Protein AF-A0A4V1IFI2-F1 (afdb_monomer)

Nearest PDB structures (foldseek):
  4tn9-assembly1_A  TM=9.537E-01  e=2.140E-06  Hathewaya histolytica
  4aqo-assembly1_A  TM=9.403E-01  e=2.787E-06  Hathewaya histolytica
  2y72-assembly2_B  TM=9.412E-01  e=6.496E-06  Hathewaya histolytica
  6aem-assembly2_B  TM=8.960E-01  e=2.367E-04  Vibrio anguillarum
  4l9d-assembly2_B  TM=8.982E-01  e=3.809E-04  Vibrio cholerae M66-2

pLDDT: mean 73.17, std 22.5, range [21.67, 98.31]

Secondary structure (DSSP, 8-state):
------SHHHHHHHHHHHHTTT----S-----------SSEEE-SSSEEEETTHHHHEEE-TT-TT-EEEE--EEEEEETTEEEE---SEEEEEETTS-EEEEE-TT---TTSPTT-EEEEEEEEE-S---TTS-TTS--SHHHHHHHTSTTTHHHHHHHEEEEEEEEE--TTS--EEEE---SSEEEEEEEEEES-EEEETTEEEE-S-EEEEEEEEEEEESSPPEEE--SEE-TT-EEEEEEE-SS--SEEEEEEEEEEHHHHHT-EEEEEE-S-SSTT--GGGEEEEEEEEEEESEEEEES-EEETTEEE--EEEESPEEHHHHHHHHHHHTTSPPPEEEEEEEEEEEEEEEEEEEEESEEEEEEE--TT--SSEEEEEEEEE-SSTT-EEEEEEEEEE-----------------------------PPPEEEEEEEPPEEETTTTEEEEE-SSSSEEEEEES-S---S-EEEEEESS--GGG-PPSSEEEEEEEEE--GGGTT--EEEEEEEEHHHHHHTT--GGGEEEEEEETTTTEEEEP-EEEEEE-SSEEEEEEEESS-SEEEEEE----B---EEESSEEETT-EEEEE-TT-B-SSS-EEEEEEEETTEEEESSEEEEE--SSEEEEEEEEEEETTS-EEEEEEEEEEEPP----S--------------TT--HHHHHHHHHHHHHH------

Mean predicted aligned error: 19.16 Å

InterPro domains:
  IPR000601 PKD domain [PF18911] (578-659)
  IPR000601 PKD domain [PS50093] (579-664)
  IPR013783 Immunoglobulin-like fold [G3DSA:2.60.40.10] (572-660)
  IPR022409 PKD/Chitinase domain [SM00089] (580-662)
  IPR026453 PGF-pre-PGF domain [TIGR04213] (435-574)
  IPR035986 PKD domain superfamily [SSF49299] (578-660)

Sequence (705 aa):
MLKDRRLIAALLLCGMLVLTPFAGVVGGTSGTVSTASNGEYIDATENISVWDRTSVSFRADTGATGAVTVDNLWLDAETERGDSNLHRDTLAVFQTDRETTLRFGEHTNTNSFGPGDDAQLLTGYLEDDVSENDVDDVPTTGQAVLDDLTSENMDNLNENVSFSLSSVTFEEDGTLTTSVTPDKPGLYMYVLATGSGLEVTNGDLAINGDTTIVGVEQFAAQNNRSAVTAPNSAEPGDDIEFAVNATEWNGSTSHTVVLYDEDSFSGSTMTINISEQLSTDLSADDVTVKHEITEVNGVQRIQDNVIVFGQSAESRTETGPIQFGDIVRFLANDADINEPGTQVSNDGISLDASSTAVRTEASTTLSVATYGNWTSDDYRWIHVASGSSSDQVQVNTGTLTIERATGGGGGGGGGGGVGGGGGDDSPDTGEDVTVVAEETSSPEIATDKNKSTVGFDKTTVEQITFNSANITGDVTSRDLDREPNETGPSPGVSASVFEIVIPDNAEDTSAILRTTVSADRVEEISADASDLRINRYNDVDGEWQGLSTTLVEERKDEVVLEAETPGFSYFSVSAVSTPTADAAASPTTIEAGNEVELDGSASENRYGEIVDYTWEINGQTFSGETVTTTLDESGNYTAHLKVTNDAGETASDSVTITVEQNSDEIGDGDGSDTDDGLLPVPGFGPIITVLALMVALLVFRHRSP

Solvent-accessible surface area (backbone atoms only — not comparable to full-atom values): 38011 Å² total; per-residue (Å²): 137,90,82,67,78,66,42,54,13,70,53,31,51,56,4,36,68,41,30,60,57,63,60,21,69,78,78,91,75,100,66,95,71,87,83,77,67,76,88,54,42,41,76,75,51,101,42,34,32,34,33,60,54,12,52,55,21,32,38,69,47,58,84,31,73,74,34,47,68,44,74,30,44,42,38,37,34,40,40,75,92,49,77,44,73,47,56,48,74,48,25,52,40,36,26,33,80,30,68,30,45,36,28,58,36,98,84,52,87,36,76,89,43,52,60,68,46,64,27,33,39,38,36,37,35,54,50,63,74,79,48,99,82,78,56,90,60,49,31,70,43,78,58,43,30,55,53,28,73,31,94,89,34,31,65,43,51,42,76,47,29,41,36,46,75,42,86,45,59,33,38,83,74,19,47,45,76,48,74,48,58,48,82,53,35,17,48,37,38,38,39,34,27,34,55,78,8,74,46,65,59,98,28,32,66,45,76,73,44,61,28,35,38,53,21,33,38,74,47,42,24,17,72,59,60,29,48,74,49,64,62,67,60,48,43,48,46,41,70,45,57,35,41,38,28,44,80,87,62,80,49,69,20,18,40,34,40,33,38,32,40,43,64,66,46,37,70,27,48,35,35,43,36,33,76,52,70,74,35,60,81,50,51,34,86,40,29,34,43,33,25,21,58,46,27,35,46,28,30,27,31,32,33,69,50,22,35,55,77,50,41,71,28,74,58,48,75,50,79,55,75,43,46,41,58,59,47,53,44,42,34,20,57,41,43,78,41,67,59,51,44,69,40,80,35,89,91,49,41,75,40,46,35,24,15,27,32,34,38,38,57,27,58,51,71,47,63,33,51,43,42,66,82,49,73,70,46,62,26,36,36,40,38,41,32,20,43,92,37,56,42,39,44,23,52,34,72,53,67,29,36,32,41,70,80,73,80,78,73,88,79,89,79,89,82,89,81,90,81,82,89,77,93,71,90,70,83,86,79,76,87,78,74,51,76,74,29,69,45,73,38,60,51,44,67,47,92,84,72,62,22,19,36,32,64,46,90,70,37,53,49,43,34,40,39,34,77,40,48,80,60,75,56,56,35,33,43,31,28,36,76,54,72,49,80,89,65,46,83,66,47,24,43,72,72,48,33,32,40,46,50,68,34,82,86,42,55,88,44,35,26,41,41,30,33,49,44,46,42,68,54,37,57,73,72,70,46,56,80,87,34,49,34,42,29,37,46,37,84,87,82,66,45,76,42,79,37,72,52,42,78,74,48,80,54,96,63,30,38,33,38,35,30,64,36,72,52,77,39,46,34,36,34,16,29,46,48,65,38,45,44,36,44,41,57,50,60,45,62,41,42,32,63,39,74,32,34,39,38,35,76,76,37,48,45,89,31,43,50,73,75,45,31,39,35,37,41,90,93,43,75,48,75,46,52,60,45,78,48,68,47,72,60,60,44,80,42,56,36,35,33,37,34,30,30,61,69,74,30,62,26,64,28,60,33,69,35,39,29,39,72,68,84,85,82,84,80,86,82,88,85,81,91,84,86,85,91,80,50,52,64,89,26,62,57,68,49,55,46,54,59,47,38,56,47,31,82,31,58,58,80,72,89,80,130

Foldseek 3Di:
DDDFPFLQQLQQLQALLLCVLFDQADDDDDDDDPFPDPPQWTCLDPAEIEGNCANQWKDKDQPWPPKFKAAAAQEWEQEPVGTGRLDDRIFTAAAAPTKIKMWTDPPDQQQVAAFFQKKKKKKKFFDWPCDRPLRLLRGNDSVSSSVCLDPVNLVSNQVGIFMDMDIFTADHNRIGMDMDGHNFFFKMKIWIKGDDQWDHDPRGTGGRHHIYTRYIDMHGYAHDAKDWDWDQEDAFFDFTKIWTFLPPDWDKKKKKKKKWFRCVRSHWYKYWYQQDDRHSPGALQRIEIEIQAQWEAFKFFEEDQGQDSSDTFDGDIDHDIGGVLLLQVQQQVQSVGDRHHYHYPDPHDHIHMAMYIYTDIRTDMHTTGGHNPDDFAKMKMKMWMADDTRRRIHIHMDIHTHDHPPPDDDDDDDDDDDDDDDDDDDPDPDDDWDFPWKDKWWWDQDPPQQWTKTADDTAQWGIKIWPHRPFGDIKMKTWTPADGPLLPHDFWAFQTKIFIDGDPVCFQIKIKTKGKGWPVSCVVLPHDLVQKWKWAQDPVVSYIHTFDKDFPDDDPTITMIIGIDRGGGMMTIHGFDAKAWDWDKPPLEEAAFDKIKIARPPIGTSTADFPWKWKAKPNDIDTDRMDMDGHRDFDKIKIKIWIAGSNRHIDIDIDIHGYHYDDPDDDDDDDDDDDGRHHDDSGDSSNVVRVVSSVCVRRPRDDDD

Organism: NCBI:txid69527

Radius of gyration: 31.95 Å; Cα contacts (8 Å, |Δi|>4): 1769; chains: 1; bounding box: 81×70×91 Å

Structure (mmCIF, N/CA/C/O backbone):
data_AF-A0A4V1IFI2-F1
#
_entry.id   AF-A0A4V1IFI2-F1
#
loop_
_atom_site.group_PDB
_atom_site.id
_atom_site.type_symbol
_atom_site.label_atom_id
_atom_site.label_alt_id
_atom_site.label_comp_id
_atom_site.label_asym_id
_atom_site.label_entity_id
_atom_site.label_seq_id
_atom_site.pdbx_PDB_ins_code
_atom_site.Cartn_x
_atom_site.Cartn_y
_atom_site.Cartn_z
_atom_site.occupancy
_atom_site.B_iso_or_equiv
_atom_site.auth_seq_id
_atom_site.auth_comp_id
_atom_site.auth_asym_id
_atom_site.auth_atom_id
_atom_site.pdbx_PDB_model_num
ATOM 1 N N . MET A 1 1 ? 13.186 -7.540 21.354 1.00 21.67 1 MET A N 1
ATOM 2 C CA . MET A 1 1 ? 13.120 -6.199 21.977 1.00 21.67 1 MET A CA 1
ATOM 3 C C . MET A 1 1 ? 11.726 -5.706 21.654 1.00 21.67 1 MET A C 1
ATOM 5 O O . MET A 1 1 ? 11.514 -5.165 20.582 1.00 21.67 1 MET A O 1
ATOM 9 N N . LEU A 1 2 ? 10.791 -6.115 22.513 1.00 27.78 2 LEU A N 1
ATOM 10 C CA . LEU A 1 2 ? 9.351 -5.933 22.384 1.00 27.78 2 LEU A CA 1
ATOM 11 C C . LEU A 1 2 ? 9.008 -4.453 22.546 1.00 27.78 2 LEU A C 1
ATOM 13 O O . LEU A 1 2 ? 9.536 -3.835 23.476 1.00 27.78 2 LEU A O 1
ATOM 17 N N . LYS A 1 3 ? 8.175 -3.911 21.653 1.00 25.59 3 LYS A N 1
ATOM 18 C CA . LYS A 1 3 ? 7.339 -2.720 21.866 1.00 25.59 3 LYS A CA 1
ATOM 19 C C . LYS A 1 3 ? 6.536 -2.393 20.608 1.00 25.59 3 LYS A C 1
ATOM 21 O O . LYS A 1 3 ? 7.085 -2.417 19.512 1.00 25.59 3 LYS A O 1
ATOM 26 N N . ASP A 1 4 ? 5.284 -2.009 20.844 1.00 33.25 4 ASP A N 1
ATOM 27 C CA . ASP A 1 4 ? 4.373 -1.278 19.949 1.00 33.25 4 ASP A CA 1
ATOM 28 C C . ASP A 1 4 ? 3.451 -2.111 19.038 1.00 33.25 4 ASP A C 1
ATOM 30 O O . ASP A 1 4 ? 3.508 -2.017 17.815 1.00 33.25 4 ASP A O 1
ATOM 34 N N . ARG A 1 5 ? 2.512 -2.853 19.650 1.00 33.56 5 ARG A N 1
ATOM 35 C CA . ARG A 1 5 ? 1.346 -3.476 18.973 1.00 33.56 5 ARG A CA 1
ATOM 36 C C . ARG A 1 5 ? -0.026 -2.939 19.403 1.00 33.56 5 ARG A C 1
ATOM 38 O O . ARG A 1 5 ? -1.073 -3.555 19.261 1.00 33.56 5 ARG A O 1
ATOM 45 N N . ARG A 1 6 ? -0.029 -1.729 19.943 1.00 38.97 6 ARG A N 1
ATOM 46 C CA . ARG A 1 6 ? -0.856 -1.420 21.112 1.00 38.97 6 ARG A CA 1
ATOM 47 C C . ARG A 1 6 ? -1.944 -0.357 20.907 1.00 38.97 6 ARG A C 1
ATOM 49 O O . ARG A 1 6 ? -2.660 -0.017 21.836 1.00 38.97 6 ARG A O 1
ATOM 56 N N . LEU A 1 7 ? -2.131 0.130 19.676 1.00 29.61 7 LEU A N 1
ATOM 57 C CA . LEU A 1 7 ? -3.266 1.002 19.313 1.00 29.61 7 LEU A CA 1
ATOM 58 C C . LEU A 1 7 ? -4.434 0.233 18.668 1.00 29.61 7 LEU A C 1
ATOM 60 O O . LEU A 1 7 ? -5.545 0.750 18.559 1.00 29.61 7 LEU A O 1
ATOM 64 N N . ILE A 1 8 ? -4.174 -1.012 18.258 1.00 29.80 8 ILE A N 1
ATOM 65 C CA . ILE A 1 8 ? -5.114 -1.915 17.586 1.00 29.80 8 ILE A CA 1
ATOM 66 C C . ILE A 1 8 ? -6.385 -2.122 18.404 1.00 29.80 8 ILE A C 1
ATOM 68 O O . ILE A 1 8 ? -7.493 -2.166 17.883 1.00 29.80 8 ILE A O 1
ATOM 72 N N . ALA A 1 9 ? -6.237 -2.220 19.705 1.00 27.97 9 ALA A N 1
ATOM 73 C CA . ALA A 1 9 ? -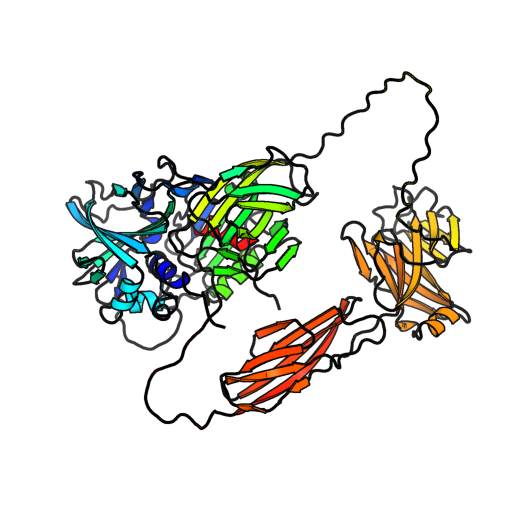7.256 -2.822 20.521 1.00 27.97 9 ALA A CA 1
ATOM 74 C C . ALA A 1 9 ? -8.338 -1.849 21.026 1.00 27.97 9 ALA A C 1
ATOM 76 O O . ALA A 1 9 ? -9.527 -2.166 21.052 1.00 27.97 9 ALA A O 1
ATOM 77 N N . ALA A 1 10 ? -7.972 -0.594 21.291 1.00 28.19 10 ALA A N 1
ATOM 78 C CA . ALA A 1 10 ? -8.961 0.463 21.499 1.00 28.19 10 ALA A CA 1
ATOM 79 C C . ALA A 1 10 ? -9.741 0.774 20.204 1.00 28.19 10 ALA A C 1
ATOM 81 O O . ALA A 1 10 ? -10.914 1.152 20.237 1.00 28.19 10 ALA A O 1
ATOM 82 N N . LEU A 1 11 ? -9.102 0.566 19.047 1.00 32.69 11 LEU A N 1
ATOM 83 C CA . LEU A 1 11 ? -9.688 0.701 17.713 1.00 32.69 11 LEU A CA 1
ATOM 84 C C . LEU A 1 11 ? -10.637 -0.462 17.359 1.00 32.69 11 LEU A C 1
ATOM 86 O O . LEU A 1 11 ? -11.645 -0.252 16.680 1.00 32.69 11 LEU A O 1
ATOM 90 N N . LEU A 1 12 ? -10.380 -1.666 17.872 1.00 32.44 12 LEU A N 1
ATOM 91 C CA . LEU A 1 12 ? -11.234 -2.844 17.704 1.00 32.44 12 LEU A CA 1
ATOM 92 C C . LEU A 1 12 ? -12.494 -2.798 18.569 1.00 32.44 12 LEU A C 1
ATOM 94 O O . LEU A 1 12 ? -13.579 -3.100 18.063 1.00 32.44 12 LEU A O 1
ATOM 98 N N . LEU A 1 13 ? -12.412 -2.253 19.784 1.00 30.69 13 LEU A N 1
ATOM 99 C CA . LEU A 1 13 ? -13.587 -1.866 20.579 1.00 30.69 13 LEU A CA 1
ATOM 100 C C . LEU A 1 13 ? -14.555 -0.957 19.813 1.00 30.69 13 LEU A C 1
ATOM 102 O O . LEU A 1 13 ? -15.777 -1.108 19.889 1.00 30.69 13 LEU A O 1
ATOM 106 N N . CYS A 1 14 ? -13.996 -0.058 19.001 1.00 32.03 14 CYS A N 1
ATOM 107 C CA . CYS A 1 14 ? -14.740 0.815 18.103 1.00 32.03 14 CYS A CA 1
ATOM 108 C C . CYS A 1 14 ? -15.367 0.084 16.930 1.00 32.03 14 CYS A C 1
ATOM 110 O O . CYS A 1 14 ? -16.480 0.433 16.520 1.00 32.03 14 CYS A O 1
ATOM 112 N N . GLY A 1 15 ? -14.683 -0.925 16.405 1.00 32.38 15 GLY A N 1
ATOM 113 C CA . GLY A 1 15 ? -15.085 -1.571 15.176 1.00 32.38 15 GLY A CA 1
ATOM 114 C C . GLY A 1 15 ? -16.062 -2.726 15.297 1.00 32.38 15 GLY A C 1
ATOM 115 O O . GLY A 1 15 ? -16.883 -2.935 14.405 1.00 32.38 15 GLY A O 1
ATOM 116 N N . MET A 1 16 ? -16.097 -3.417 16.427 1.00 33.50 16 MET A N 1
ATOM 117 C CA . MET A 1 16 ? -17.109 -4.455 16.643 1.00 33.50 16 MET A CA 1
ATOM 118 C C . MET A 1 16 ? -18.472 -3.928 17.003 1.00 33.50 16 MET A C 1
ATOM 120 O O . MET A 1 16 ? -19.472 -4.546 16.662 1.00 33.50 16 MET A O 1
ATOM 124 N N . LEU A 1 17 ? -18.554 -2.739 17.579 1.00 31.73 17 LEU A N 1
ATOM 125 C CA . LEU A 1 17 ? -19.828 -2.040 17.685 1.00 31.73 17 LEU A CA 1
ATOM 126 C C . LEU A 1 17 ? -20.409 -1.690 16.295 1.00 31.73 17 LEU A C 1
ATOM 128 O O . LEU A 1 17 ? -21.621 -1.549 16.144 1.00 31.73 17 LEU A O 1
ATOM 132 N N . VAL A 1 18 ? -19.560 -1.642 15.260 1.00 32.34 18 VAL A N 1
ATOM 133 C CA . VAL A 1 18 ? -19.920 -1.432 13.847 1.00 32.34 18 VAL A CA 1
ATOM 134 C C . VAL A 1 18 ? -20.110 -2.762 13.088 1.00 32.34 18 VAL A C 1
ATOM 136 O O . VAL A 1 18 ? -20.868 -2.810 12.122 1.00 32.34 18 VAL A O 1
ATOM 139 N N . LEU A 1 19 ? -19.501 -3.869 13.520 1.00 30.31 19 LEU A N 1
ATOM 140 C CA . LEU A 1 19 ? -19.623 -5.178 12.858 1.00 30.31 19 LEU A CA 1
ATOM 141 C C . LEU A 1 19 ? -20.474 -6.213 13.573 1.00 30.31 19 LEU A C 1
ATOM 143 O O . LEU A 1 19 ? -20.765 -7.241 12.983 1.00 30.31 19 LEU A O 1
ATOM 147 N N . THR A 1 20 ? -20.948 -5.961 14.782 1.00 30.59 20 THR A N 1
ATOM 148 C CA . THR A 1 20 ? -21.885 -6.858 15.475 1.00 30.59 20 THR A CA 1
ATOM 149 C C . THR A 1 20 ? -23.197 -7.124 14.728 1.00 30.59 20 THR A C 1
ATOM 151 O O . THR A 1 20 ? -23.811 -8.151 15.016 1.00 30.59 20 THR A O 1
ATOM 154 N N . PRO A 1 21 ? -23.630 -6.333 13.720 1.00 32.44 21 PRO A N 1
ATOM 155 C CA . PRO A 1 21 ? -24.699 -6.803 12.852 1.00 32.44 21 PRO A CA 1
ATOM 156 C C . PRO A 1 21 ? -24.267 -7.837 11.802 1.00 32.44 21 PRO A C 1
ATOM 158 O O . PRO A 1 21 ? -25.123 -8.550 11.285 1.00 32.44 21 PRO A O 1
ATOM 161 N N . PHE A 1 22 ? -22.971 -7.913 11.475 1.00 30.97 22 PHE A N 1
ATOM 162 C CA . PHE A 1 22 ? -22.433 -8.620 10.307 1.00 30.97 22 PHE A CA 1
ATOM 163 C C . PHE A 1 22 ? -21.445 -9.752 10.631 1.00 30.97 22 PHE A C 1
ATOM 165 O O . PHE A 1 22 ? -21.349 -10.691 9.852 1.00 30.97 22 PHE A O 1
ATOM 172 N N . ALA A 1 23 ? -20.754 -9.715 11.770 1.00 28.64 23 ALA A N 1
ATOM 173 C CA . ALA A 1 23 ? -19.871 -10.775 12.234 1.00 28.64 23 ALA A CA 1
ATOM 174 C C . ALA A 1 23 ? -20.677 -11.769 13.073 1.00 28.64 23 ALA A C 1
ATOM 176 O O . ALA A 1 23 ? -20.848 -11.628 14.285 1.00 28.64 23 ALA A O 1
ATOM 177 N N . GLY A 1 24 ? -21.176 -12.804 12.408 1.00 29.80 24 GLY A N 1
ATOM 178 C CA . GLY A 1 24 ? -21.294 -14.079 13.085 1.00 29.80 24 GLY A CA 1
ATOM 179 C C . GLY A 1 24 ? -19.949 -14.455 13.687 1.00 29.80 24 GLY A C 1
ATOM 180 O O . GLY A 1 24 ? -18.930 -14.332 13.023 1.00 29.80 24 GLY A O 1
ATOM 181 N N . VAL A 1 25 ? -19.965 -14.865 14.949 1.00 27.98 25 VAL A N 1
ATOM 182 C CA . VAL A 1 25 ? -18.875 -15.500 15.697 1.00 27.98 25 VAL A CA 1
ATOM 183 C C . VAL A 1 25 ? -18.047 -16.438 14.800 1.00 27.98 25 VAL A C 1
ATOM 185 O O . VAL A 1 25 ? -18.382 -17.612 14.648 1.00 27.98 25 VAL A O 1
ATOM 188 N N . VAL A 1 26 ? -16.946 -15.952 14.222 1.00 24.70 26 VAL A N 1
ATOM 189 C CA . VAL A 1 26 ? -15.967 -16.817 13.557 1.00 24.70 26 VAL A CA 1
ATOM 190 C C . VAL A 1 26 ? -14.947 -17.239 14.608 1.00 24.70 26 VAL A C 1
ATOM 192 O O . VAL A 1 26 ? -14.027 -16.500 14.925 1.00 24.70 26 VAL A O 1
ATOM 195 N N . GLY A 1 27 ? -15.129 -18.451 15.138 1.00 25.41 27 GLY A N 1
ATOM 196 C CA . GLY A 1 27 ? -14.041 -19.238 15.725 1.00 25.41 27 GLY A CA 1
ATOM 197 C C . GLY A 1 27 ? -14.072 -19.467 17.239 1.00 25.41 27 GLY A C 1
ATOM 198 O O . GLY A 1 27 ? -13.505 -18.711 18.009 1.00 25.41 27 GLY A O 1
ATOM 199 N N . GLY A 1 28 ? -14.586 -20.635 17.647 1.00 27.27 28 GLY A N 1
ATOM 200 C CA . GLY A 1 28 ? -13.969 -21.402 18.738 1.00 27.27 28 GLY A CA 1
ATOM 201 C C . GLY A 1 28 ? -14.473 -21.179 20.168 1.00 27.27 28 GLY A C 1
ATOM 202 O O . GLY A 1 28 ? -13.747 -20.704 21.022 1.00 27.27 28 GLY A O 1
ATOM 203 N N . THR A 1 29 ? -15.658 -21.683 20.506 1.00 22.25 29 THR A N 1
ATOM 204 C CA . THR A 1 29 ? -15.840 -22.806 21.453 1.00 22.25 29 THR A CA 1
ATOM 205 C C . THR A 1 29 ? -17.316 -22.962 21.816 1.00 22.25 29 THR A C 1
ATOM 207 O O . THR A 1 29 ? -18.115 -22.035 21.851 1.00 22.25 29 THR A O 1
ATOM 210 N N . SER A 1 30 ? -17.701 -24.209 22.054 1.00 25.44 30 SER A N 1
ATOM 211 C CA . SER A 1 30 ? -19.031 -24.637 22.469 1.00 25.44 30 SER A CA 1
ATOM 212 C C . SER A 1 30 ? -19.438 -24.053 23.832 1.00 25.44 30 SER A C 1
ATOM 214 O O . SER A 1 30 ? -19.241 -24.695 24.863 1.00 25.44 30 SER A O 1
ATOM 216 N N . GLY A 1 31 ? -20.058 -22.874 23.822 1.00 24.20 31 GLY A N 1
ATOM 217 C CA . GLY A 1 31 ? -20.779 -22.275 24.943 1.00 24.20 31 GLY A CA 1
ATOM 218 C C . GLY A 1 31 ? -22.171 -21.834 24.490 1.00 24.20 31 GLY A C 1
ATOM 219 O O . GLY A 1 31 ? -22.321 -21.061 23.556 1.00 24.20 31 GLY A O 1
ATOM 220 N N . THR A 1 32 ? -23.217 -22.384 25.102 1.00 25.86 32 THR A N 1
ATOM 221 C CA . THR A 1 32 ? -24.627 -22.081 24.803 1.00 25.86 32 THR A CA 1
ATOM 222 C C . THR A 1 32 ? -24.967 -20.613 25.106 1.00 25.86 32 THR A C 1
ATOM 224 O O . THR A 1 32 ? -25.386 -20.312 26.220 1.00 25.86 32 THR A O 1
ATOM 227 N N . VAL A 1 33 ? -24.850 -19.720 24.121 1.00 26.45 33 VAL A N 1
ATOM 228 C CA . VAL A 1 33 ? -25.524 -18.410 24.126 1.00 26.45 33 VAL A CA 1
ATOM 229 C C . VAL A 1 33 ? -26.848 -18.573 23.379 1.00 26.45 33 VAL A C 1
ATOM 231 O O . VAL A 1 33 ? -26.895 -19.076 22.256 1.00 26.45 33 VAL A O 1
ATOM 234 N N . SER A 1 34 ? -27.965 -18.256 24.034 1.00 25.97 34 SER A N 1
ATOM 235 C CA . SER A 1 34 ? -29.301 -18.418 23.460 1.00 25.97 34 SER A CA 1
ATOM 236 C C . SER A 1 34 ? -29.597 -17.302 22.458 1.00 25.97 34 SER A C 1
ATOM 238 O O . SER A 1 34 ? -30.134 -16.266 22.835 1.00 25.97 34 SER A O 1
ATOM 240 N N . THR A 1 35 ? -29.288 -17.512 21.183 1.00 31.23 35 THR A N 1
ATOM 241 C CA . THR A 1 35 ? -29.634 -16.579 20.104 1.00 31.23 35 THR A CA 1
ATOM 242 C C . THR A 1 35 ? -31.135 -16.644 19.796 1.00 31.23 35 THR A C 1
ATOM 244 O O . THR A 1 35 ? -31.623 -17.518 19.077 1.00 31.23 35 THR A O 1
ATOM 247 N N . ALA A 1 36 ? -31.909 -15.718 20.364 1.00 26.83 36 ALA A N 1
ATOM 248 C CA . ALA A 1 36 ? -33.316 -15.514 20.032 1.00 26.83 36 ALA A CA 1
ATOM 249 C C . ALA A 1 36 ? -33.477 -14.226 19.205 1.00 26.83 36 ALA A C 1
ATOM 251 O O . ALA A 1 36 ? -33.971 -13.218 19.694 1.00 26.83 36 ALA A O 1
ATOM 252 N N . SER A 1 37 ? -33.100 -14.256 17.923 1.00 38.03 37 SER A N 1
ATOM 253 C CA . SER A 1 37 ? -33.257 -13.104 17.022 1.00 38.03 37 SER A CA 1
ATOM 254 C C . SER A 1 37 ? -34.740 -12.783 16.765 1.00 38.03 37 SER A C 1
ATOM 256 O O . SER A 1 37 ? -35.461 -13.599 16.182 1.00 38.03 37 SER A O 1
ATOM 258 N N . ASN A 1 38 ? -35.196 -11.574 17.102 1.00 35.88 38 ASN A N 1
ATOM 259 C CA . ASN A 1 38 ? -36.514 -11.046 16.710 1.00 35.88 38 ASN A CA 1
ATOM 260 C C . ASN A 1 38 ? -36.433 -10.214 15.412 1.00 35.88 38 ASN A C 1
ATOM 262 O O . ASN A 1 38 ? -37.020 -9.143 15.309 1.00 35.88 38 ASN A O 1
ATOM 266 N N . GLY A 1 39 ? -35.697 -10.701 14.407 1.00 48.78 39 GLY A N 1
ATOM 267 C CA . GLY A 1 39 ? -35.689 -10.180 13.030 1.00 48.78 39 GLY A CA 1
ATOM 268 C C . GLY A 1 39 ? -35.043 -8.806 12.787 1.00 48.78 39 GLY A C 1
ATOM 269 O O . GLY A 1 39 ? -34.634 -8.571 11.657 1.00 48.78 39 GLY A O 1
ATOM 270 N N . GLU A 1 40 ? -34.929 -7.945 13.803 1.00 55.09 40 GLU A N 1
ATOM 271 C CA . GLU A 1 40 ? -34.414 -6.561 13.711 1.00 55.09 40 GLU A CA 1
ATOM 272 C C . GLU A 1 40 ? -33.259 -6.277 14.703 1.00 55.09 40 GLU A C 1
ATOM 274 O O . GLU A 1 40 ? -32.542 -5.292 14.565 1.00 55.09 40 GLU A O 1
ATOM 279 N N . TYR A 1 41 ? -33.032 -7.160 15.684 1.00 60.59 41 TYR A N 1
ATOM 280 C CA . TYR A 1 41 ? -32.005 -7.007 16.723 1.00 60.59 41 TYR A CA 1
ATOM 281 C C . TYR A 1 41 ? -31.212 -8.305 16.918 1.00 60.59 41 TYR A C 1
ATOM 283 O O . TYR A 1 41 ? -31.767 -9.402 16.764 1.00 60.59 41 TYR A O 1
ATOM 291 N N . ILE A 1 42 ? -29.933 -8.157 17.266 1.00 57.38 42 ILE A N 1
ATOM 292 C CA . ILE A 1 42 ? -28.971 -9.231 17.534 1.00 57.38 42 ILE A CA 1
ATOM 293 C C . ILE A 1 42 ? -28.515 -9.115 18.989 1.00 57.38 42 ILE A C 1
ATOM 295 O O . ILE A 1 42 ? -28.046 -8.059 19.400 1.00 57.38 42 ILE A O 1
ATOM 299 N N . ASP A 1 43 ? -28.658 -10.181 19.772 1.00 59.28 43 ASP A N 1
ATOM 300 C CA . ASP A 1 43 ? -28.161 -10.216 21.151 1.00 59.28 43 ASP A CA 1
ATOM 301 C C . ASP A 1 43 ? -26.647 -10.460 21.130 1.00 59.28 43 ASP A C 1
ATOM 303 O O . ASP A 1 43 ? -26.197 -11.511 20.672 1.00 59.28 43 ASP A O 1
ATOM 307 N N . ALA A 1 44 ? -25.876 -9.470 21.582 1.00 56.59 44 ALA A N 1
ATOM 308 C CA . ALA A 1 44 ? -24.415 -9.491 21.605 1.00 56.59 44 ALA A CA 1
ATOM 309 C C . ALA A 1 44 ? -23.874 -10.074 22.923 1.00 56.59 44 ALA A C 1
ATOM 311 O O . ALA A 1 44 ? -22.933 -10.860 22.909 1.00 56.59 44 ALA A O 1
ATOM 312 N N . THR A 1 45 ? -24.501 -9.742 24.056 1.00 62.94 45 THR A N 1
ATOM 313 C CA . THR A 1 45 ? -24.234 -10.344 25.378 1.00 62.94 45 THR A CA 1
ATOM 314 C C . THR A 1 45 ? -25.553 -10.553 26.134 1.00 62.94 45 THR A C 1
ATOM 316 O O . THR A 1 45 ? -26.620 -10.232 25.615 1.00 62.94 45 THR A O 1
ATOM 319 N N . GLU A 1 46 ? -25.518 -11.065 27.374 1.00 66.56 46 GLU A N 1
ATOM 320 C CA . GLU A 1 46 ? -26.737 -11.226 28.193 1.00 66.56 46 GLU A CA 1
ATOM 321 C C . GLU A 1 46 ? -27.504 -9.908 28.422 1.00 66.56 46 GLU A C 1
ATOM 323 O O . GLU A 1 46 ? -28.715 -9.953 28.627 1.00 66.56 46 GLU A O 1
ATOM 328 N N . ASN A 1 47 ? -26.821 -8.756 28.368 1.00 66.25 47 ASN A N 1
ATOM 329 C CA . ASN A 1 47 ? -27.399 -7.437 28.662 1.00 66.25 47 ASN A CA 1
ATOM 330 C 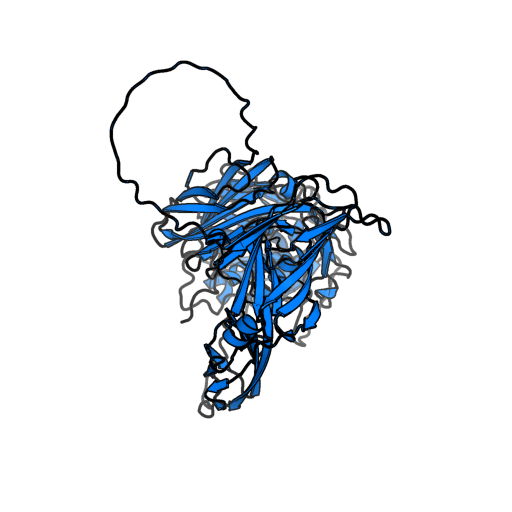C . ASN A 1 47 ? -27.299 -6.441 27.491 1.00 66.25 47 ASN A C 1
ATOM 332 O O . ASN A 1 47 ? -27.757 -5.304 27.623 1.00 66.25 47 ASN A O 1
ATOM 336 N N . ILE A 1 48 ? -26.686 -6.826 26.367 1.00 71.38 48 ILE A N 1
ATOM 337 C CA . ILE A 1 48 ? -26.475 -5.948 25.210 1.00 71.38 48 ILE A CA 1
ATOM 338 C C . ILE A 1 48 ? -27.132 -6.563 23.981 1.00 71.38 48 ILE A C 1
ATOM 340 O O . ILE A 1 48 ? -26.752 -7.648 23.542 1.00 71.38 48 ILE A O 1
ATOM 344 N N . SER A 1 49 ? -28.049 -5.815 23.375 1.00 69.50 49 SER A N 1
ATOM 345 C CA . SER A 1 49 ? -28.561 -6.085 22.032 1.00 69.50 49 SER A CA 1
ATOM 346 C C . SER A 1 49 ? -28.087 -4.995 21.067 1.00 69.50 49 SER A C 1
ATOM 348 O O . SER A 1 49 ? -27.900 -3.840 21.443 1.00 69.50 49 SER A O 1
ATOM 350 N N . VAL A 1 50 ? -27.912 -5.335 19.798 1.00 67.50 50 VAL A N 1
ATOM 351 C CA . VAL A 1 50 ? -27.478 -4.425 18.736 1.00 67.50 50 VAL A CA 1
ATOM 352 C C . VAL A 1 50 ? -28.551 -4.392 17.658 1.00 67.50 50 VAL A C 1
ATOM 354 O O . VAL A 1 50 ? -29.043 -5.432 17.217 1.00 67.50 50 VAL A O 1
ATOM 357 N N . TRP A 1 51 ? -28.950 -3.192 17.243 1.00 66.62 51 TRP A N 1
ATOM 358 C CA . TRP A 1 51 ? -29.847 -3.014 16.108 1.00 66.62 51 TRP A CA 1
ATOM 359 C C . TRP A 1 51 ? -29.121 -3.384 14.818 1.00 66.62 51 TRP A C 1
ATOM 361 O O . TRP A 1 51 ? -27.986 -2.959 14.594 1.00 66.62 51 TRP A O 1
ATOM 371 N N . ASP A 1 52 ? -29.772 -4.145 13.945 1.00 57.75 52 ASP A N 1
ATOM 372 C CA . ASP A 1 52 ? -29.138 -4.688 12.741 1.00 57.75 52 ASP A CA 1
ATOM 373 C C . ASP A 1 52 ? -28.615 -3.614 11.756 1.00 57.75 52 ASP A C 1
ATOM 375 O O . ASP A 1 52 ? -27.758 -3.897 10.922 1.00 57.75 52 ASP A O 1
ATOM 379 N N . ARG A 1 53 ? -29.070 -2.360 11.882 1.00 59.16 53 ARG A N 1
ATOM 380 C CA . ARG A 1 53 ? -28.642 -1.203 11.067 1.00 59.16 53 ARG A CA 1
ATOM 381 C C . ARG A 1 53 ? -27.702 -0.226 11.778 1.00 59.16 53 ARG A C 1
ATOM 383 O O . ARG A 1 53 ? -27.411 0.837 11.233 1.00 59.16 53 ARG A O 1
ATOM 390 N N . THR A 1 54 ? -27.217 -0.557 12.971 1.00 57.09 54 THR A N 1
ATOM 391 C CA . THR A 1 54 ? -26.392 0.328 13.823 1.00 57.09 54 THR A CA 1
ATOM 392 C C . THR A 1 54 ? -25.190 0.949 13.098 1.00 57.09 54 THR A C 1
ATOM 394 O O . THR A 1 54 ? -24.868 2.119 13.302 1.00 57.09 54 THR A O 1
ATOM 397 N N . SER A 1 55 ? -24.536 0.188 12.222 1.00 49.28 55 SER A N 1
ATOM 398 C CA . SER A 1 55 ? -23.310 0.599 11.529 1.00 49.28 55 SER A CA 1
ATOM 399 C C . SER A 1 55 ? -23.535 1.581 10.379 1.00 49.28 55 SER A C 1
ATOM 401 O O . SER A 1 55 ? -22.626 2.319 9.984 1.00 49.28 55 SER A O 1
ATOM 403 N N . VAL A 1 56 ? -24.762 1.636 9.855 1.00 53.06 56 VAL A N 1
ATOM 404 C CA . VAL A 1 56 ? -25.149 2.462 8.699 1.00 53.06 56 VAL A CA 1
ATOM 405 C C . VAL A 1 56 ? -25.991 3.666 9.083 1.00 53.06 56 VAL A C 1
ATOM 407 O O . VAL A 1 56 ? -26.199 4.571 8.279 1.00 53.06 56 VAL A O 1
ATOM 410 N N . SER A 1 57 ? -26.454 3.681 10.329 1.00 61.00 57 SER A N 1
ATOM 411 C CA . SER A 1 57 ? -27.500 4.574 10.774 1.00 61.00 57 SER A CA 1
ATOM 412 C C . SER A 1 57 ? -26.955 5.925 11.218 1.00 61.00 57 SER A C 1
ATOM 414 O O . SER A 1 57 ? -27.492 6.922 10.772 1.00 61.00 57 SER A O 1
ATOM 416 N N . PHE A 1 58 ? -25.912 6.010 12.046 1.00 74.06 58 PHE A N 1
ATOM 417 C CA . PHE A 1 58 ? -25.505 7.258 12.716 1.00 74.06 58 PHE A CA 1
ATOM 418 C C . PHE A 1 58 ? -24.221 7.852 12.121 1.00 74.06 58 PHE A C 1
ATOM 420 O O . PHE A 1 58 ? -23.263 7.121 11.865 1.00 74.06 58 PHE A O 1
ATOM 427 N N . ARG A 1 59 ? -24.221 9.160 11.827 1.00 78.75 59 ARG A N 1
ATOM 428 C CA . ARG A 1 59 ? -23.175 9.834 11.047 1.00 78.75 59 ARG A CA 1
ATOM 429 C C . ARG A 1 59 ? -22.804 11.215 11.573 1.00 78.75 59 ARG A C 1
ATOM 431 O O . ARG A 1 59 ? -23.688 12.017 11.882 1.00 78.75 59 ARG A O 1
ATOM 438 N N . ALA A 1 60 ? -21.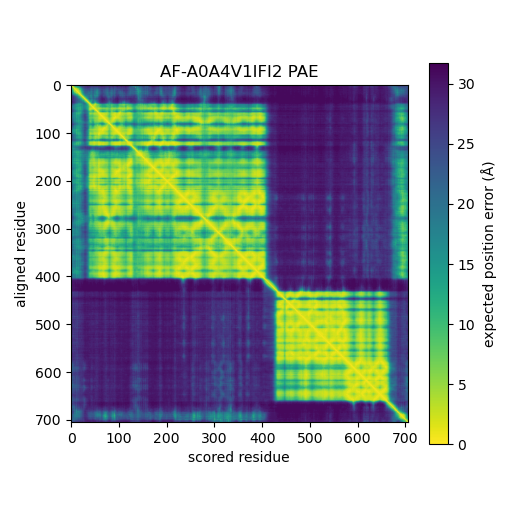506 11.505 11.596 1.00 83.88 60 ALA A N 1
ATOM 439 C CA . ALA A 1 60 ? -20.977 12.848 11.807 1.00 83.88 60 ALA A CA 1
ATOM 440 C C . ALA A 1 60 ? -21.103 13.708 10.541 1.00 83.88 60 ALA A C 1
ATOM 442 O O . ALA A 1 60 ? -20.832 13.255 9.430 1.00 83.88 60 ALA A O 1
ATOM 443 N N . ASP A 1 61 ? -21.498 14.969 10.713 1.00 87.31 61 ASP A N 1
ATOM 444 C CA . ASP A 1 61 ? -21.526 15.962 9.644 1.00 87.31 61 ASP A CA 1
ATOM 445 C C . ASP A 1 61 ? -20.109 16.452 9.333 1.00 87.31 61 ASP A C 1
ATOM 447 O O . ASP A 1 61 ? -19.540 17.286 10.039 1.00 87.31 61 ASP A O 1
ATOM 451 N N . THR A 1 62 ? -19.543 15.943 8.245 1.00 83.25 62 THR A N 1
ATOM 452 C CA . THR A 1 62 ? -18.196 16.272 7.769 1.00 83.25 62 THR A CA 1
ATOM 453 C C . THR A 1 62 ? -18.048 17.719 7.298 1.00 83.25 62 THR A C 1
ATOM 455 O O . THR A 1 62 ? -16.930 18.224 7.227 1.00 83.25 62 THR A O 1
ATOM 458 N N . GLY A 1 63 ? -19.157 18.433 7.064 1.00 84.06 63 GLY A N 1
ATOM 459 C CA . GLY A 1 63 ? -19.174 19.872 6.792 1.00 84.06 63 GLY A CA 1
ATOM 460 C C . GLY A 1 63 ? -18.864 20.754 8.011 1.00 84.06 63 GLY A C 1
ATOM 461 O O . GLY A 1 63 ? -18.950 21.984 7.919 1.00 84.06 63 GLY A O 1
ATOM 462 N N . ALA A 1 64 ? -18.525 20.158 9.161 1.00 87.69 64 ALA A N 1
ATOM 463 C CA . ALA A 1 64 ? -18.189 20.870 10.386 1.00 87.69 64 ALA A CA 1
ATOM 464 C C . ALA A 1 64 ? -17.070 21.907 10.178 1.00 87.69 64 ALA A C 1
ATOM 466 O O . ALA A 1 64 ? -16.073 21.705 9.480 1.00 87.69 64 ALA A O 1
ATOM 467 N N . THR A 1 65 ? -17.220 23.067 10.823 1.00 89.50 65 THR A N 1
ATOM 468 C CA . THR A 1 65 ? -16.276 24.179 10.650 1.00 89.50 65 THR A CA 1
ATOM 469 C C . THR A 1 65 ? -14.884 23.796 11.143 1.00 89.50 65 THR A C 1
ATOM 471 O O . THR A 1 65 ? -14.699 23.535 12.326 1.00 89.50 65 THR A O 1
ATOM 474 N N . GLY A 1 66 ? -13.892 23.880 10.256 1.00 85.50 66 GLY A N 1
ATOM 475 C CA . GLY A 1 66 ? -12.489 23.613 10.584 1.00 85.50 66 GLY A CA 1
ATOM 476 C C . GLY A 1 66 ? -12.029 22.199 10.237 1.00 85.50 66 GLY A C 1
ATOM 477 O O . GLY A 1 66 ? -10.815 21.996 10.133 1.00 85.50 66 GLY A O 1
ATOM 478 N N . ALA A 1 67 ? -12.962 21.280 9.955 1.00 85.81 67 ALA A N 1
ATOM 479 C CA . ALA A 1 67 ? -12.649 19.922 9.534 1.00 85.81 67 ALA A CA 1
ATOM 480 C C . ALA A 1 67 ? -11.746 19.907 8.288 1.00 85.81 67 ALA A C 1
ATOM 482 O O . ALA A 1 67 ? -11.839 20.768 7.402 1.00 85.81 67 ALA A O 1
ATOM 483 N N . VAL A 1 68 ? -10.816 18.958 8.257 1.00 85.44 68 VAL A N 1
ATOM 484 C CA . VAL A 1 68 ? -10.036 18.614 7.066 1.00 85.44 68 VAL A CA 1
ATOM 485 C C . VAL A 1 68 ? -10.788 17.509 6.361 1.00 85.44 68 VAL A C 1
ATOM 487 O O . VAL A 1 68 ? -10.971 16.455 6.962 1.00 85.44 68 VAL A O 1
ATOM 490 N N . THR A 1 69 ? -11.213 17.754 5.123 1.00 83.81 69 THR A N 1
ATOM 491 C CA . THR A 1 69 ? -12.020 16.798 4.369 1.00 83.81 69 THR A CA 1
ATOM 492 C C . THR A 1 69 ? -11.382 16.385 3.056 1.00 83.81 69 THR A C 1
ATOM 494 O O . THR A 1 69 ? -10.708 17.190 2.406 1.00 83.81 69 THR A O 1
ATOM 497 N N . VAL A 1 70 ? -11.635 15.143 2.657 1.00 79.50 70 VAL A N 1
ATOM 498 C CA . VAL A 1 70 ? -11.343 14.638 1.311 1.00 79.50 70 VAL A CA 1
ATOM 499 C C . VAL A 1 70 ? -12.555 13.899 0.773 1.00 79.50 70 VAL A C 1
ATOM 501 O O . VAL A 1 70 ? -13.321 13.337 1.560 1.00 79.50 70 VAL A O 1
ATOM 504 N N . ASP A 1 71 ? -12.729 13.914 -0.540 1.00 78.81 71 ASP A N 1
ATOM 505 C CA . ASP A 1 71 ? -13.811 13.183 -1.182 1.00 78.81 71 ASP A CA 1
ATOM 506 C C . ASP A 1 71 ? -13.520 11.682 -1.110 1.00 78.81 71 ASP A C 1
ATOM 508 O O . ASP A 1 71 ? -12.367 11.241 -1.098 1.00 78.81 71 ASP A O 1
ATOM 512 N N . ASN A 1 72 ? -14.578 10.898 -0.953 1.00 72.25 72 ASN A N 1
ATOM 513 C CA . ASN A 1 72 ? -14.481 9.469 -0.714 1.00 72.25 72 ASN A CA 1
ATOM 514 C C . ASN A 1 72 ? -14.968 8.681 -1.930 1.00 72.25 72 ASN A C 1
ATOM 516 O O . ASN A 1 72 ? -15.863 9.134 -2.641 1.00 72.25 72 ASN A O 1
ATOM 520 N N . LEU A 1 73 ? -14.450 7.467 -2.112 1.00 72.88 73 LEU A N 1
ATOM 521 C CA . LEU A 1 73 ? -15.013 6.531 -3.083 1.00 72.88 73 LEU A CA 1
ATOM 522 C C . LEU A 1 73 ? -16.433 6.103 -2.674 1.00 72.88 73 LEU A C 1
ATOM 524 O O . LEU A 1 73 ? -16.825 6.154 -1.496 1.00 72.88 73 LEU A O 1
ATOM 528 N N . TRP A 1 74 ? -17.224 5.646 -3.640 1.00 70.75 74 TRP A N 1
ATOM 529 C CA . TRP A 1 74 ? -18.567 5.148 -3.371 1.00 70.75 74 TRP A CA 1
ATOM 530 C C . TRP A 1 74 ? -18.520 3.761 -2.726 1.00 70.75 74 TRP A C 1
ATOM 532 O O . TRP A 1 74 ? -18.261 2.772 -3.404 1.00 70.75 74 TRP A O 1
ATOM 542 N N . LEU A 1 75 ? -18.779 3.669 -1.418 1.00 66.56 75 LEU A N 1
ATOM 543 C CA . LEU A 1 75 ? -18.822 2.395 -0.697 1.00 66.56 75 LEU A CA 1
ATOM 544 C C . LEU A 1 75 ? -20.265 1.921 -0.506 1.00 66.56 75 LEU A C 1
ATOM 546 O O . LEU A 1 75 ? -21.091 2.650 0.041 1.00 66.56 75 LEU A O 1
ATOM 550 N N . ASP A 1 76 ? -20.540 0.676 -0.878 1.00 63.34 76 ASP A N 1
ATOM 551 C CA . ASP A 1 76 ? -21.848 0.039 -0.721 1.00 63.34 76 ASP A CA 1
ATOM 552 C C . ASP A 1 76 ? -21.742 -1.341 -0.052 1.00 63.34 76 ASP A C 1
ATOM 554 O O . ASP A 1 76 ? -20.677 -1.967 -0.052 1.00 63.34 76 ASP A O 1
ATOM 558 N N . ALA A 1 77 ? -22.850 -1.830 0.505 1.00 61.25 77 ALA A N 1
ATOM 559 C CA . ALA A 1 77 ? -22.978 -3.206 0.971 1.00 61.25 77 ALA A CA 1
ATOM 560 C C . ALA A 1 77 ? -24.279 -3.853 0.487 1.00 61.25 77 ALA A C 1
ATOM 562 O O . ALA A 1 77 ? -25.385 -3.379 0.754 1.00 61.25 77 ALA A O 1
ATOM 563 N N . GLU A 1 78 ? -24.134 -4.999 -0.170 1.00 63.38 78 GLU A N 1
ATOM 564 C CA . GLU A 1 78 ? -25.227 -5.832 -0.661 1.00 63.38 78 GLU A CA 1
ATOM 565 C C . GLU A 1 78 ? -25.396 -7.042 0.264 1.00 63.38 78 GLU A C 1
ATOM 567 O O . GLU A 1 78 ? -24.445 -7.780 0.511 1.00 63.38 78 GLU A O 1
ATOM 572 N N . THR A 1 79 ? -26.616 -7.282 0.748 1.00 56.34 79 THR A N 1
ATOM 573 C CA . THR A 1 79 ? -26.949 -8.452 1.583 1.00 56.34 79 THR A CA 1
ATOM 574 C C . THR A 1 79 ? -28.212 -9.146 1.076 1.00 56.34 79 THR A C 1
ATOM 576 O O . THR A 1 79 ? -29.022 -8.528 0.381 1.00 56.34 79 THR A O 1
ATOM 579 N N . GLU A 1 80 ? -28.481 -10.389 1.501 1.00 53.75 80 GLU A N 1
ATOM 580 C CA . GLU A 1 80 ? -29.758 -11.070 1.200 1.00 53.75 80 GLU A CA 1
ATOM 581 C C . GLU A 1 80 ? -31.010 -10.282 1.653 1.00 53.75 80 GLU A C 1
ATOM 583 O O . GLU A 1 80 ? -32.109 -10.503 1.133 1.00 53.75 80 GLU A O 1
ATOM 588 N N . ARG A 1 81 ? -30.876 -9.362 2.624 1.00 49.19 81 ARG A N 1
ATOM 589 C CA . ARG A 1 81 ? -31.980 -8.534 3.146 1.00 49.19 81 ARG A CA 1
ATOM 590 C C . ARG A 1 81 ? -32.179 -7.218 2.380 1.00 49.19 81 ARG A C 1
ATOM 592 O O . ARG A 1 81 ? -33.177 -6.538 2.633 1.00 49.19 81 ARG A O 1
ATOM 599 N N . GLY A 1 82 ? -31.299 -6.899 1.429 1.00 49.66 82 GLY A N 1
ATOM 600 C CA . GLY A 1 82 ? -31.331 -5.695 0.595 1.00 49.66 82 GLY A CA 1
ATOM 601 C C . GLY A 1 82 ? -30.083 -4.819 0.737 1.00 49.66 82 GLY A C 1
ATOM 602 O O . GLY A 1 82 ? -29.256 -5.032 1.628 1.00 49.66 82 GLY A O 1
ATOM 603 N N . ASP A 1 83 ? -29.975 -3.838 -0.158 1.00 52.56 83 ASP A N 1
ATOM 604 C CA . ASP A 1 83 ? -28.840 -2.913 -0.243 1.00 52.56 83 ASP A CA 1
ATOM 605 C C . ASP A 1 83 ? -28.826 -1.962 0.959 1.00 52.56 83 ASP A C 1
ATOM 607 O O . ASP A 1 83 ? -29.858 -1.398 1.345 1.00 52.56 83 ASP A O 1
ATOM 611 N N . SER A 1 84 ? -27.650 -1.786 1.556 1.00 54.56 84 SER A N 1
ATOM 612 C CA . SER A 1 84 ? -27.417 -0.860 2.660 1.00 54.56 84 SER A CA 1
ATOM 613 C C . SER A 1 84 ? -26.358 0.149 2.248 1.00 54.56 84 SER A C 1
ATOM 615 O O . SER A 1 84 ? -25.183 -0.184 2.149 1.00 54.56 84 SER A O 1
ATOM 617 N N . ASN A 1 85 ? -26.781 1.400 2.060 1.00 56.00 85 ASN A N 1
ATOM 618 C CA . ASN A 1 85 ? -25.883 2.477 1.669 1.00 56.00 85 ASN A CA 1
ATOM 619 C C . ASN A 1 85 ? -24.856 2.755 2.786 1.00 56.00 85 ASN A C 1
ATOM 621 O O . ASN A 1 85 ? -25.188 3.356 3.813 1.00 56.00 85 ASN A O 1
ATOM 625 N N . LEU A 1 86 ? -23.615 2.307 2.576 1.00 59.34 86 LEU A N 1
ATOM 626 C CA . LEU A 1 86 ? -22.469 2.583 3.447 1.00 59.34 86 LEU A CA 1
ATOM 627 C C . LEU A 1 86 ? -21.770 3.901 3.109 1.00 59.34 86 LEU A C 1
ATOM 629 O O . LEU A 1 86 ? -20.866 4.308 3.846 1.00 59.34 86 LEU A O 1
ATOM 633 N N . HIS A 1 87 ? -22.170 4.560 2.023 1.00 64.12 87 HIS A N 1
ATOM 634 C CA . HIS A 1 87 ? -21.444 5.679 1.461 1.00 64.12 87 HIS A CA 1
ATOM 635 C C . HIS A 1 87 ? -21.390 6.849 2.435 1.00 64.12 87 HIS A C 1
ATOM 637 O O . HIS A 1 87 ? -22.344 7.189 3.145 1.00 64.12 87 HIS A O 1
ATOM 643 N N . ARG A 1 88 ? -20.220 7.473 2.448 1.00 68.44 88 ARG A N 1
ATOM 644 C CA . ARG A 1 88 ? -19.962 8.739 3.110 1.00 68.44 88 ARG A CA 1
ATOM 645 C C . ARG A 1 88 ? -19.296 9.610 2.061 1.00 68.44 88 ARG A C 1
ATOM 647 O O . ARG A 1 88 ? -18.191 9.262 1.668 1.00 68.44 88 ARG A O 1
ATOM 654 N N . ASP A 1 89 ? -19.953 10.689 1.642 1.00 70.88 89 ASP A N 1
ATOM 655 C CA . ASP A 1 89 ? -19.494 11.559 0.545 1.00 70.88 89 ASP A CA 1
ATOM 656 C C . ASP A 1 89 ? -18.057 12.058 0.753 1.00 70.88 89 ASP A C 1
ATOM 658 O O . ASP A 1 89 ? -17.270 12.169 -0.182 1.00 70.88 89 ASP A O 1
ATOM 662 N N . THR A 1 90 ? -17.698 12.330 2.008 1.00 74.56 90 THR A N 1
ATOM 663 C CA . THR A 1 90 ? -16.375 12.831 2.377 1.00 74.56 90 THR A CA 1
ATOM 664 C C . THR A 1 90 ? -15.855 12.164 3.638 1.00 74.56 90 THR A C 1
ATOM 666 O O . THR A 1 90 ? -16.628 11.798 4.528 1.00 74.56 90 THR A O 1
ATOM 669 N N . LEU A 1 91 ? -14.535 12.122 3.747 1.00 75.94 91 LEU A N 1
ATOM 670 C CA . LEU A 1 91 ? -13.773 11.768 4.936 1.00 75.94 91 LEU A CA 1
ATOM 671 C C . LEU A 1 91 ? -13.417 13.016 5.718 1.00 75.94 91 LEU A C 1
ATOM 673 O O . LEU A 1 91 ? -13.193 14.048 5.097 1.00 75.94 91 LEU A O 1
ATOM 677 N N . ALA A 1 92 ? -13.374 12.949 7.051 1.00 77.38 92 ALA A N 1
ATOM 678 C CA . ALA A 1 92 ? -13.116 14.127 7.873 1.00 77.38 92 ALA A CA 1
ATOM 679 C C . ALA A 1 92 ? -12.233 13.842 9.092 1.00 77.38 92 ALA A C 1
ATOM 681 O O . ALA A 1 92 ? -12.481 12.902 9.845 1.00 77.38 92 ALA A O 1
ATOM 682 N N . VAL A 1 93 ? -11.263 14.731 9.321 1.00 83.25 93 VAL A N 1
ATOM 683 C CA . VAL A 1 93 ? -10.620 14.924 10.628 1.00 83.25 93 VAL A CA 1
ATOM 684 C C . VAL A 1 93 ? -11.136 16.231 11.214 1.00 83.25 93 VAL A C 1
ATOM 686 O O . VAL A 1 93 ? -10.988 17.299 10.610 1.00 83.25 93 VAL A O 1
ATOM 689 N N . PHE A 1 94 ? -11.782 16.146 12.372 1.00 86.38 94 PHE A N 1
ATOM 690 C CA . PHE A 1 94 ? -12.481 17.264 12.997 1.00 86.38 94 PHE A CA 1
ATOM 691 C C . PHE A 1 94 ? -11.523 18.161 13.768 1.00 86.38 94 PHE A C 1
ATOM 693 O O . PHE A 1 94 ? -10.435 17.750 14.163 1.00 86.38 94 PHE A O 1
ATOM 700 N N . GLN A 1 95 ? -11.928 19.410 13.985 1.00 91.75 95 GLN A N 1
ATOM 701 C CA . GLN A 1 95 ? -11.150 20.334 14.797 1.00 91.75 95 GLN A CA 1
ATOM 702 C C . GLN A 1 95 ? -11.621 20.292 16.255 1.00 91.75 95 GLN A C 1
ATOM 704 O O . GLN A 1 95 ? -12.825 20.344 16.508 1.00 91.75 95 GLN A O 1
ATOM 709 N N . THR A 1 96 ? -10.690 20.255 17.207 1.00 94.12 96 THR A N 1
ATOM 710 C CA . THR A 1 96 ? -11.021 20.387 18.634 1.00 94.12 96 THR A CA 1
ATOM 711 C C . THR A 1 96 ? -11.694 21.724 18.934 1.00 94.12 96 THR A C 1
ATOM 713 O O . THR A 1 96 ? -11.542 22.709 18.204 1.00 94.12 96 THR A O 1
ATOM 716 N N . ASP A 1 97 ? -12.474 21.766 20.012 1.00 94.69 97 ASP A N 1
ATOM 717 C CA . ASP A 1 97 ? -13.266 22.922 20.443 1.00 94.69 97 ASP A CA 1
ATOM 718 C C . ASP A 1 97 ? -14.285 23.417 19.396 1.00 94.69 97 ASP A C 1
ATOM 720 O O . ASP A 1 97 ? -14.817 24.532 19.502 1.00 94.69 97 ASP A O 1
ATOM 724 N N . ARG A 1 98 ? -14.579 22.610 18.366 1.00 93.81 98 ARG A N 1
ATOM 725 C CA . ARG A 1 98 ? -15.601 22.890 17.352 1.00 93.81 98 ARG A CA 1
ATOM 726 C C . ARG A 1 98 ? -16.725 21.875 17.430 1.00 93.81 98 ARG A C 1
ATOM 728 O O . ARG A 1 98 ? -16.505 20.672 17.478 1.00 93.81 98 ARG A O 1
ATOM 735 N N . GLU A 1 99 ? -17.942 22.397 17.419 1.00 93.62 99 GLU A N 1
ATOM 736 C CA . GLU A 1 99 ? -19.144 21.578 17.426 1.00 93.62 99 GLU A CA 1
ATOM 737 C C . GLU A 1 99 ? -19.281 20.813 16.102 1.00 93.62 99 GLU A C 1
ATOM 739 O O . GLU A 1 99 ? -19.143 21.394 15.021 1.00 93.62 99 GLU A O 1
ATOM 744 N N . THR A 1 100 ? -19.578 19.523 16.212 1.00 91.94 100 THR A N 1
ATOM 745 C CA . THR A 1 100 ? -19.886 18.609 15.112 1.00 91.94 100 THR A CA 1
ATOM 746 C C . THR A 1 100 ? -21.249 17.986 15.364 1.00 91.94 100 THR A C 1
ATOM 748 O O . THR A 1 100 ? -21.531 17.507 16.462 1.00 91.94 100 THR A O 1
ATOM 751 N N . THR A 1 101 ? -22.110 17.988 14.353 1.00 92.56 101 THR A N 1
ATOM 752 C CA . THR A 1 101 ? -23.433 17.371 14.452 1.00 92.56 101 THR A CA 1
ATOM 753 C C . THR A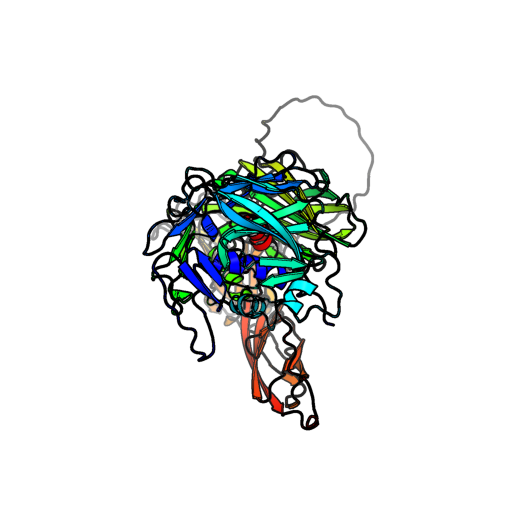 1 101 ? -23.338 15.878 14.164 1.00 92.56 101 THR A C 1
ATOM 755 O O . THR A 1 101 ? -22.755 15.480 13.161 1.00 92.56 101 THR A O 1
ATOM 758 N N . LEU A 1 102 ? -23.950 15.058 15.014 1.00 88.56 102 LEU A N 1
ATOM 759 C CA . LEU A 1 102 ? -24.213 13.644 14.776 1.00 88.56 102 LEU A CA 1
ATOM 760 C C . LEU A 1 102 ? -25.704 13.451 14.485 1.00 88.56 102 LEU A C 1
ATOM 762 O O . LEU A 1 102 ? -26.556 13.991 15.197 1.00 88.56 102 LEU A O 1
ATOM 766 N N . ARG A 1 103 ? -26.034 12.686 13.446 1.00 86.94 103 ARG A N 1
ATOM 767 C CA . ARG A 1 103 ? -27.421 12.439 13.028 1.00 86.94 103 ARG A CA 1
ATOM 768 C C . ARG A 1 103 ? -27.585 11.096 12.347 1.00 86.94 103 ARG A C 1
ATOM 770 O O . ARG A 1 103 ? -26.617 10.538 11.839 1.00 86.94 103 ARG A O 1
ATOM 777 N N . PHE A 1 104 ? -28.816 10.598 12.278 1.00 80.69 104 PHE A N 1
ATOM 778 C CA . PHE A 1 104 ? -29.087 9.464 11.403 1.00 80.69 104 PHE A CA 1
ATOM 779 C C . PHE A 1 104 ? -28.878 9.834 9.920 1.00 80.69 104 PHE A C 1
ATOM 781 O O . PHE A 1 104 ? -29.214 10.942 9.498 1.00 80.69 104 PHE A O 1
ATOM 788 N N . GLY A 1 105 ? -28.319 8.917 9.128 1.00 69.19 105 GLY A N 1
ATOM 789 C CA . GLY A 1 105 ? -28.106 9.077 7.694 1.00 69.19 105 GLY A CA 1
ATOM 790 C C . GLY A 1 105 ? -29.433 9.192 6.944 1.00 69.19 105 GLY A C 1
ATOM 791 O O . GLY A 1 105 ? -30.435 8.609 7.361 1.00 69.19 105 GLY A O 1
ATOM 792 N N . GLU A 1 106 ? -29.432 9.910 5.818 1.00 63.00 106 GLU A N 1
ATOM 793 C CA . GLU A 1 106 ? -30.647 10.359 5.110 1.00 63.00 106 GLU A CA 1
ATOM 794 C C . GLU A 1 106 ? -31.606 9.235 4.669 1.00 63.00 106 GLU A C 1
ATOM 796 O O . GLU A 1 106 ? -32.790 9.483 4.448 1.00 63.00 106 GLU A O 1
ATOM 801 N N . HIS A 1 107 ? -31.119 7.994 4.575 1.00 61.31 107 HIS A N 1
ATOM 802 C CA . HIS A 1 107 ? -31.887 6.823 4.136 1.00 61.31 107 HIS A CA 1
ATOM 803 C C . HIS A 1 107 ? -32.174 5.819 5.265 1.00 61.31 107 HIS A C 1
ATOM 805 O O . HIS A 1 107 ? -32.685 4.726 5.016 1.00 61.31 107 HIS A O 1
ATOM 811 N N . THR A 1 108 ? -31.871 6.178 6.514 1.00 67.88 108 THR A N 1
ATOM 812 C CA . THR A 1 108 ? -32.089 5.306 7.671 1.00 67.88 108 THR A CA 1
ATOM 813 C C . THR A 1 108 ? -33.563 5.309 8.062 1.00 67.88 108 THR A C 1
ATOM 815 O O . THR A 1 108 ? -34.120 6.338 8.435 1.00 67.88 108 THR A O 1
ATOM 818 N N . ASN A 1 109 ? -34.217 4.147 8.017 1.00 68.69 109 ASN A N 1
ATOM 819 C CA . ASN A 1 109 ? -35.579 4.009 8.525 1.00 68.69 109 ASN A CA 1
ATOM 820 C C . ASN A 1 109 ? -35.565 3.863 10.054 1.00 68.69 109 ASN A C 1
ATOM 822 O O . ASN A 1 109 ? -35.278 2.781 10.562 1.00 68.69 109 ASN A O 1
ATOM 826 N N . THR A 1 110 ? -35.913 4.940 10.756 1.00 73.94 110 THR A N 1
ATOM 827 C CA . THR A 1 110 ? -35.931 5.029 12.224 1.00 73.94 110 THR A CA 1
ATOM 828 C C . THR A 1 110 ? -37.343 5.000 12.825 1.00 73.94 110 THR A C 1
ATOM 830 O O . THR A 1 110 ? -37.523 5.267 14.008 1.00 73.94 110 THR A O 1
ATOM 833 N N . ASN A 1 111 ? -38.365 4.635 12.037 1.00 70.62 111 ASN A N 1
ATOM 834 C CA . ASN A 1 111 ? -39.776 4.646 12.464 1.00 70.62 111 ASN A CA 1
ATOM 835 C C . ASN A 1 111 ? -40.096 3.683 13.630 1.00 70.62 111 ASN A C 1
ATOM 837 O O . ASN A 1 111 ? -41.211 3.712 14.156 1.00 70.62 111 ASN A O 1
ATOM 841 N N . SER A 1 112 ? -39.172 2.781 13.974 1.00 67.56 112 SER A N 1
ATOM 842 C CA . SER A 1 112 ? -39.267 1.877 15.123 1.00 67.56 112 SER A CA 1
ATOM 843 C C . SER A 1 112 ? -38.981 2.572 16.460 1.00 67.56 112 SER A C 1
ATOM 845 O O . SER A 1 112 ? -39.417 2.059 17.489 1.00 67.56 112 SER A O 1
ATOM 847 N N . PHE A 1 113 ? -38.330 3.740 16.456 1.00 74.19 113 PHE A N 1
ATOM 848 C CA . PHE A 1 113 ? -38.051 4.544 17.649 1.00 74.19 113 PHE A CA 1
ATOM 849 C C . PHE A 1 113 ? -39.148 5.600 17.854 1.00 74.19 113 PHE A C 1
ATOM 851 O O . PHE A 1 113 ? -39.542 6.294 16.914 1.00 74.19 113 PHE A O 1
ATOM 858 N N . GLY A 1 114 ? -39.708 5.686 19.065 1.00 59.12 114 GLY A N 1
ATOM 859 C CA . GLY A 1 114 ? -40.851 6.545 19.369 1.00 59.12 114 GLY A CA 1
ATOM 860 C C . GLY A 1 114 ? -40.465 7.932 19.911 1.00 59.12 114 GLY A C 1
ATOM 861 O O . GLY A 1 114 ? -39.397 8.102 20.498 1.00 59.12 114 GLY A O 1
ATOM 862 N N . PRO A 1 115 ? -41.353 8.942 19.786 1.00 55.09 115 PRO A N 1
ATOM 863 C CA . PRO A 1 115 ? -41.158 10.254 20.402 1.00 55.09 115 PRO A CA 1
ATOM 864 C C . PRO A 1 115 ? -40.962 10.155 21.917 1.00 55.09 115 PRO A C 1
ATOM 866 O O . PRO A 1 115 ? -41.873 9.726 22.633 1.00 55.09 115 PRO A O 1
ATOM 869 N N . GLY A 1 116 ? -39.830 10.659 22.411 1.00 56.03 116 GLY A N 1
ATOM 870 C CA . GLY A 1 116 ? -39.545 10.737 23.845 1.00 56.03 116 GLY A CA 1
ATOM 871 C C . GLY A 1 116 ? -39.057 9.435 24.480 1.00 56.03 116 GLY A C 1
ATOM 872 O O . GLY A 1 116 ? -39.062 9.350 25.708 1.00 56.03 116 GLY A O 1
ATOM 873 N N . ASP A 1 117 ? -38.641 8.452 23.678 1.00 68.75 117 ASP A N 1
ATOM 874 C CA . ASP A 1 117 ? -37.793 7.374 24.181 1.00 68.75 117 ASP A CA 1
ATOM 875 C C . ASP A 1 117 ? -36.452 7.989 24.623 1.00 68.75 117 ASP A C 1
ATOM 877 O O . ASP A 1 117 ? -35.788 8.699 23.857 1.00 68.75 117 ASP A O 1
ATOM 881 N N . ASP A 1 118 ? -36.091 7.777 25.891 1.00 76.31 118 ASP A N 1
ATOM 882 C CA . ASP A 1 118 ? -34.817 8.242 26.435 1.00 76.31 118 ASP A CA 1
ATOM 883 C C . ASP A 1 118 ? -33.686 7.408 25.818 1.00 76.31 118 ASP A C 1
ATOM 885 O O . ASP A 1 118 ? -33.697 6.174 25.873 1.00 76.31 118 ASP A O 1
ATOM 889 N N . ALA A 1 119 ? -32.704 8.095 25.239 1.00 87.88 119 ALA A N 1
ATOM 890 C CA . ALA A 1 119 ? -31.492 7.498 24.708 1.00 87.88 119 ALA A CA 1
ATOM 891 C C . ALA A 1 119 ? -30.261 8.053 25.429 1.00 87.88 119 ALA A C 1
ATOM 893 O O . ALA A 1 119 ? -30.256 9.144 26.010 1.00 87.88 119 ALA A O 1
ATOM 894 N N . GLN A 1 120 ? -29.193 7.274 25.395 1.00 90.06 120 GLN A N 1
ATOM 895 C CA . GLN A 1 120 ? -27.903 7.617 25.959 1.00 90.06 120 GLN A CA 1
ATOM 896 C C . GLN A 1 120 ? -26.895 7.713 24.814 1.00 90.06 120 GLN A C 1
ATOM 898 O O . GLN A 1 120 ? -26.793 6.810 23.987 1.00 90.06 120 GLN A O 1
ATOM 903 N N . LEU A 1 121 ? -26.169 8.826 24.755 1.00 90.94 121 LEU A N 1
ATOM 904 C CA . LEU A 1 121 ? -24.992 8.984 23.914 1.00 90.94 121 LEU A CA 1
ATOM 905 C C . LEU A 1 121 ? -23.766 8.773 24.798 1.00 90.94 121 LEU A C 1
ATOM 907 O O . LEU A 1 121 ? -23.444 9.624 25.632 1.00 90.94 121 LEU A O 1
ATOM 911 N N . LEU A 1 122 ? -23.127 7.623 24.632 1.00 89.31 122 LEU A N 1
ATOM 912 C CA . LEU A 1 122 ? -21.845 7.304 25.235 1.00 89.31 122 LEU A CA 1
ATOM 913 C C . LEU A 1 122 ? -20.741 7.834 24.320 1.00 89.31 122 LEU A C 1
ATOM 915 O O . LEU A 1 122 ? -20.712 7.518 23.134 1.00 89.31 122 LEU A O 1
ATOM 919 N N . THR A 1 123 ? -19.838 8.624 24.879 1.00 89.19 123 THR A N 1
ATOM 920 C CA . THR A 1 123 ? -18.623 9.081 24.210 1.00 89.19 123 THR A CA 1
ATOM 921 C C . THR A 1 123 ? -17.443 8.355 24.834 1.00 89.19 123 THR A C 1
ATOM 923 O O . THR A 1 123 ? -17.230 8.503 26.035 1.00 89.19 123 THR A O 1
ATOM 926 N N . GLY A 1 124 ? -16.688 7.606 24.038 1.00 83.25 124 GLY A N 1
ATOM 927 C CA . GLY A 1 124 ? -15.385 7.060 24.410 1.00 83.25 124 GLY A CA 1
ATOM 928 C C . GLY A 1 124 ? -14.263 7.911 23.817 1.00 83.25 124 GLY A C 1
ATOM 929 O O . GLY A 1 124 ? -14.344 8.306 22.652 1.00 83.25 124 GLY A O 1
ATOM 930 N N . TYR A 1 125 ? -13.233 8.199 24.605 1.00 81.62 125 TYR A N 1
ATOM 931 C CA . TYR A 1 125 ? -11.995 8.853 24.182 1.00 81.62 125 TYR A CA 1
ATOM 932 C C . TYR A 1 125 ? -10.810 7.964 24.549 1.00 81.62 125 TYR A C 1
ATOM 934 O O . TYR A 1 125 ? -10.654 7.607 25.720 1.00 81.62 125 TYR A O 1
ATOM 942 N N . LEU A 1 126 ? -9.993 7.626 23.552 1.00 73.75 126 LEU A N 1
ATOM 943 C CA . LEU A 1 126 ? -8.771 6.846 23.740 1.00 73.75 126 LEU A CA 1
ATOM 944 C C . LEU A 1 126 ? -7.747 7.660 24.538 1.00 73.75 126 LEU A C 1
ATOM 946 O O . LEU A 1 126 ? -7.356 8.738 24.095 1.00 73.75 126 LEU A O 1
ATOM 950 N N . GLU A 1 127 ? -7.323 7.153 25.696 1.00 68.62 127 GLU A N 1
ATOM 951 C CA . GLU A 1 127 ? -6.402 7.877 26.574 1.00 68.62 127 GLU A CA 1
ATOM 952 C C . GLU A 1 127 ? -4.966 7.961 26.012 1.00 68.62 127 GLU A C 1
ATOM 954 O O . GLU A 1 127 ? -4.547 7.179 25.155 1.00 68.62 127 GLU A O 1
ATOM 959 N N . ASP A 1 128 ? -4.222 8.974 26.478 1.00 56.28 128 ASP A N 1
ATOM 960 C CA . ASP A 1 128 ? -2.931 9.407 25.914 1.00 56.28 128 ASP A CA 1
ATOM 961 C C . ASP A 1 128 ? -1.740 8.521 26.350 1.00 56.28 128 ASP A C 1
ATOM 963 O O . ASP A 1 128 ? -0.708 8.502 25.676 1.00 56.28 128 ASP A O 1
ATOM 967 N N . ASP A 1 129 ? -1.861 7.830 27.491 1.00 48.88 129 ASP A N 1
ATOM 968 C CA . ASP A 1 129 ? -0.767 7.169 28.226 1.00 48.88 129 ASP A CA 1
ATOM 969 C C . ASP A 1 129 ? -1.024 5.665 28.348 1.00 48.88 129 ASP A C 1
ATOM 971 O O . ASP A 1 129 ? -1.109 5.104 29.440 1.00 48.88 129 ASP A O 1
ATOM 975 N N . VAL A 1 130 ? -1.167 5.011 27.196 1.00 46.09 130 VAL A N 1
ATOM 976 C CA . VAL A 1 130 ? -1.156 3.552 27.108 1.00 46.09 130 VAL A CA 1
ATOM 977 C C . VAL A 1 130 ? 0.267 3.088 27.450 1.00 46.09 130 VAL A C 1
ATOM 979 O O . VAL A 1 130 ? 1.139 2.971 26.585 1.00 46.09 130 VAL A O 1
ATOM 982 N N . SER A 1 131 ? 0.556 3.005 28.750 1.00 35.78 131 SER A N 1
ATOM 983 C CA . SER A 1 131 ? 1.914 2.905 29.283 1.00 35.78 131 SER A CA 1
ATOM 984 C C . SER A 1 131 ? 2.599 1.645 28.766 1.00 35.78 131 SER A C 1
ATOM 986 O O . SER A 1 131 ? 1.973 0.606 28.673 1.00 35.78 131 SER A O 1
ATOM 988 N N . GLU A 1 132 ? 3.900 1.687 28.470 1.00 39.12 132 GLU A N 1
ATOM 989 C CA . GLU A 1 132 ? 4.665 0.584 27.857 1.00 39.12 132 GLU A CA 1
ATOM 990 C C . GLU A 1 132 ? 4.584 -0.803 28.557 1.00 39.12 132 GLU A C 1
ATOM 992 O O . GLU A 1 132 ? 5.180 -1.749 28.041 1.00 39.12 132 GLU A O 1
ATOM 997 N N . ASN A 1 133 ? 3.891 -0.963 29.693 1.00 34.47 133 ASN A N 1
ATOM 998 C CA . ASN A 1 133 ? 3.830 -2.210 30.467 1.00 34.47 133 ASN A CA 1
ATOM 999 C C . ASN A 1 133 ? 2.420 -2.718 30.840 1.00 34.47 133 ASN A C 1
ATOM 1001 O O . ASN A 1 133 ? 2.364 -3.818 31.371 1.00 34.47 133 ASN A O 1
ATOM 1005 N N . ASP A 1 134 ? 1.333 -1.983 30.579 1.00 36.19 134 ASP A N 1
ATOM 1006 C CA . ASP A 1 134 ? -0.039 -2.374 30.992 1.00 36.19 134 ASP A CA 1
ATOM 1007 C C . ASP A 1 134 ? -0.975 -2.546 29.769 1.00 36.19 134 ASP A C 1
ATOM 1009 O O . ASP A 1 134 ? -2.138 -2.168 29.786 1.00 36.19 134 ASP A O 1
ATOM 1013 N N . VAL A 1 135 ? -0.445 -3.029 28.637 1.00 38.03 135 VAL A N 1
ATOM 1014 C CA . VAL A 1 135 ? -1.120 -2.930 27.319 1.00 38.03 135 VAL A CA 1
ATOM 1015 C C . VAL A 1 135 ? -1.433 -4.265 26.661 1.00 38.03 135 VAL A C 1
ATOM 1017 O O . VAL A 1 135 ? -1.865 -4.310 25.511 1.00 38.03 135 VAL A O 1
ATOM 1020 N N . ASP A 1 136 ? -1.196 -5.352 27.378 1.00 39.81 136 ASP A N 1
ATOM 1021 C CA . ASP A 1 136 ? -1.492 -6.698 26.891 1.00 39.81 136 ASP A CA 1
ATOM 1022 C C . ASP A 1 136 ? -2.984 -7.049 27.100 1.00 39.81 136 ASP A C 1
ATOM 1024 O O . ASP A 1 136 ? -3.458 -8.079 26.635 1.00 39.81 136 ASP A O 1
ATOM 1028 N N . ASP A 1 137 ? -3.746 -6.146 27.734 1.00 44.84 137 ASP A N 1
ATOM 1029 C CA . ASP A 1 137 ? -5.145 -6.339 28.131 1.00 44.84 137 ASP A CA 1
ATOM 1030 C C . ASP A 1 137 ? -6.172 -5.684 27.196 1.00 44.84 137 ASP A C 1
ATOM 1032 O O . ASP A 1 137 ? -7.375 -5.787 27.419 1.00 44.84 137 ASP A O 1
ATOM 1036 N N . VAL A 1 138 ? -5.744 -5.002 26.135 1.00 40.19 138 VAL A N 1
ATOM 1037 C CA . VAL A 1 138 ? -6.675 -4.288 25.256 1.00 40.19 138 VAL A CA 1
ATOM 1038 C C . VAL A 1 138 ? -7.184 -5.265 24.171 1.00 40.19 138 VAL A C 1
ATOM 1040 O O . VAL A 1 138 ? -6.374 -5.875 23.468 1.00 40.19 138 VAL A O 1
ATOM 1043 N N . PRO A 1 139 ? -8.502 -5.376 23.914 1.00 40.09 139 PRO A N 1
ATOM 1044 C CA . PRO A 1 139 ? -9.060 -6.410 23.036 1.00 40.09 139 PRO A CA 1
ATOM 1045 C C . PRO A 1 139 ? -8.838 -6.136 21.541 1.00 40.09 139 PRO A C 1
ATOM 1047 O O . PRO A 1 139 ? -9.306 -5.136 20.998 1.00 40.09 139 PRO A O 1
ATOM 1050 N N . THR A 1 140 ? -8.186 -7.064 20.834 1.00 39.66 140 THR A N 1
ATOM 1051 C CA . THR A 1 140 ? -7.778 -6.899 19.425 1.00 39.66 140 THR A CA 1
ATOM 1052 C C . THR A 1 140 ? -8.680 -7.600 18.392 1.00 39.66 140 THR A C 1
ATOM 1054 O O . THR A 1 140 ? -8.383 -7.578 17.201 1.00 39.66 140 THR A O 1
ATOM 1057 N N . THR A 1 141 ? -9.778 -8.250 18.794 1.00 40.69 141 THR A N 1
ATOM 1058 C CA . THR A 1 141 ? -10.619 -9.060 17.883 1.00 40.69 141 THR A CA 1
ATOM 1059 C C . THR A 1 141 ? -12.104 -8.976 18.188 1.00 40.69 141 THR A C 1
ATOM 1061 O O . THR A 1 141 ? -12.491 -8.630 19.305 1.00 40.69 141 THR A O 1
ATOM 1064 N N . GLY A 1 142 ? -12.904 -9.354 17.170 1.00 39.75 142 GLY A N 1
ATOM 1065 C CA . GLY A 1 142 ? -14.368 -9.532 17.156 1.00 39.75 142 GLY A CA 1
ATOM 1066 C C . GLY A 1 142 ? -14.968 -9.940 18.501 1.00 39.75 142 GLY A C 1
ATOM 1067 O O . GLY A 1 142 ? -15.941 -9.396 19.026 1.00 39.75 142 GLY A O 1
ATOM 1068 N N . GLN A 1 143 ? -14.336 -10.982 19.009 1.00 47.31 143 GLN A N 1
ATOM 1069 C CA . GLN A 1 143 ? -14.741 -11.707 20.181 1.00 47.31 143 GLN A CA 1
ATOM 1070 C C . GLN A 1 143 ? -14.145 -11.093 21.446 1.00 47.31 143 GLN A C 1
ATOM 1072 O O . GLN A 1 143 ? -14.880 -10.931 22.410 1.00 47.31 143 GLN A O 1
ATOM 1077 N N . ALA A 1 144 ? -12.882 -10.655 21.418 1.00 48.28 144 ALA A N 1
ATOM 1078 C CA . ALA A 1 144 ? -12.223 -10.042 22.570 1.00 48.28 144 ALA A CA 1
ATOM 1079 C C . ALA A 1 144 ? -12.968 -8.797 23.072 1.00 48.28 144 ALA A C 1
ATOM 1081 O O . ALA A 1 144 ? -13.118 -8.605 24.266 1.00 48.28 144 ALA A O 1
ATOM 1082 N N . VAL A 1 145 ? -13.529 -7.976 22.180 1.00 49.06 145 VAL A N 1
ATOM 1083 C CA . VAL A 1 145 ? -14.335 -6.815 22.603 1.00 49.06 145 VAL A CA 1
ATOM 1084 C C . VAL A 1 145 ? -15.669 -7.235 23.198 1.00 49.06 145 VAL A C 1
ATOM 1086 O O . VAL A 1 145 ? -16.150 -6.601 24.128 1.00 49.06 145 VAL A O 1
ATOM 1089 N N . LEU A 1 146 ? -16.316 -8.260 22.640 1.00 52.16 146 LEU A N 1
ATOM 1090 C CA . LEU A 1 146 ? -17.569 -8.770 23.196 1.00 52.16 146 LEU A CA 1
ATOM 1091 C C . LEU A 1 146 ? -17.341 -9.396 24.571 1.00 52.16 146 LEU A C 1
ATOM 1093 O O . LEU A 1 146 ? -18.175 -9.216 25.459 1.00 52.16 146 LEU A O 1
ATOM 1097 N N . ASP A 1 147 ? -16.204 -10.065 24.739 1.00 56.69 147 ASP A N 1
ATOM 1098 C CA . ASP A 1 147 ? -15.727 -10.600 26.006 1.00 56.69 147 ASP A CA 1
ATOM 1099 C C . ASP A 1 147 ? -15.415 -9.450 26.984 1.00 56.69 147 ASP A C 1
ATOM 1101 O O . ASP A 1 147 ? -15.839 -9.501 28.137 1.00 56.69 147 ASP A O 1
ATOM 1105 N N . ASP A 1 148 ? -14.827 -8.349 26.511 1.00 60.59 148 ASP A N 1
ATOM 1106 C CA . ASP A 1 148 ? -14.486 -7.164 27.315 1.00 60.59 148 ASP A CA 1
ATOM 1107 C C . ASP A 1 148 ? -15.671 -6.262 27.664 1.00 60.59 148 ASP A C 1
ATOM 1109 O O . ASP A 1 148 ? -15.688 -5.600 28.701 1.00 60.59 148 ASP A O 1
ATOM 1113 N N . LEU A 1 149 ? -16.730 -6.299 26.857 1.00 62.69 149 LEU A N 1
ATOM 1114 C CA . LEU A 1 149 ? -18.016 -5.676 27.170 1.00 62.69 149 LEU A CA 1
ATOM 1115 C C . LEU A 1 149 ? -18.831 -6.487 28.194 1.00 62.69 149 LEU A C 1
ATOM 1117 O O . LEU A 1 149 ? -19.934 -6.072 28.573 1.00 62.69 149 LEU A O 1
ATOM 1121 N N . THR A 1 150 ? -18.319 -7.627 28.670 1.00 64.12 150 THR A N 1
ATOM 1122 C CA . THR A 1 150 ? -18.891 -8.321 29.826 1.00 64.12 150 THR A CA 1
ATOM 1123 C C . THR A 1 150 ? -18.458 -7.664 31.135 1.00 64.12 150 THR A C 1
ATOM 1125 O O . THR A 1 150 ? -17.415 -7.026 31.244 1.00 64.12 150 THR A O 1
ATOM 1128 N N . SER A 1 151 ? -19.252 -7.848 32.192 1.00 61.81 151 SER A N 1
ATOM 1129 C CA . SER A 1 151 ? -18.920 -7.314 33.518 1.00 61.81 151 SER A CA 1
ATOM 1130 C C . SER A 1 151 ? -17.632 -7.885 34.125 1.00 61.81 151 SER A C 1
ATOM 1132 O O . SER A 1 151 ? -17.184 -7.361 35.138 1.00 61.81 151 SER A O 1
ATOM 1134 N N . GLU A 1 152 ? -17.096 -8.985 33.583 1.00 60.62 152 GLU A N 1
ATOM 1135 C CA . GLU A 1 152 ? -15.893 -9.648 34.104 1.00 60.62 152 GLU A CA 1
ATOM 1136 C C . GLU A 1 152 ? -14.596 -9.025 33.563 1.00 60.62 152 GLU A C 1
ATOM 1138 O O . GLU A 1 152 ? -13.603 -9.035 34.283 1.00 60.62 152 GLU A O 1
ATOM 1143 N N . ASN A 1 153 ? -14.637 -8.408 32.376 1.00 64.12 153 ASN A N 1
ATOM 1144 C CA . ASN A 1 153 ? -13.464 -7.874 31.670 1.00 64.12 153 ASN A CA 1
ATOM 1145 C C . ASN A 1 153 ? -13.540 -6.351 31.400 1.00 64.12 153 ASN A C 1
ATOM 1147 O O . ASN A 1 153 ? -12.660 -5.776 30.771 1.00 64.12 153 ASN A O 1
ATOM 1151 N N . MET A 1 154 ? -14.574 -5.668 31.904 1.00 73.38 154 MET A N 1
ATOM 1152 C CA . MET A 1 154 ? -14.782 -4.217 31.737 1.00 73.38 154 MET A CA 1
ATOM 1153 C C . MET A 1 154 ? -13.614 -3.357 32.267 1.00 73.38 154 MET A C 1
ATOM 1155 O O . MET A 1 154 ? -13.430 -2.221 31.828 1.00 73.38 154 MET A O 1
ATOM 1159 N N . ASP A 1 155 ? -12.831 -3.881 33.214 1.00 71.81 155 ASP A N 1
ATOM 1160 C CA . ASP A 1 155 ? -11.664 -3.195 33.779 1.00 71.81 155 ASP A CA 1
ATOM 1161 C C . ASP A 1 155 ? -10.576 -2.957 32.711 1.00 71.81 155 ASP A C 1
ATOM 1163 O O . ASP A 1 155 ? -10.029 -1.858 32.645 1.00 71.81 155 ASP A O 1
ATOM 1167 N N . ASN A 1 156 ? -10.362 -3.920 31.807 1.00 67.31 156 ASN A N 1
ATOM 1168 C CA . ASN A 1 156 ? -9.394 -3.834 30.708 1.00 67.31 156 ASN A CA 1
ATOM 1169 C C . ASN A 1 156 ? -9.740 -2.713 29.717 1.00 67.31 156 ASN A C 1
ATOM 1171 O O . ASN A 1 156 ? -8.893 -1.938 29.265 1.00 67.31 156 ASN A O 1
ATOM 1175 N N . LEU A 1 157 ? -11.029 -2.582 29.402 1.00 69.50 157 LEU A N 1
ATOM 1176 C CA . LEU A 1 157 ? -11.523 -1.518 28.539 1.00 69.50 157 LEU A CA 1
ATOM 1177 C C . LEU A 1 157 ? -11.339 -0.131 29.182 1.00 69.50 157 LEU A C 1
ATOM 1179 O O . LEU A 1 157 ? -10.875 0.809 28.530 1.00 69.50 157 LEU A O 1
ATOM 1183 N N . ASN A 1 158 ? -11.686 -0.008 30.463 1.00 75.19 158 ASN A N 1
ATOM 1184 C CA . ASN A 1 158 ? -11.619 1.255 31.200 1.00 75.19 158 ASN A CA 1
ATOM 1185 C C . ASN A 1 158 ? -10.188 1.738 31.476 1.00 75.19 158 ASN A C 1
ATOM 1187 O O . ASN A 1 158 ? -9.995 2.916 31.756 1.00 75.19 158 ASN A O 1
ATOM 1191 N N . GLU A 1 159 ? -9.185 0.869 31.358 1.00 74.62 159 GLU A N 1
ATOM 1192 C CA . GLU A 1 159 ? -7.776 1.263 31.440 1.00 74.62 159 GLU A CA 1
ATOM 1193 C C . GLU A 1 159 ? -7.309 2.077 30.221 1.00 74.62 159 GLU A C 1
ATOM 1195 O O . GLU A 1 159 ? -6.394 2.890 30.324 1.00 74.62 159 GLU A O 1
ATOM 1200 N N . ASN A 1 160 ? -7.962 1.899 29.070 1.00 67.75 160 ASN A N 1
ATOM 1201 C CA . ASN A 1 160 ? -7.500 2.440 27.790 1.00 67.75 160 ASN A CA 1
ATOM 1202 C C . ASN A 1 160 ? -8.424 3.517 27.216 1.00 67.75 160 ASN A C 1
ATOM 1204 O O . ASN A 1 160 ? -8.019 4.322 26.371 1.00 67.75 160 ASN A O 1
ATOM 1208 N N . VAL A 1 161 ? -9.686 3.531 27.645 1.00 74.38 161 VAL A N 1
ATOM 1209 C CA . VAL A 1 161 ? -10.704 4.443 27.131 1.00 74.38 161 VAL A CA 1
ATOM 1210 C C . VAL A 1 161 ? -11.402 5.135 28.285 1.00 74.38 161 VAL A C 1
ATOM 1212 O O . VAL A 1 161 ? -12.004 4.506 29.150 1.00 74.38 161 VAL A O 1
ATOM 1215 N N . SER A 1 162 ? -11.408 6.462 28.228 1.00 83.31 162 SER A N 1
ATOM 1216 C CA . SER A 1 162 ? -12.237 7.277 29.105 1.00 83.31 162 SER A CA 1
ATOM 1217 C C . SER A 1 162 ? -13.617 7.480 28.497 1.00 83.31 162 SER A C 1
ATOM 1219 O O . SER A 1 162 ? -13.766 7.861 27.333 1.00 83.31 162 SER A O 1
ATOM 1221 N N . PHE A 1 163 ? -14.649 7.268 29.300 1.00 87.50 163 PHE A N 1
ATOM 1222 C CA . PHE A 1 163 ? -16.032 7.399 28.882 1.00 87.50 163 PHE A CA 1
ATOM 1223 C C . PHE A 1 163 ? -16.704 8.636 29.472 1.00 87.50 163 PHE A C 1
ATOM 1225 O O . PHE A 1 163 ? -16.410 9.111 30.572 1.00 87.50 163 PHE A O 1
ATOM 1232 N N . SER A 1 164 ? -17.689 9.151 28.744 1.00 92.31 164 SER A N 1
ATOM 1233 C CA . SER A 1 164 ? -18.667 10.107 29.251 1.00 92.31 164 SER A CA 1
ATOM 1234 C C . SER A 1 164 ? -20.044 9.804 28.676 1.00 92.31 164 SER A C 1
ATOM 1236 O O . SER A 1 164 ? -20.170 9.224 27.602 1.00 92.31 164 SER A O 1
ATOM 1238 N N . LEU A 1 165 ? -21.093 10.174 29.406 1.00 92.88 165 LEU A N 1
ATOM 1239 C CA . LEU A 1 165 ? -22.462 9.816 29.053 1.00 92.88 165 LEU A CA 1
ATOM 1240 C C . LEU A 1 165 ? -23.352 11.052 29.034 1.00 92.88 165 LEU A C 1
ATOM 1242 O O . LEU A 1 165 ? -23.396 11.816 30.000 1.00 92.88 165 LEU A O 1
ATOM 1246 N N . SER A 1 166 ? -24.089 11.225 27.942 1.00 92.31 166 SER A N 1
ATOM 1247 C CA . SER A 1 166 ? -25.062 12.302 27.766 1.00 92.31 166 SER A CA 1
ATOM 1248 C C . SER A 1 166 ? -26.445 11.732 27.480 1.00 92.31 166 SER A C 1
ATOM 1250 O O . SER A 1 166 ? -26.590 10.783 26.717 1.00 92.31 166 SER A O 1
ATOM 1252 N N . SER A 1 167 ? -27.485 12.320 28.068 1.00 90.62 167 SER A N 1
ATOM 1253 C CA . SER A 1 167 ? -28.865 11.981 27.711 1.00 90.62 167 SER A CA 1
ATOM 1254 C C . SER A 1 167 ? -29.268 12.711 26.436 1.00 90.62 167 SER A C 1
ATOM 1256 O O . SER A 1 167 ? -29.114 13.930 26.338 1.00 90.62 167 SER A O 1
ATOM 1258 N N . VAL A 1 168 ? -29.819 11.967 25.486 1.00 90.69 168 VAL A N 1
ATOM 1259 C CA . VAL A 1 168 ? -30.358 12.462 24.218 1.00 90.69 168 VAL A CA 1
ATOM 1260 C C . VAL A 1 168 ? -31.764 11.895 24.021 1.00 90.69 168 VAL A C 1
ATOM 1262 O O . VAL A 1 168 ? -32.163 10.941 24.683 1.00 90.69 168 VAL A O 1
ATOM 1265 N N . THR A 1 169 ? -32.556 12.507 23.149 1.00 87.31 169 THR A N 1
ATOM 1266 C CA . THR A 1 169 ? -33.956 12.113 22.938 1.00 87.31 169 THR A CA 1
ATOM 1267 C C . THR A 1 169 ? -34.260 12.044 21.457 1.00 87.31 169 THR A C 1
ATOM 1269 O O . THR A 1 169 ? -33.854 12.943 20.718 1.00 87.31 169 THR A O 1
ATOM 1272 N N . PHE A 1 170 ? -35.021 11.034 21.045 1.00 85.25 170 PHE A N 1
ATOM 1273 C CA . PHE A 1 170 ? -35.535 10.962 19.681 1.00 85.25 170 PHE A CA 1
ATOM 1274 C C . PHE A 1 170 ? -36.579 12.053 19.413 1.00 85.25 170 PHE A C 1
ATOM 1276 O O . PHE A 1 170 ? -37.376 12.421 20.286 1.00 85.25 170 PHE A O 1
ATOM 1283 N N . GLU A 1 171 ? -36.564 12.563 18.186 1.00 84.69 171 GLU A N 1
ATOM 1284 C CA . GLU A 1 171 ? -37.546 13.492 17.640 1.00 84.69 171 GLU A CA 1
ATOM 1285 C C . GLU A 1 171 ? -38.892 12.793 17.359 1.00 84.69 171 GLU A C 1
ATOM 1287 O O . GLU A 1 171 ? -39.036 11.575 17.476 1.00 84.69 171 GLU A O 1
ATOM 1292 N N . GLU A 1 172 ? -39.926 13.566 16.997 1.00 78.50 172 GLU A N 1
ATOM 1293 C CA . GLU A 1 172 ? -41.276 13.020 16.768 1.00 78.50 172 GLU A CA 1
ATOM 1294 C C . GLU A 1 172 ? -41.377 12.035 15.598 1.00 78.50 172 GLU A C 1
ATOM 1296 O O . GLU A 1 172 ? -42.301 11.220 15.561 1.00 78.50 172 GLU A O 1
ATOM 1301 N N . ASP A 1 173 ? -40.448 12.111 14.652 1.00 75.06 173 ASP A N 1
ATOM 1302 C CA . ASP A 1 173 ? -40.354 11.235 13.487 1.00 75.06 173 ASP A CA 1
ATOM 1303 C C . ASP A 1 173 ? -39.407 10.040 13.700 1.00 75.06 173 ASP A C 1
ATOM 1305 O O . ASP A 1 173 ? -39.121 9.309 12.753 1.00 75.06 173 ASP A O 1
ATOM 1309 N N . GLY A 1 174 ? -38.938 9.830 14.937 1.00 75.44 174 GLY A N 1
ATOM 1310 C CA . GLY A 1 174 ? -38.007 8.762 15.300 1.00 75.44 174 GLY A CA 1
ATOM 1311 C C . GLY A 1 174 ? -36.555 9.054 14.918 1.00 75.44 174 GLY A C 1
ATOM 1312 O O . GLY A 1 174 ? -35.695 8.200 15.113 1.00 75.44 174 GLY A O 1
ATOM 1313 N N . THR A 1 175 ? -36.243 10.225 14.354 1.00 82.19 175 THR A N 1
ATOM 1314 C CA . THR A 1 175 ? -34.855 10.627 14.088 1.00 82.19 175 THR A CA 1
ATOM 1315 C C . THR A 1 175 ? -34.171 11.152 15.353 1.00 82.19 175 THR A C 1
ATOM 1317 O O . THR A 1 175 ? -34.801 11.366 16.388 1.00 82.19 175 THR A O 1
ATOM 1320 N N . LEU A 1 176 ? -32.853 11.331 15.299 1.00 86.25 176 LEU A N 1
ATOM 1321 C CA . LEU A 1 176 ? -32.068 11.914 16.377 1.00 86.25 176 LEU A CA 1
ATOM 1322 C C . LEU A 1 176 ? -30.951 12.745 15.765 1.00 86.25 176 LEU A C 1
ATOM 1324 O O . LEU A 1 176 ? -30.160 12.238 14.967 1.00 86.25 176 LEU A O 1
ATOM 1328 N N . THR A 1 177 ? -30.896 14.010 16.172 1.00 89.38 177 THR A N 1
ATOM 1329 C CA . THR A 1 177 ? -29.811 14.937 15.866 1.00 89.38 177 THR A CA 1
ATOM 1330 C C . THR A 1 177 ? -29.236 15.442 17.181 1.00 89.38 177 THR A C 1
ATOM 1332 O O . THR A 1 177 ? -29.963 15.940 18.040 1.00 89.38 177 THR A O 1
ATOM 1335 N N . THR A 1 178 ? -27.927 15.321 17.350 1.00 91.62 178 THR A N 1
ATOM 1336 C CA . THR A 1 178 ? -27.210 15.812 18.528 1.00 91.62 178 THR A CA 1
ATOM 1337 C C . THR A 1 178 ? -25.897 16.453 18.107 1.00 91.62 178 THR A C 1
ATOM 1339 O O . THR A 1 178 ? -25.450 16.281 16.978 1.00 91.62 178 THR A O 1
ATOM 1342 N N . SER A 1 179 ? -25.279 17.206 19.005 1.00 92.00 179 SER A N 1
ATOM 1343 C CA . SER A 1 179 ? -23.997 17.853 18.758 1.00 92.00 179 SER A CA 1
ATOM 1344 C C . SER A 1 179 ? -22.969 17.378 19.770 1.00 92.00 179 SER A C 1
ATOM 1346 O O . SER A 1 179 ? -23.273 17.210 20.952 1.00 92.00 179 SER A O 1
ATOM 1348 N N . VAL A 1 180 ? -21.742 17.199 19.300 1.00 92.94 180 VAL A N 1
ATOM 1349 C CA . VAL A 1 180 ? -20.586 16.811 20.105 1.00 92.94 180 VAL A CA 1
ATOM 1350 C C . VAL A 1 180 ? -19.437 17.768 19.828 1.00 92.94 180 VAL A C 1
ATOM 1352 O O . VAL A 1 180 ? -19.327 18.321 18.735 1.00 92.94 180 VAL A O 1
ATOM 1355 N N . THR A 1 181 ? -18.589 17.981 20.827 1.00 94.56 181 THR A N 1
ATOM 1356 C CA . THR A 1 181 ? -17.437 18.878 20.717 1.00 94.56 181 THR A CA 1
ATOM 1357 C C . THR A 1 181 ? -16.221 18.140 21.260 1.00 94.56 181 THR A C 1
ATOM 1359 O O . THR A 1 181 ? -16.124 18.018 22.482 1.00 94.56 181 THR A O 1
ATOM 1362 N N . PRO A 1 182 ? -15.319 17.634 20.399 1.00 90.81 182 PRO A N 1
ATOM 1363 C CA . PRO A 1 182 ? -14.070 17.051 20.866 1.00 90.81 182 PRO A CA 1
ATOM 1364 C C . PRO A 1 182 ? -13.233 18.138 21.540 1.00 90.81 182 PRO A C 1
ATOM 1366 O O . PRO A 1 182 ? -12.990 19.198 20.964 1.00 90.81 182 PRO A O 1
ATOM 1369 N N . ASP A 1 183 ? -12.828 17.898 22.776 1.00 90.69 183 ASP A N 1
ATOM 1370 C CA . ASP A 1 183 ? -12.071 18.822 23.621 1.00 90.69 183 ASP A CA 1
ATOM 1371 C C . ASP A 1 183 ? -10.554 18.581 23.568 1.00 90.69 183 ASP A C 1
ATOM 1373 O O . ASP A 1 183 ? -9.773 19.438 23.983 1.00 90.69 183 ASP A O 1
ATOM 1377 N N . LYS A 1 184 ? -10.134 17.437 23.024 1.00 89.06 184 LYS A N 1
ATOM 1378 C CA . LYS A 1 184 ? -8.742 17.018 22.864 1.00 89.06 184 LYS A CA 1
ATOM 1379 C C . LYS A 1 184 ? -8.507 16.456 21.461 1.00 89.06 184 LYS A C 1
ATOM 1381 O O . LYS A 1 184 ? -9.451 15.982 20.827 1.00 89.06 184 LYS A O 1
ATOM 1386 N N . PRO A 1 185 ? -7.281 16.546 20.925 1.00 86.75 185 PRO A N 1
ATOM 1387 C CA . PRO A 1 185 ? -6.931 15.806 19.723 1.00 86.75 185 PRO A CA 1
ATOM 1388 C C . PRO A 1 185 ? -6.857 14.309 20.051 1.00 86.75 185 PRO A C 1
ATOM 1390 O O . PRO A 1 185 ? -6.596 13.949 21.190 1.00 86.75 185 PRO A O 1
ATOM 1393 N N . GLY A 1 186 ? -7.112 13.445 19.074 1.00 76.06 186 GLY A N 1
ATOM 1394 C CA . GLY A 1 186 ? -7.130 11.995 19.263 1.00 76.06 186 GLY A CA 1
ATOM 1395 C C . GLY A 1 186 ? -8.373 11.334 18.680 1.00 76.06 186 GLY A C 1
ATOM 1396 O O . GLY A 1 186 ? -9.055 11.891 17.814 1.00 76.06 186 GLY A O 1
ATOM 1397 N N . LEU A 1 187 ? -8.649 10.115 19.132 1.00 74.44 187 LEU A N 1
ATOM 1398 C CA . LEU A 1 187 ? -9.701 9.261 18.588 1.00 74.44 187 LEU A CA 1
ATOM 1399 C C . LEU A 1 187 ? -10.915 9.228 19.517 1.00 74.44 187 LEU A C 1
ATOM 1401 O O . LEU A 1 187 ? -10.793 8.953 20.711 1.00 74.44 187 LEU A O 1
ATOM 1405 N N . TYR A 1 188 ? -12.088 9.482 18.937 1.00 76.00 188 TYR A N 1
ATOM 1406 C CA . TYR A 1 188 ? -13.367 9.450 19.631 1.00 76.00 188 TYR A CA 1
ATOM 1407 C C . TYR A 1 188 ? -14.294 8.391 19.039 1.00 76.00 188 TYR A C 1
ATOM 1409 O O . TYR A 1 188 ? -14.406 8.243 17.819 1.00 76.00 188 TYR A O 1
ATOM 1417 N N . MET A 1 189 ? -15.041 7.741 19.925 1.00 76.88 189 MET A N 1
ATOM 1418 C CA . MET A 1 189 ? -16.178 6.885 19.615 1.00 76.88 189 MET A CA 1
ATOM 1419 C C . MET A 1 189 ? -17.447 7.498 20.198 1.00 76.88 189 MET A C 1
ATOM 1421 O O . MET A 1 189 ? -17.464 7.967 21.333 1.00 76.88 189 MET A O 1
ATOM 1425 N N . TYR A 1 190 ? -18.534 7.411 19.443 1.00 80.06 190 TYR A N 1
ATOM 1426 C CA . TYR A 1 190 ? -19.877 7.762 19.866 1.00 80.06 190 TYR A CA 1
ATOM 1427 C C . TYR A 1 190 ? -20.790 6.561 19.691 1.00 80.06 190 TYR A C 1
ATOM 1429 O O . TYR A 1 190 ? -20.976 6.076 18.577 1.00 80.06 190 TYR A O 1
ATOM 1437 N N . VAL A 1 191 ? -21.388 6.111 20.788 1.00 82.06 191 VAL A N 1
ATOM 1438 C CA . VAL A 1 191 ? -22.363 5.023 20.805 1.00 82.06 191 VAL A CA 1
ATOM 1439 C C . VAL A 1 191 ? -23.698 5.597 21.237 1.00 82.06 191 VAL A C 1
ATOM 1441 O O . VAL A 1 191 ? -23.866 6.072 22.360 1.00 82.06 191 VAL A O 1
ATOM 1444 N N . LEU A 1 192 ? -24.658 5.562 20.324 1.00 84.88 192 LEU A N 1
ATOM 1445 C CA . LEU A 1 192 ? -26.046 5.858 20.607 1.00 84.88 192 LEU A CA 1
ATOM 1446 C C . LEU A 1 192 ? -26.736 4.565 21.042 1.00 84.88 192 LEU A C 1
ATOM 1448 O O . LEU A 1 192 ? -26.820 3.604 20.273 1.00 84.88 192 LEU A O 1
ATOM 1452 N N . ALA A 1 193 ? -27.252 4.559 22.265 1.00 85.44 193 ALA A N 1
ATOM 1453 C CA . ALA A 1 193 ? -27.954 3.429 22.846 1.00 85.44 193 ALA A CA 1
ATOM 1454 C C . ALA A 1 193 ? -29.321 3.839 23.402 1.00 85.44 193 ALA A C 1
ATOM 1456 O O . ALA A 1 193 ? -29.548 4.975 23.817 1.00 85.44 193 ALA A O 1
ATOM 1457 N N . THR A 1 194 ? -30.235 2.881 23.417 1.00 85.69 194 THR A N 1
ATOM 1458 C CA . THR A 1 194 ? -31.534 2.954 24.081 1.00 85.69 194 THR A CA 1
ATOM 1459 C C . THR A 1 194 ? -31.545 1.996 25.267 1.00 85.69 194 THR A C 1
ATOM 1461 O O . THR A 1 194 ? -30.770 1.039 25.316 1.00 85.69 194 THR A O 1
ATOM 1464 N N . GLY A 1 195 ? -32.407 2.269 26.243 1.00 79.19 195 GLY A N 1
ATOM 1465 C CA . GLY A 1 195 ? -32.303 1.659 27.566 1.00 79.19 195 GLY A CA 1
ATOM 1466 C C . GLY A 1 195 ? -31.508 2.546 28.523 1.00 79.19 195 GLY A C 1
ATOM 1467 O O . GLY A 1 195 ? -31.024 3.613 28.155 1.00 79.19 195 GLY A O 1
ATOM 1468 N N . SER A 1 196 ? -31.439 2.134 29.784 1.00 78.06 196 SER A N 1
ATOM 1469 C CA . SER A 1 196 ? -30.771 2.890 30.852 1.00 78.06 196 SER A CA 1
ATOM 1470 C C . SER A 1 196 ? -29.670 2.073 31.525 1.00 78.06 196 SER A C 1
ATOM 1472 O O . SER A 1 196 ? -29.410 2.270 32.710 1.00 78.06 196 SER A O 1
ATOM 1474 N N . GLY A 1 197 ? -29.118 1.089 30.810 1.00 82.56 197 GLY A N 1
ATOM 1475 C CA . GLY A 1 197 ? -28.116 0.173 31.342 1.00 82.56 197 GLY A CA 1
ATOM 1476 C C . GLY A 1 197 ? -26.705 0.757 31.361 1.00 82.56 197 GLY A C 1
ATOM 1477 O O . GLY A 1 197 ? -25.892 0.285 32.146 1.00 82.56 197 GLY A O 1
ATOM 1478 N N . LEU A 1 198 ? -26.408 1.793 30.566 1.00 86.38 198 LEU A N 1
ATOM 1479 C CA . LEU A 1 198 ? -25.083 2.415 30.562 1.00 86.38 198 LEU A CA 1
ATOM 1480 C C . LEU A 1 198 ? -24.932 3.370 31.749 1.00 86.38 198 LEU A C 1
ATOM 1482 O O . LEU A 1 198 ? -25.725 4.302 31.926 1.00 86.38 198 LEU A O 1
ATOM 1486 N N . GLU A 1 199 ? -23.873 3.170 32.524 1.00 89.75 199 GLU A N 1
ATOM 1487 C CA . GLU A 1 199 ? -23.465 4.035 33.624 1.00 89.75 199 GLU A CA 1
ATOM 1488 C C . GLU A 1 199 ? -21.982 4.375 33.478 1.00 89.75 199 GLU A C 1
ATOM 1490 O O . GLU A 1 199 ? -21.173 3.511 33.166 1.00 89.75 199 GLU A O 1
ATOM 1495 N N . VAL A 1 200 ? -21.616 5.636 33.717 1.00 90.62 200 VAL A N 1
ATOM 1496 C CA . VAL A 1 200 ? -20.214 6.071 33.694 1.00 90.62 200 VAL A CA 1
ATOM 1497 C C . VAL A 1 200 ? -19.861 6.721 35.023 1.00 90.62 200 VAL A C 1
ATOM 1499 O O . VAL A 1 200 ? -20.520 7.676 35.448 1.00 90.62 200 VAL A O 1
ATOM 1502 N N . THR A 1 201 ? -18.817 6.221 35.684 1.00 90.88 201 THR A N 1
ATOM 1503 C CA . THR A 1 201 ? -18.326 6.745 36.965 1.00 90.88 201 THR A CA 1
ATOM 1504 C C . THR A 1 201 ? -16.830 7.004 36.882 1.00 90.88 201 THR A C 1
ATOM 1506 O O . THR A 1 201 ? -16.058 6.086 36.688 1.00 90.88 201 THR A O 1
ATOM 1509 N N . ASN A 1 202 ? -16.410 8.255 37.086 1.00 88.44 202 ASN A N 1
ATOM 1510 C CA . ASN A 1 202 ? -15.000 8.678 37.019 1.00 88.44 202 ASN A CA 1
ATOM 1511 C C . ASN A 1 202 ? -14.281 8.414 35.680 1.00 88.44 202 ASN A C 1
ATOM 1513 O O . ASN A 1 202 ? -13.061 8.474 35.662 1.00 88.44 202 ASN A O 1
ATOM 1517 N N . GLY A 1 203 ? -15.015 8.215 34.582 1.00 85.06 203 GLY A N 1
ATOM 1518 C CA . GLY A 1 203 ? -14.436 7.845 33.285 1.00 85.06 203 GLY A CA 1
ATOM 1519 C C . GLY A 1 203 ? -14.644 6.373 32.947 1.00 85.06 203 GLY A C 1
ATOM 1520 O O . GLY A 1 203 ? -14.618 6.033 31.776 1.00 85.06 203 GLY A O 1
ATOM 1521 N N . ASP A 1 204 ? -14.987 5.545 33.930 1.00 86.62 204 ASP A N 1
ATOM 1522 C CA . ASP A 1 204 ? -15.151 4.107 33.738 1.00 86.62 204 ASP A CA 1
ATOM 1523 C C . ASP A 1 204 ? -16.589 3.781 33.330 1.00 86.62 204 ASP A C 1
ATOM 1525 O O . ASP A 1 204 ? -17.547 4.240 33.970 1.00 86.62 204 ASP A O 1
ATOM 1529 N N . LEU A 1 205 ? -16.744 2.980 32.280 1.00 85.44 205 LEU A N 1
ATOM 1530 C CA . LEU A 1 205 ? -18.006 2.414 31.830 1.00 85.44 205 LEU A CA 1
ATOM 1531 C C . LEU A 1 205 ? -18.409 1.215 32.695 1.00 85.44 205 LEU A C 1
ATOM 1533 O O . LEU A 1 205 ? -17.599 0.359 33.038 1.00 85.44 205 LEU A O 1
ATOM 1537 N N . ALA A 1 206 ? -19.699 1.127 33.002 1.00 85.62 206 ALA A N 1
ATOM 1538 C CA . ALA A 1 206 ? -20.352 -0.057 33.533 1.00 85.62 206 ALA A CA 1
ATOM 1539 C C . ALA A 1 206 ? -21.692 -0.277 32.820 1.00 85.62 206 ALA A C 1
ATOM 1541 O O . ALA A 1 206 ? -22.389 0.677 32.461 1.00 85.62 206 ALA A O 1
ATOM 1542 N N . ILE A 1 207 ? -22.072 -1.544 32.646 1.00 83.31 207 ILE A N 1
ATOM 1543 C CA . ILE A 1 207 ? -23.326 -1.936 31.993 1.00 83.31 207 ILE A CA 1
ATOM 1544 C C . ILE A 1 207 ? -24.200 -2.667 33.016 1.00 83.31 207 ILE A C 1
ATOM 1546 O O . ILE A 1 207 ? -24.028 -3.852 33.290 1.00 83.31 207 ILE A O 1
ATOM 1550 N N . ASN A 1 208 ? -25.141 -1.929 33.604 1.00 82.12 208 ASN A N 1
ATOM 1551 C CA . ASN A 1 208 ? -26.019 -2.348 34.695 1.00 82.12 208 ASN A CA 1
ATOM 1552 C C . ASN A 1 208 ? -27.485 -2.447 34.236 1.00 82.12 208 ASN A C 1
ATOM 1554 O O . ASN A 1 208 ? -28.386 -1.836 34.814 1.00 82.12 208 ASN A O 1
ATOM 1558 N N . GLY A 1 209 ? -27.734 -3.236 33.191 1.00 80.38 209 GLY A N 1
ATOM 1559 C CA . GLY A 1 209 ? -29.075 -3.556 32.700 1.00 80.38 209 GLY A CA 1
ATOM 1560 C C . GLY A 1 209 ? -29.154 -3.641 31.181 1.00 80.38 209 GLY A C 1
ATOM 1561 O O . GLY A 1 209 ? -28.173 -3.383 30.483 1.00 80.38 209 GLY A O 1
ATOM 1562 N N . ASP A 1 210 ? -30.346 -3.973 30.690 1.00 81.00 210 ASP A N 1
ATOM 1563 C CA . ASP A 1 210 ? -30.608 -4.136 29.262 1.00 81.00 210 ASP A CA 1
ATOM 1564 C C . ASP A 1 210 ? -30.297 -2.839 28.498 1.00 81.00 210 ASP A C 1
ATOM 1566 O O . ASP A 1 210 ? -30.862 -1.772 28.772 1.00 81.00 210 ASP A O 1
ATOM 1570 N N . THR A 1 211 ? -29.393 -2.949 27.529 1.00 79.94 211 THR A N 1
ATOM 1571 C CA . THR A 1 211 ? -28.950 -1.861 26.658 1.00 79.94 211 THR A CA 1
ATOM 1572 C C . THR A 1 211 ? -29.100 -2.291 25.208 1.00 79.94 211 THR A C 1
ATOM 1574 O O . THR A 1 211 ? -28.677 -3.380 24.827 1.00 79.94 211 THR A O 1
ATOM 1577 N N . THR A 1 212 ? -29.690 -1.438 24.372 1.00 78.81 212 THR A N 1
ATOM 1578 C CA . THR A 1 212 ? -29.775 -1.678 22.930 1.00 78.81 212 THR A CA 1
ATOM 1579 C C . THR A 1 212 ? -29.029 -0.604 22.161 1.00 78.81 212 THR A C 1
ATOM 1581 O O . THR A 1 212 ? -29.419 0.560 22.179 1.00 78.81 212 THR A O 1
ATOM 1584 N N . ILE A 1 213 ? -27.977 -0.997 21.458 1.00 78.69 213 ILE A N 1
ATOM 1585 C CA . ILE A 1 213 ? -27.148 -0.105 20.650 1.00 78.69 213 ILE A CA 1
ATOM 1586 C C . ILE A 1 213 ? -27.831 0.115 19.302 1.00 78.69 213 ILE A C 1
ATOM 1588 O O . ILE A 1 213 ? -28.291 -0.838 18.677 1.00 78.69 213 ILE A O 1
ATOM 1592 N N . VAL A 1 214 ? -27.951 1.376 18.885 1.00 75.00 214 VAL A N 1
ATOM 1593 C CA . VAL A 1 214 ? -28.750 1.782 17.712 1.00 75.00 214 VAL A CA 1
ATOM 1594 C C . VAL A 1 214 ? -27.998 2.694 16.741 1.00 75.00 214 VAL A C 1
ATOM 1596 O O . VAL A 1 214 ? -28.460 2.931 15.622 1.00 75.00 214 VAL A O 1
ATOM 1599 N N . GLY A 1 215 ? -26.833 3.203 17.133 1.00 73.69 215 GLY A N 1
ATOM 1600 C CA . GLY A 1 215 ? -25.953 3.953 16.247 1.00 73.69 215 GLY A CA 1
ATOM 1601 C C . GLY A 1 215 ? -24.531 3.996 16.777 1.00 73.69 215 GLY A C 1
ATOM 1602 O O . GLY A 1 215 ? -24.327 4.116 17.981 1.00 73.69 215 GLY A O 1
ATOM 1603 N N . VAL A 1 216 ? -23.553 3.912 15.881 1.00 73.31 216 VAL A N 1
ATOM 1604 C CA . VAL A 1 216 ? -22.135 4.058 16.223 1.00 73.31 216 VAL A CA 1
ATOM 1605 C C . VAL A 1 216 ? -21.485 4.995 15.217 1.00 73.31 216 VAL A C 1
ATOM 1607 O O . VAL A 1 216 ? -21.693 4.862 14.011 1.00 73.31 216 VAL A O 1
ATOM 1610 N N . GLU A 1 217 ? -20.703 5.946 15.712 1.00 73.19 217 GLU A N 1
ATOM 1611 C CA . GLU A 1 217 ? -19.858 6.810 14.896 1.00 73.19 217 GLU A CA 1
ATOM 1612 C C . GLU A 1 217 ? -18.473 6.928 15.524 1.00 73.19 217 GLU A C 1
ATOM 1614 O O . GLU A 1 217 ? -18.325 6.948 16.742 1.00 73.19 217 GLU A O 1
ATOM 1619 N N . GLN A 1 218 ? -17.458 7.025 14.681 1.00 71.50 218 GLN A N 1
ATOM 1620 C CA . GLN A 1 218 ? -16.079 7.237 15.079 1.00 71.50 218 GLN A CA 1
ATOM 1621 C C . GLN A 1 218 ? -15.559 8.462 14.352 1.00 71.50 218 GLN A C 1
ATOM 1623 O O . GLN A 1 218 ? -15.828 8.651 13.163 1.00 71.50 218 GLN A O 1
ATOM 1628 N N . PHE A 1 219 ? -14.765 9.275 15.035 1.00 72.06 219 PHE A N 1
ATOM 1629 C CA . PHE A 1 219 ? -14.005 10.290 14.333 1.00 72.06 219 PHE A CA 1
ATOM 1630 C C . PHE A 1 219 ? -12.698 10.648 15.026 1.00 72.06 219 PHE A C 1
ATOM 1632 O O . PHE A 1 219 ? -12.577 10.599 16.248 1.00 72.06 219 PHE A O 1
ATOM 1639 N N . ALA A 1 220 ? -11.727 11.058 14.213 1.00 79.38 220 ALA A N 1
ATOM 1640 C CA . ALA A 1 220 ? -10.489 11.656 14.680 1.00 79.38 220 ALA A CA 1
ATOM 1641 C C . ALA A 1 220 ? -10.667 13.169 14.846 1.00 79.38 220 ALA A C 1
ATOM 1643 O O . ALA A 1 220 ? -11.287 13.830 14.005 1.00 79.38 220 ALA A O 1
ATOM 1644 N N . ALA A 1 221 ? -10.094 13.716 15.909 1.00 83.25 221 ALA A N 1
ATOM 1645 C CA . ALA A 1 221 ? -10.010 15.144 16.147 1.00 83.25 221 ALA A CA 1
ATOM 1646 C C . ALA A 1 221 ? -8.548 15.592 16.199 1.00 83.25 221 ALA A C 1
ATOM 1648 O O . ALA A 1 221 ? -7.676 14.877 16.683 1.00 83.25 221 ALA A O 1
ATOM 1649 N N . GLN A 1 222 ? -8.286 16.802 15.726 1.00 87.12 222 GLN A N 1
ATOM 1650 C CA . GLN A 1 222 ? -6.984 17.453 15.796 1.00 87.12 222 GLN A CA 1
ATOM 1651 C C . GLN A 1 222 ? -7.164 18.913 16.200 1.00 87.12 222 GLN A C 1
ATOM 1653 O O . GLN A 1 222 ? -8.179 19.534 15.878 1.00 87.12 222 GLN A O 1
ATOM 1658 N N . ASN A 1 223 ? -6.183 19.507 16.868 1.00 92.12 223 ASN A N 1
ATOM 1659 C CA . ASN A 1 223 ? -6.299 20.904 17.279 1.00 92.12 223 ASN A CA 1
ATOM 1660 C C . ASN A 1 223 ? -5.867 21.859 16.157 1.00 92.12 223 ASN A C 1
ATOM 1662 O O . ASN A 1 223 ? -6.636 22.734 15.734 1.00 92.12 223 ASN A O 1
ATOM 1666 N N . ASN A 1 224 ? -4.679 21.633 15.590 1.00 92.25 224 ASN A N 1
ATOM 1667 C CA . ASN A 1 224 ? -4.205 22.324 14.394 1.00 92.25 224 ASN A CA 1
ATOM 1668 C C . ASN A 1 224 ? -3.913 21.348 13.248 1.00 92.25 224 ASN A C 1
ATOM 1670 O O . ASN A 1 224 ? -3.631 20.174 13.450 1.00 92.25 224 ASN A O 1
ATOM 1674 N N . ARG A 1 225 ? -3.979 21.857 12.014 1.00 93.38 225 ARG A N 1
ATOM 1675 C CA . ARG A 1 225 ? -3.525 21.123 10.824 1.00 93.38 225 ARG A CA 1
ATOM 1676 C C . ARG A 1 225 ? -2.002 21.100 10.800 1.00 93.38 225 ARG A C 1
ATOM 1678 O O . ARG A 1 225 ? -1.378 22.098 11.166 1.00 93.38 225 ARG A O 1
ATOM 1685 N N . SER A 1 226 ? -1.419 20.030 10.271 1.00 93.75 226 SER A N 1
ATOM 1686 C CA . SER A 1 226 ? 0.005 20.026 9.932 1.00 93.75 226 SER A CA 1
ATOM 1687 C C . SER A 1 226 ? 0.293 21.079 8.853 1.00 93.75 226 SER A C 1
ATOM 1689 O O . SER A 1 226 ? -0.541 21.360 7.987 1.00 93.75 226 SER A O 1
ATOM 1691 N N . ALA A 1 227 ? 1.463 21.713 8.892 1.00 96.62 227 ALA A N 1
ATOM 1692 C CA . ALA A 1 227 ? 1.855 22.674 7.864 1.00 96.62 227 ALA A CA 1
ATOM 1693 C C . ALA A 1 227 ? 2.506 21.938 6.687 1.00 96.62 227 ALA A C 1
ATOM 1695 O O . ALA A 1 227 ? 3.398 21.120 6.891 1.00 96.62 227 ALA A O 1
ATOM 1696 N N . VAL A 1 228 ? 2.067 22.244 5.463 1.00 97.12 228 VAL A N 1
ATOM 1697 C CA . VAL A 1 228 ? 2.573 21.626 4.230 1.00 97.12 228 VAL A CA 1
ATOM 1698 C C . VAL A 1 228 ? 2.842 22.715 3.197 1.00 97.12 228 VAL A C 1
ATOM 1700 O O . VAL A 1 228 ? 2.014 23.604 2.996 1.00 97.12 228 VAL A O 1
ATOM 1703 N N . THR A 1 229 ? 4.007 22.659 2.559 1.00 97.56 229 THR A N 1
ATOM 1704 C CA . THR A 1 229 ? 4.337 23.432 1.358 1.00 97.56 229 THR A CA 1
ATOM 1705 C C . THR A 1 229 ? 4.624 22.450 0.231 1.00 97.56 229 THR A C 1
ATOM 1707 O O . THR A 1 229 ? 5.580 21.685 0.321 1.00 97.56 229 THR A O 1
ATOM 1710 N N . ALA A 1 230 ? 3.796 22.495 -0.809 1.00 94.38 230 ALA A N 1
ATOM 1711 C CA . ALA A 1 230 ? 3.884 21.665 -2.006 1.00 94.38 230 ALA A CA 1
ATOM 1712 C C . ALA A 1 230 ? 3.879 22.567 -3.256 1.00 94.38 230 ALA A C 1
ATOM 1714 O O . ALA A 1 230 ? 3.397 23.708 -3.176 1.00 94.38 230 ALA A O 1
ATOM 1715 N N . PRO A 1 231 ? 4.414 22.113 -4.402 1.00 93.88 231 PRO A N 1
ATOM 1716 C CA . PRO A 1 231 ? 4.237 22.817 -5.666 1.00 93.88 231 PRO A CA 1
ATOM 1717 C C . PRO A 1 231 ? 2.760 22.813 -6.097 1.00 93.88 231 PRO A C 1
ATOM 1719 O O . PRO A 1 231 ? 1.983 21.957 -5.689 1.00 93.88 231 PRO A O 1
ATOM 1722 N N . ASN A 1 232 ? 2.372 23.778 -6.937 1.00 92.75 232 ASN A N 1
ATOM 1723 C CA . ASN A 1 232 ? 1.015 23.814 -7.504 1.00 92.75 232 ASN A CA 1
ATOM 1724 C C . ASN A 1 232 ? 0.866 22.889 -8.723 1.00 92.75 232 ASN A C 1
ATOM 1726 O O . ASN A 1 232 ? -0.258 22.588 -9.112 1.00 92.75 232 ASN A O 1
ATOM 1730 N N . SER A 1 233 ? 1.978 22.504 -9.353 1.00 93.56 233 SER A N 1
ATOM 1731 C CA . SER A 1 233 ? 1.993 21.636 -10.527 1.00 93.56 233 SER A CA 1
ATOM 1732 C C . SER A 1 233 ? 3.291 20.832 -10.624 1.00 93.56 233 SER A C 1
ATOM 1734 O O . SER A 1 233 ? 4.320 21.282 -10.109 1.00 93.56 233 SER A O 1
ATOM 1736 N N . ALA A 1 234 ? 3.235 19.690 -11.304 1.00 93.94 234 ALA A N 1
ATOM 1737 C CA . ALA A 1 234 ? 4.369 18.812 -11.608 1.00 93.94 234 ALA A CA 1
ATOM 1738 C C . ALA A 1 234 ? 4.180 18.130 -12.978 1.00 93.94 234 ALA A C 1
ATOM 1740 O O . ALA A 1 234 ? 3.076 18.142 -13.527 1.00 93.94 234 ALA A O 1
ATOM 1741 N N . GLU A 1 235 ? 5.240 17.547 -13.534 1.00 92.44 235 GLU A N 1
ATOM 1742 C CA . GLU A 1 235 ? 5.172 16.720 -14.742 1.00 92.44 235 GLU A CA 1
ATOM 1743 C C . GLU A 1 235 ? 5.135 15.223 -14.367 1.00 92.44 235 GLU A C 1
ATOM 1745 O O . GLU A 1 235 ? 5.722 14.827 -13.359 1.00 92.44 235 GLU A O 1
ATOM 1750 N N . PRO A 1 236 ? 4.461 14.355 -15.150 1.00 90.38 236 PRO A N 1
ATOM 1751 C CA . PRO A 1 236 ? 4.546 12.909 -14.942 1.00 90.38 236 PRO A CA 1
ATOM 1752 C C . PRO A 1 236 ? 6.002 12.424 -14.959 1.00 90.38 236 PRO A C 1
ATOM 1754 O O . PRO A 1 236 ? 6.717 12.674 -15.931 1.00 90.38 236 PRO A O 1
ATOM 1757 N N . GLY A 1 237 ? 6.416 11.681 -13.932 1.00 85.38 237 GLY A N 1
ATOM 1758 C CA . GLY A 1 237 ? 7.797 11.211 -13.769 1.00 85.38 237 GLY A CA 1
ATOM 1759 C C . GLY A 1 237 ? 8.627 12.046 -12.790 1.00 85.38 237 GLY A C 1
ATOM 1760 O O . GLY A 1 237 ? 9.741 11.646 -12.462 1.00 85.38 237 GLY A O 1
ATOM 1761 N N . ASP A 1 238 ? 8.107 13.187 -12.328 1.00 90.12 238 ASP A N 1
ATOM 1762 C CA . ASP A 1 238 ? 8.777 14.020 -11.333 1.00 90.12 238 ASP A CA 1
ATOM 1763 C C . ASP A 1 238 ? 8.741 13.385 -9.934 1.00 90.12 238 ASP A C 1
ATOM 1765 O O . ASP A 1 238 ? 7.749 12.770 -9.524 1.00 90.12 238 ASP A O 1
ATOM 1769 N N . ASP A 1 239 ? 9.802 13.651 -9.173 1.00 91.50 239 ASP A N 1
ATOM 1770 C CA . ASP A 1 239 ? 9.861 13.504 -7.720 1.00 91.50 239 ASP A CA 1
ATOM 1771 C C . ASP A 1 239 ? 9.351 14.799 -7.062 1.00 91.50 239 ASP A C 1
ATOM 1773 O O . ASP A 1 239 ? 10.008 15.847 -7.085 1.00 91.50 239 ASP A O 1
ATOM 1777 N N . ILE A 1 240 ? 8.141 14.756 -6.502 1.00 93.38 240 ILE A N 1
ATOM 1778 C CA . ILE A 1 240 ? 7.456 15.933 -5.959 1.00 93.38 240 ILE A CA 1
ATOM 1779 C C . ILE A 1 240 ? 7.845 16.141 -4.494 1.00 93.38 240 ILE A C 1
ATOM 1781 O O . ILE A 1 240 ? 7.573 15.307 -3.633 1.00 93.38 240 ILE A O 1
ATOM 1785 N N . GLU A 1 241 ? 8.425 17.302 -4.190 1.00 97.00 241 GLU A N 1
ATOM 1786 C CA . GLU A 1 241 ? 8.869 17.651 -2.838 1.00 97.00 241 GLU A CA 1
ATOM 1787 C C . GLU A 1 241 ? 7.754 18.295 -1.994 1.00 97.00 241 GLU A C 1
ATOM 1789 O O . GLU A 1 241 ? 7.218 19.359 -2.323 1.00 97.00 241 GLU A O 1
ATOM 1794 N N . PHE A 1 242 ? 7.475 17.693 -0.838 1.00 96.75 242 PHE A N 1
ATOM 1795 C CA . PHE A 1 242 ? 6.543 18.172 0.177 1.00 96.75 242 PHE A CA 1
ATOM 1796 C C . PHE A 1 242 ? 7.303 18.563 1.441 1.00 96.75 242 PHE A C 1
ATOM 1798 O O . PHE A 1 242 ? 7.737 17.706 2.210 1.00 96.75 242 PHE A O 1
ATOM 1805 N N . ALA A 1 243 ? 7.433 19.864 1.707 1.00 97.56 243 ALA A N 1
ATOM 1806 C CA . ALA A 1 243 ? 7.961 20.333 2.985 1.00 97.56 243 ALA A CA 1
ATOM 1807 C C . ALA A 1 243 ? 6.846 20.299 4.036 1.00 97.56 243 ALA A C 1
ATOM 1809 O O . ALA A 1 243 ? 5.879 21.062 3.950 1.00 97.56 243 ALA A O 1
ATOM 1810 N N . VAL A 1 244 ? 6.985 19.421 5.026 1.00 97.19 244 VAL A N 1
ATOM 1811 C CA . VAL A 1 244 ? 5.958 19.113 6.025 1.00 97.19 244 VAL A CA 1
ATOM 1812 C C . VAL A 1 244 ? 6.420 19.465 7.437 1.00 97.19 244 VAL A C 1
ATOM 1814 O O . VAL A 1 244 ? 7.616 19.475 7.747 1.00 97.19 244 VAL A O 1
ATOM 1817 N N . ASN A 1 245 ? 5.467 19.797 8.306 1.00 96.00 245 ASN A N 1
ATOM 1818 C CA . ASN A 1 245 ? 5.734 20.116 9.703 1.00 96.00 245 ASN A CA 1
ATOM 1819 C C . ASN A 1 245 ? 4.534 19.787 10.608 1.00 96.00 245 ASN A C 1
ATOM 1821 O O . ASN A 1 245 ? 3.446 20.338 10.419 1.00 96.00 245 ASN A O 1
ATOM 1825 N N . ALA A 1 246 ? 4.752 18.932 11.607 1.00 93.94 246 ALA A N 1
ATOM 1826 C CA . ALA A 1 246 ? 3.868 18.749 12.749 1.00 93.94 246 ALA A CA 1
ATOM 1827 C C . ALA A 1 246 ? 4.047 19.921 13.722 1.00 93.94 246 ALA A C 1
ATOM 1829 O O . ALA A 1 246 ? 5.084 20.087 14.357 1.00 93.94 246 ALA A O 1
ATOM 1830 N N . THR A 1 247 ? 3.039 20.781 13.831 1.00 92.25 247 THR A N 1
ATOM 1831 C CA . THR A 1 247 ? 3.184 22.082 14.500 1.00 92.25 247 THR A CA 1
ATOM 1832 C C . THR A 1 247 ? 2.966 22.034 16.010 1.00 92.25 247 THR A C 1
ATOM 1834 O O . THR A 1 247 ? 3.169 23.049 16.678 1.00 92.25 247 THR A O 1
ATOM 1837 N N . GLU A 1 248 ? 2.476 20.913 16.540 1.00 88.56 248 GLU A N 1
ATOM 1838 C CA . GLU A 1 248 ? 1.987 20.806 17.923 1.00 88.56 248 GLU A CA 1
ATOM 1839 C C . GLU A 1 248 ? 2.895 20.030 18.867 1.00 88.56 248 GLU A C 1
ATOM 1841 O O . GLU A 1 248 ? 2.820 20.233 20.079 1.00 88.56 248 GLU A O 1
ATOM 1846 N N . TRP A 1 249 ? 3.805 19.222 18.336 1.00 86.44 249 TRP A N 1
ATOM 1847 C CA . TRP A 1 249 ? 4.804 18.519 19.129 1.00 86.44 249 TRP A CA 1
ATOM 1848 C C . TRP A 1 249 ? 6.194 18.675 18.514 1.00 86.44 249 TRP A C 1
ATOM 1850 O O . TRP A 1 249 ? 6.368 19.172 17.406 1.00 86.44 249 TRP A O 1
ATOM 1860 N N . ASN A 1 250 ? 7.208 18.299 19.288 1.00 81.62 250 ASN A N 1
ATOM 1861 C CA . ASN A 1 250 ? 8.591 18.216 18.830 1.00 81.62 250 ASN A CA 1
ATOM 1862 C C . ASN A 1 250 ? 9.066 16.772 19.002 1.00 81.62 250 ASN A C 1
ATOM 1864 O O . ASN A 1 250 ? 8.557 16.060 19.865 1.00 81.62 250 ASN A O 1
ATOM 1868 N N . GLY A 1 251 ? 10.100 16.380 18.262 1.00 80.56 251 GLY A N 1
ATOM 1869 C CA . GLY A 1 251 ? 10.697 15.049 18.361 1.00 80.56 251 GLY A CA 1
ATOM 1870 C C . GLY A 1 251 ? 10.300 14.138 17.206 1.00 80.56 251 GLY A C 1
ATOM 1871 O O . GLY A 1 251 ? 9.915 14.613 16.137 1.00 80.56 251 GLY A O 1
ATOM 1872 N N . SER A 1 252 ? 10.460 12.833 17.426 1.00 85.06 252 SER A N 1
ATOM 1873 C CA . SER A 1 252 ? 10.236 11.820 16.397 1.00 85.06 252 SER A CA 1
ATOM 1874 C C . SER A 1 252 ? 8.769 11.802 15.971 1.00 85.06 252 SER A C 1
ATOM 1876 O O . SER A 1 252 ? 7.883 11.625 16.800 1.00 85.06 252 SER A O 1
ATOM 1878 N N . THR A 1 253 ? 8.542 12.006 14.682 1.00 85.38 253 THR A N 1
ATOM 1879 C CA . THR A 1 253 ? 7.241 12.098 14.034 1.00 85.38 253 THR A CA 1
ATOM 1880 C C . THR A 1 253 ? 7.264 11.234 12.793 1.00 85.38 253 THR A C 1
ATOM 1882 O O . THR A 1 253 ? 8.200 11.285 11.993 1.00 85.38 253 THR A O 1
ATOM 1885 N N . SER A 1 254 ? 6.212 10.458 12.628 1.00 83.00 254 SER A N 1
ATOM 1886 C CA . SER A 1 254 ? 5.937 9.725 11.409 1.00 83.00 254 SER A CA 1
ATOM 1887 C C . SER A 1 254 ? 5.183 10.633 10.461 1.00 83.00 254 SER A C 1
ATOM 1889 O O . SER A 1 254 ? 4.037 10.996 10.716 1.00 83.00 254 SER A O 1
ATOM 1891 N N . HIS A 1 255 ? 5.842 11.026 9.384 1.00 86.75 255 HIS A N 1
ATOM 1892 C CA . HIS A 1 255 ? 5.248 11.791 8.304 1.00 86.75 255 HIS A CA 1
ATOM 1893 C C . HIS A 1 255 ? 4.857 10.839 7.191 1.00 86.75 255 HIS A C 1
ATOM 1895 O O . HIS A 1 255 ? 5.689 10.056 6.754 1.00 86.75 255 HIS A O 1
ATOM 1901 N N . THR A 1 256 ? 3.625 10.935 6.711 1.00 83.94 256 THR A N 1
ATOM 1902 C CA . THR A 1 256 ? 3.161 10.247 5.507 1.00 83.94 256 THR A CA 1
ATOM 1903 C C . THR A 1 256 ? 2.562 11.270 4.563 1.00 83.94 256 THR A C 1
ATOM 1905 O O . THR A 1 256 ? 1.698 12.041 4.975 1.00 83.94 256 THR A O 1
ATOM 1908 N N . VAL A 1 257 ? 2.997 11.272 3.308 1.00 85.38 257 VAL A N 1
ATOM 1909 C CA . VAL A 1 257 ? 2.323 11.967 2.211 1.00 85.38 257 VAL A CA 1
ATOM 1910 C C . VAL A 1 257 ? 1.808 10.921 1.239 1.00 85.38 257 VAL A C 1
ATOM 1912 O O . VAL A 1 257 ? 2.578 10.090 0.768 1.00 85.38 257 VAL A O 1
ATOM 1915 N N . VAL A 1 258 ? 0.516 10.984 0.946 1.00 84.38 258 VAL A N 1
ATOM 1916 C CA . VAL A 1 258 ? -0.144 10.235 -0.126 1.00 84.38 258 VAL A CA 1
ATOM 1917 C C . VAL A 1 258 ? -0.530 11.227 -1.211 1.00 84.38 258 VAL A C 1
ATOM 1919 O O . VAL A 1 258 ? -1.032 12.297 -0.877 1.00 84.38 258 VAL A O 1
ATOM 1922 N N . LEU A 1 259 ? -0.307 10.884 -2.474 1.00 87.50 259 LEU A N 1
ATOM 1923 C CA . LEU A 1 259 ? -0.701 11.642 -3.659 1.00 87.50 259 LEU A CA 1
ATOM 1924 C C . LEU A 1 259 ? -1.489 10.713 -4.583 1.00 87.50 259 LEU A C 1
ATOM 1926 O O . LEU A 1 259 ? -0.982 9.648 -4.912 1.00 87.50 259 LEU A O 1
ATOM 1930 N N . TYR A 1 260 ? -2.692 11.097 -4.998 1.00 87.06 260 TYR A N 1
ATOM 1931 C CA . TYR A 1 260 ? -3.554 10.263 -5.840 1.00 87.06 260 TYR A CA 1
ATOM 1932 C C . TYR A 1 260 ? -4.410 11.098 -6.792 1.00 87.06 260 TYR A C 1
ATOM 1934 O O . TYR A 1 260 ? -4.692 12.265 -6.512 1.00 87.06 260 TYR A O 1
ATOM 1942 N N . ASP A 1 261 ? -4.820 10.489 -7.902 1.00 90.38 261 ASP A N 1
ATOM 1943 C CA . ASP A 1 261 ? -5.819 11.037 -8.824 1.00 90.38 261 ASP A CA 1
ATOM 1944 C C . ASP A 1 261 ? -7.194 11.097 -8.126 1.00 90.38 261 ASP A C 1
ATOM 1946 O O . ASP A 1 261 ? -7.806 10.068 -7.818 1.00 90.38 261 ASP A O 1
ATOM 1950 N N . GLU A 1 262 ? -7.651 12.318 -7.827 1.00 84.38 262 GLU A N 1
ATOM 1951 C CA . GLU A 1 262 ? -8.850 12.573 -7.019 1.00 84.38 262 GLU A CA 1
ATOM 1952 C C . GLU A 1 262 ? -10.137 12.149 -7.735 1.00 84.38 262 GLU A C 1
ATOM 1954 O O . GLU A 1 262 ? -11.021 11.549 -7.113 1.00 84.38 262 GLU A O 1
ATOM 1959 N N . ASP A 1 263 ? -10.234 12.422 -9.035 1.00 87.81 263 ASP A N 1
ATOM 1960 C CA . ASP A 1 263 ? -11.427 12.145 -9.836 1.00 87.81 263 ASP A CA 1
ATOM 1961 C C . ASP A 1 263 ? -11.563 10.639 -10.094 1.00 87.81 263 ASP A C 1
ATOM 1963 O O . ASP A 1 263 ? -12.655 10.079 -9.939 1.00 87.81 263 ASP A O 1
ATOM 1967 N N . SER A 1 264 ? -10.457 9.953 -10.404 1.00 86.31 264 SER A N 1
ATOM 1968 C CA . SER A 1 264 ? -10.447 8.489 -10.536 1.00 86.31 264 SER A CA 1
ATOM 1969 C C . SER A 1 264 ? -10.830 7.799 -9.227 1.00 86.31 264 SER A C 1
ATOM 1971 O O . SER A 1 264 ? -11.600 6.834 -9.227 1.00 86.31 264 SER A O 1
ATOM 1973 N N . PHE A 1 265 ? -10.331 8.294 -8.092 1.00 83.12 265 PHE A N 1
ATOM 1974 C CA . PHE A 1 265 ? -10.618 7.709 -6.787 1.00 83.12 265 PHE A CA 1
ATOM 1975 C C . PHE A 1 265 ? -12.061 7.938 -6.327 1.00 83.12 265 PHE A C 1
ATOM 1977 O O . PHE A 1 265 ? -12.775 6.981 -6.027 1.00 83.12 265 PHE A O 1
ATOM 1984 N N . SER A 1 266 ? -12.506 9.195 -6.281 1.00 81.19 266 SER A N 1
ATOM 1985 C CA . SER A 1 266 ? -13.851 9.559 -5.811 1.00 81.19 266 SER A CA 1
ATOM 1986 C C . SER A 1 266 ? -14.955 9.092 -6.767 1.00 81.19 266 SER A C 1
ATOM 1988 O O . SER A 1 266 ? -16.076 8.818 -6.339 1.00 81.19 266 SER A O 1
ATOM 1990 N N . GLY A 1 267 ? -14.632 8.935 -8.055 1.00 84.50 267 GLY A N 1
ATOM 1991 C CA . GLY A 1 267 ? -15.518 8.352 -9.058 1.00 84.50 267 GLY A CA 1
ATOM 1992 C C . GLY A 1 267 ? -15.657 6.829 -8.978 1.00 84.50 267 GLY A C 1
ATOM 1993 O O . GLY A 1 267 ? -16.575 6.289 -9.595 1.00 84.50 267 GLY A O 1
ATOM 1994 N N . SER A 1 268 ? -14.782 6.144 -8.234 1.00 82.00 268 SER A N 1
ATOM 1995 C CA . SER A 1 268 ? -14.781 4.684 -8.123 1.00 82.00 268 SER A CA 1
ATOM 1996 C C . SER A 1 268 ? -15.804 4.156 -7.124 1.00 82.00 268 SER A C 1
ATOM 1998 O O . SER A 1 268 ? -16.066 4.757 -6.082 1.00 82.00 268 SER A O 1
ATOM 2000 N N . THR A 1 269 ? -16.320 2.963 -7.406 1.00 80.62 269 THR A N 1
ATOM 2001 C CA . THR A 1 269 ? -17.231 2.216 -6.535 1.00 80.62 269 THR A CA 1
ATOM 2002 C C . THR A 1 269 ? -16.571 0.968 -5.946 1.00 80.62 269 THR A C 1
ATOM 2004 O O . THR A 1 269 ? -15.864 0.219 -6.625 1.00 80.62 269 THR A O 1
ATOM 2007 N N . MET A 1 270 ? -16.854 0.713 -4.672 1.00 74.31 270 MET A N 1
ATOM 2008 C CA . MET A 1 270 ? -16.536 -0.514 -3.954 1.00 74.31 270 MET A CA 1
ATOM 2009 C C . MET A 1 270 ? -17.815 -1.055 -3.312 1.00 74.31 270 MET A C 1
ATOM 2011 O O . MET A 1 270 ? -18.553 -0.320 -2.660 1.00 74.31 270 MET A O 1
ATOM 2015 N N . THR A 1 271 ? -18.087 -2.347 -3.470 1.00 70.00 271 THR A N 1
ATOM 2016 C CA . THR A 1 271 ? -19.295 -2.987 -2.941 1.00 70.00 271 THR A CA 1
ATOM 2017 C C . THR A 1 271 ? -18.936 -4.259 -2.193 1.00 70.00 271 THR A C 1
ATOM 2019 O O . THR A 1 271 ? -18.392 -5.195 -2.772 1.00 70.00 271 THR A O 1
ATOM 2022 N N . ILE A 1 272 ? -19.287 -4.326 -0.914 1.00 66.56 272 ILE A N 1
ATOM 2023 C CA . ILE A 1 272 ? -19.152 -5.540 -0.108 1.00 66.56 272 ILE A CA 1
ATOM 2024 C C . ILE A 1 272 ? -20.410 -6.381 -0.324 1.00 66.56 272 ILE A C 1
ATOM 2026 O O . ILE A 1 272 ? -21.497 -6.008 0.105 1.00 66.56 272 ILE A O 1
ATOM 2030 N N . ASN A 1 273 ? -20.283 -7.504 -1.018 1.00 65.50 273 ASN A N 1
ATOM 2031 C CA . ASN A 1 273 ? -21.379 -8.429 -1.267 1.00 65.50 273 ASN A CA 1
ATOM 2032 C C . ASN A 1 273 ? -21.341 -9.572 -0.250 1.00 65.50 273 ASN A C 1
ATOM 2034 O O . ASN A 1 273 ? -20.346 -10.283 -0.161 1.00 65.50 273 ASN A O 1
ATOM 2038 N N . ILE A 1 274 ? -22.429 -9.751 0.493 1.00 65.00 274 ILE A N 1
ATOM 2039 C CA . ILE A 1 274 ? -22.602 -10.829 1.464 1.00 65.00 274 ILE A CA 1
ATOM 2040 C C . ILE A 1 274 ? -23.684 -11.763 0.927 1.00 65.00 274 ILE A C 1
ATOM 2042 O O . ILE A 1 274 ? -24.859 -11.396 0.823 1.00 65.00 274 ILE A O 1
ATOM 2046 N N . SER A 1 275 ? -23.257 -12.959 0.538 1.00 64.25 275 SER A N 1
ATOM 2047 C CA . SER A 1 275 ? -24.073 -13.920 -0.207 1.00 64.25 275 SER A CA 1
ATOM 2048 C C . SER A 1 275 ? -25.009 -14.757 0.667 1.00 64.25 275 SER A C 1
ATOM 2050 O O . SER A 1 275 ? -25.973 -15.317 0.146 1.00 64.25 275 SER A O 1
ATOM 2052 N N . GLU A 1 276 ? -24.779 -14.783 1.982 1.00 56.16 276 GLU A N 1
ATOM 2053 C CA . GLU A 1 276 ? -25.623 -15.470 2.957 1.00 56.16 276 GLU A CA 1
ATOM 2054 C C . GLU A 1 276 ? -26.303 -14.508 3.944 1.00 56.16 276 GLU A C 1
ATOM 2056 O O . GLU A 1 276 ? -25.959 -13.332 4.094 1.00 56.16 276 GLU A O 1
ATOM 2061 N N . GLN A 1 277 ? -27.319 -15.019 4.640 1.00 50.28 277 GLN A N 1
ATOM 2062 C CA . GLN A 1 277 ? -27.941 -14.310 5.751 1.00 50.28 277 GLN A CA 1
ATOM 2063 C C . GLN A 1 277 ? -26.968 -14.188 6.925 1.00 50.28 277 GLN A C 1
ATOM 2065 O O . GLN A 1 277 ? -26.394 -15.177 7.373 1.00 50.28 277 GLN A O 1
ATOM 2070 N N . LEU A 1 278 ? -26.877 -12.977 7.478 1.00 48.12 278 LEU A N 1
ATOM 2071 C CA . LEU A 1 278 ? -26.063 -12.666 8.653 1.00 48.12 278 LEU A CA 1
ATOM 2072 C C . LEU A 1 278 ? -26.439 -13.602 9.808 1.00 48.12 278 LEU A C 1
ATOM 2074 O O . LEU A 1 278 ? -27.552 -13.547 10.343 1.00 48.12 278 LEU A O 1
ATOM 2078 N N . SER A 1 279 ? -25.524 -14.510 10.133 1.00 43.28 279 SER A N 1
ATOM 2079 C CA . SER A 1 279 ? -25.677 -15.544 11.151 1.00 43.28 279 SER A CA 1
ATOM 2080 C C . SER A 1 279 ? -24.305 -15.922 11.702 1.00 43.28 279 SER A C 1
ATOM 2082 O O . SER A 1 279 ? -23.292 -15.575 11.107 1.00 43.28 279 SER A O 1
ATOM 2084 N N . THR A 1 280 ? -24.266 -16.660 12.813 1.00 39.56 280 THR A N 1
ATOM 2085 C CA . THR A 1 280 ? -23.022 -17.163 13.427 1.00 39.56 280 THR A CA 1
ATOM 2086 C C . THR A 1 280 ? -22.220 -18.112 12.536 1.00 39.56 280 THR A C 1
ATOM 2088 O O . THR A 1 280 ? -21.092 -18.429 12.884 1.00 39.56 280 THR A O 1
ATOM 2091 N N . ASP A 1 281 ? -22.797 -18.573 11.424 1.00 40.09 281 ASP A N 1
ATOM 2092 C CA . ASP A 1 281 ? -22.151 -19.480 10.475 1.00 40.09 281 ASP A CA 1
ATOM 2093 C C . ASP A 1 281 ? -21.505 -18.730 9.289 1.00 40.09 281 ASP A C 1
ATOM 2095 O O . ASP A 1 281 ? -20.911 -19.376 8.429 1.00 40.09 281 ASP A O 1
ATOM 2099 N N . LEU A 1 282 ? -21.609 -17.391 9.242 1.00 43.94 282 LEU A N 1
ATOM 2100 C CA . LEU A 1 282 ? -21.032 -16.566 8.178 1.00 43.94 282 LEU A CA 1
ATOM 2101 C C . LEU A 1 282 ? -19.505 -16.700 8.160 1.00 43.94 282 LEU A C 1
ATOM 2103 O O . LEU A 1 282 ? -18.839 -16.483 9.172 1.00 43.94 282 LEU A O 1
ATOM 2107 N N . SER A 1 283 ? -18.952 -17.013 6.997 1.00 53.97 283 SER A N 1
ATOM 2108 C CA . SER A 1 283 ? -17.518 -17.147 6.763 1.00 53.97 283 SER A CA 1
ATOM 2109 C C . SER A 1 283 ? -17.026 -16.116 5.744 1.00 53.97 283 SER A C 1
ATOM 2111 O O . SER A 1 283 ? -17.816 -15.455 5.070 1.00 53.97 283 SER A O 1
ATOM 2113 N N . ALA A 1 284 ? -15.707 -15.972 5.599 1.00 54.31 284 ALA A N 1
ATOM 2114 C CA . ALA A 1 284 ? -15.154 -15.100 4.562 1.00 54.31 284 ALA A CA 1
ATOM 2115 C C . ALA A 1 284 ? -15.481 -15.578 3.139 1.00 54.31 284 ALA A C 1
ATOM 2117 O O . ALA A 1 284 ? -15.576 -14.750 2.238 1.00 54.31 284 ALA A O 1
ATOM 2118 N N . ASP A 1 285 ? -15.733 -16.879 2.950 1.00 62.53 285 ASP A N 1
ATOM 2119 C CA . ASP A 1 285 ? -16.170 -17.435 1.664 1.00 62.53 285 ASP A CA 1
ATOM 2120 C C . ASP A 1 285 ? -17.536 -16.868 1.229 1.00 62.53 285 ASP A C 1
ATOM 2122 O O . ASP A 1 285 ? -17.855 -16.844 0.038 1.00 62.53 285 ASP A O 1
ATOM 2126 N N . ASP A 1 286 ? -18.329 -16.369 2.182 1.00 55.19 286 ASP A N 1
ATOM 2127 C CA . ASP A 1 286 ? -19.648 -15.785 1.939 1.00 55.19 286 ASP A CA 1
ATOM 2128 C C . ASP A 1 286 ? -19.580 -14.284 1.619 1.00 55.19 286 ASP A C 1
ATOM 2130 O O . ASP A 1 286 ? -20.602 -13.691 1.252 1.00 55.19 286 ASP A O 1
ATOM 2134 N N . VAL A 1 287 ? -18.392 -13.674 1.730 1.00 59.31 287 VAL A N 1
ATOM 2135 C CA . VAL A 1 287 ? -18.131 -12.249 1.509 1.00 59.31 287 VAL A CA 1
ATOM 2136 C C . VAL A 1 287 ? -17.288 -12.060 0.248 1.00 59.31 287 VAL A C 1
ATOM 2138 O O . VAL A 1 287 ? -16.201 -12.609 0.099 1.00 59.31 287 VAL A O 1
ATOM 2141 N N . THR A 1 288 ? -17.777 -11.239 -0.679 1.00 65.19 288 THR A N 1
ATOM 2142 C CA . THR A 1 288 ? -17.041 -10.823 -1.876 1.00 65.19 288 THR A CA 1
ATOM 2143 C C . THR A 1 288 ? -16.921 -9.307 -1.933 1.00 65.19 288 THR A C 1
ATOM 2145 O O . THR A 1 288 ? -17.921 -8.595 -1.976 1.00 65.19 288 THR A O 1
ATOM 2148 N N . VAL A 1 289 ? -15.698 -8.801 -2.009 1.00 68.06 289 VAL A N 1
ATOM 2149 C CA . VAL A 1 289 ? -15.401 -7.389 -2.237 1.00 68.06 289 VAL A CA 1
ATOM 2150 C C . VAL A 1 289 ? -15.374 -7.125 -3.739 1.00 68.06 289 VAL A C 1
ATOM 2152 O O . VAL A 1 289 ? -14.447 -7.529 -4.441 1.00 68.06 289 VAL A O 1
ATOM 2155 N N . LYS A 1 290 ? -16.396 -6.437 -4.247 1.00 78.12 290 LYS A N 1
ATOM 2156 C CA . LYS A 1 290 ? -16.410 -5.910 -5.612 1.00 78.12 290 LYS A CA 1
ATOM 2157 C C . LYS A 1 290 ? -15.748 -4.536 -5.640 1.00 78.12 290 LYS A C 1
ATOM 2159 O O . LYS A 1 290 ? -16.016 -3.718 -4.765 1.00 78.12 290 LYS A O 1
ATOM 2164 N N . HIS A 1 291 ? -14.916 -4.266 -6.635 1.00 77.75 291 HIS A N 1
ATOM 2165 C CA . HIS A 1 291 ? -14.164 -3.012 -6.719 1.00 77.75 291 HIS A CA 1
ATOM 2166 C C . HIS A 1 291 ? -13.968 -2.568 -8.171 1.00 77.75 291 HIS A C 1
ATOM 2168 O O . HIS A 1 291 ? -13.839 -3.400 -9.068 1.00 77.75 291 HIS A O 1
ATOM 2174 N N . GLU A 1 292 ? -13.976 -1.261 -8.430 1.00 85.00 292 GLU A N 1
ATOM 2175 C CA . GLU A 1 292 ? -13.634 -0.708 -9.751 1.00 85.00 292 GLU A CA 1
ATOM 2176 C C . GLU A 1 292 ? -12.134 -0.446 -9.901 1.00 85.00 292 GLU A C 1
ATOM 2178 O O . GLU A 1 292 ? -11.592 -0.621 -10.988 1.00 85.00 292 GLU A O 1
ATOM 2183 N N . ILE A 1 293 ? -11.431 -0.099 -8.822 1.00 79.62 293 ILE A N 1
ATOM 2184 C CA . ILE A 1 293 ? -9.974 0.075 -8.850 1.00 79.62 293 ILE A CA 1
ATOM 2185 C C . ILE A 1 293 ? -9.332 -1.303 -9.007 1.00 79.62 293 ILE A C 1
ATOM 2187 O O . ILE A 1 293 ? -9.442 -2.144 -8.123 1.00 79.62 293 ILE A O 1
ATOM 2191 N N . THR A 1 294 ? -8.699 -1.557 -10.145 1.00 82.12 294 THR A N 1
ATOM 2192 C CA . THR A 1 294 ? -8.041 -2.835 -10.463 1.00 82.12 294 THR A CA 1
ATOM 2193 C C . THR A 1 294 ? -6.635 -2.899 -9.905 1.00 82.12 294 THR A C 1
ATOM 2195 O O . THR A 1 294 ? -6.254 -3.908 -9.314 1.00 82.12 294 THR A O 1
ATOM 2198 N N . GLU A 1 295 ? -5.898 -1.804 -10.043 1.00 76.81 295 GLU A N 1
ATOM 2199 C CA . GLU A 1 295 ? -4.526 -1.671 -9.592 1.00 76.81 295 GLU A CA 1
ATOM 2200 C C . GLU A 1 295 ? -4.207 -0.227 -9.203 1.00 76.81 295 GLU A C 1
ATOM 2202 O O . GLU A 1 295 ? -4.898 0.711 -9.612 1.00 76.81 295 GLU A O 1
ATOM 2207 N N . VAL A 1 296 ? -3.154 -0.068 -8.406 1.00 77.12 296 VAL A N 1
ATOM 2208 C CA . VAL A 1 296 ? -2.542 1.216 -8.068 1.00 77.12 296 VAL A CA 1
ATOM 2209 C C . VAL A 1 296 ? -1.240 1.352 -8.848 1.00 77.12 296 VAL A C 1
ATOM 2211 O O . VAL A 1 296 ? -0.328 0.545 -8.677 1.00 77.12 296 VAL A O 1
ATOM 2214 N N . ASN A 1 297 ? -1.161 2.368 -9.702 1.00 80.25 297 ASN A N 1
ATOM 2215 C CA . ASN A 1 297 ? -0.017 2.693 -10.543 1.00 80.25 297 ASN A CA 1
ATOM 2216 C C . ASN A 1 297 ? 0.822 3.797 -9.884 1.00 80.25 297 ASN A C 1
ATOM 2218 O O . ASN A 1 297 ? 0.545 4.985 -10.052 1.00 80.25 297 ASN A O 1
ATOM 2222 N N . GLY A 1 298 ? 1.865 3.421 -9.148 1.00 74.12 298 GLY A N 1
ATOM 2223 C CA . GLY A 1 298 ? 2.795 4.386 -8.569 1.00 74.12 298 GLY A CA 1
ATOM 2224 C C . GLY A 1 298 ? 3.824 3.757 -7.643 1.00 74.12 298 GLY A C 1
ATOM 2225 O O . GLY A 1 298 ? 4.142 2.573 -7.750 1.00 74.12 298 GLY A O 1
ATOM 2226 N N . VAL A 1 299 ? 4.388 4.581 -6.764 1.00 70.56 299 VAL A N 1
ATOM 2227 C CA . VAL A 1 299 ? 5.508 4.220 -5.893 1.00 70.56 299 VAL A CA 1
ATOM 2228 C C . VAL A 1 299 ? 5.086 4.339 -4.442 1.00 70.56 299 VAL A C 1
ATOM 2230 O O . VAL A 1 299 ? 4.551 5.363 -4.022 1.00 70.56 299 VAL A O 1
ATOM 2233 N N . GLN A 1 300 ? 5.409 3.320 -3.658 1.00 71.50 300 GLN A N 1
ATOM 2234 C CA . GLN A 1 300 ? 5.341 3.376 -2.206 1.00 71.50 300 GLN A CA 1
ATOM 2235 C C . GLN A 1 300 ? 6.759 3.442 -1.649 1.00 71.50 300 GLN A C 1
ATOM 2237 O O . GLN A 1 300 ? 7.616 2.614 -1.965 1.00 71.50 300 GLN A O 1
ATOM 2242 N N . ARG A 1 301 ? 7.003 4.396 -0.755 1.00 67.25 301 ARG A N 1
ATOM 2243 C CA . ARG A 1 301 ? 8.287 4.526 -0.069 1.00 67.25 301 ARG A CA 1
ATOM 2244 C C . ARG A 1 301 ? 8.094 4.656 1.431 1.00 67.25 301 ARG A C 1
ATOM 2246 O O . ARG A 1 301 ? 7.372 5.528 1.889 1.00 67.25 301 ARG A O 1
ATOM 2253 N N . ILE A 1 302 ? 8.781 3.828 2.208 1.00 70.00 302 ILE A N 1
ATOM 2254 C CA . ILE A 1 302 ? 8.714 3.813 3.672 1.00 70.00 302 ILE A CA 1
ATOM 2255 C C . ILE A 1 302 ? 10.130 3.816 4.217 1.00 70.00 302 ILE A C 1
ATOM 2257 O O . ILE A 1 302 ? 10.966 3.014 3.805 1.00 70.00 302 ILE A O 1
ATOM 2261 N N . GLN A 1 303 ? 10.407 4.723 5.139 1.00 71.62 303 GLN A N 1
ATOM 2262 C CA . GLN A 1 303 ? 11.742 4.941 5.677 1.00 71.62 303 GLN A CA 1
ATOM 2263 C C . GLN A 1 303 ? 11.698 5.076 7.198 1.00 71.62 303 GLN A C 1
ATOM 2265 O O . GLN A 1 303 ? 10.751 5.620 7.765 1.00 71.62 303 GLN A O 1
ATOM 2270 N N . ASP A 1 304 ? 12.762 4.624 7.852 1.00 74.81 304 ASP A N 1
ATOM 2271 C CA . ASP A 1 304 ? 13.019 4.808 9.283 1.00 74.81 304 ASP A CA 1
ATOM 2272 C C . ASP A 1 304 ? 11.960 4.207 10.224 1.00 74.81 304 ASP A C 1
ATOM 2274 O O . ASP A 1 304 ? 11.748 4.693 11.332 1.00 74.81 304 ASP A O 1
ATOM 2278 N N . ASN A 1 305 ? 11.330 3.107 9.812 1.00 63.59 305 ASN A N 1
ATOM 2279 C CA . ASN A 1 305 ? 10.386 2.337 10.626 1.00 63.59 305 ASN A CA 1
ATOM 2280 C C . ASN A 1 305 ? 9.239 3.206 11.181 1.00 63.59 305 ASN A C 1
ATOM 2282 O O . ASN A 1 305 ? 9.144 3.500 12.381 1.00 63.59 305 ASN A O 1
ATOM 2286 N N . VAL A 1 306 ? 8.398 3.665 10.256 1.00 59.75 306 VAL A N 1
ATOM 2287 C CA . VAL A 1 306 ? 7.300 4.608 10.491 1.00 59.75 306 VAL A CA 1
ATOM 2288 C C . VAL A 1 306 ? 6.304 4.037 11.489 1.00 59.75 306 VAL A C 1
ATOM 2290 O O . VAL A 1 306 ? 5.941 2.878 11.386 1.00 59.75 306 VAL A O 1
ATOM 2293 N N . ILE A 1 307 ? 5.839 4.854 12.435 1.00 57.84 307 ILE A N 1
ATOM 2294 C CA . ILE A 1 307 ? 4.705 4.517 13.304 1.00 57.84 307 ILE A CA 1
ATOM 2295 C C . ILE A 1 307 ? 3.507 5.401 12.979 1.00 57.84 307 ILE A C 1
ATOM 2297 O O . ILE A 1 307 ? 3.522 6.591 13.303 1.00 57.84 307 ILE A O 1
ATOM 2301 N N . VAL A 1 308 ? 2.464 4.838 12.382 1.00 51.00 308 VAL A N 1
ATOM 2302 C CA . VAL A 1 308 ? 1.226 5.564 12.071 1.00 51.00 308 VAL A CA 1
ATOM 2303 C C . VAL A 1 308 ? 0.102 4.968 12.897 1.00 51.00 308 VAL A C 1
ATOM 2305 O O . VAL A 1 308 ? -0.147 3.775 12.799 1.00 51.00 308 VAL A O 1
ATOM 2308 N N . PHE A 1 309 ? -0.549 5.770 13.745 1.00 49.38 309 PHE A N 1
ATOM 2309 C CA . PHE A 1 309 ? -1.598 5.279 14.653 1.00 49.38 309 PHE A CA 1
ATOM 2310 C C . PHE A 1 309 ? -1.148 4.023 15.433 1.00 49.38 309 PHE A C 1
ATOM 2312 O O . PHE A 1 309 ? -1.823 2.998 15.445 1.00 49.38 309 PHE A O 1
ATOM 2319 N N . GLY A 1 310 ? 0.051 4.073 16.023 1.00 48.75 310 GLY A N 1
ATOM 2320 C CA . GLY A 1 310 ? 0.638 2.957 16.777 1.00 48.75 310 GLY A CA 1
ATOM 2321 C C . GLY A 1 310 ? 0.950 1.687 15.972 1.00 48.75 310 GLY A C 1
ATOM 2322 O O . GLY A 1 310 ? 1.339 0.697 16.579 1.00 48.75 310 GLY A O 1
ATOM 2323 N N . GLN A 1 311 ? 0.807 1.709 14.641 1.00 48.31 311 GLN A N 1
ATOM 2324 C CA . GLN A 1 311 ? 1.230 0.644 13.727 1.00 48.31 311 GLN A CA 1
ATOM 2325 C C . GLN A 1 311 ? 2.648 0.910 13.249 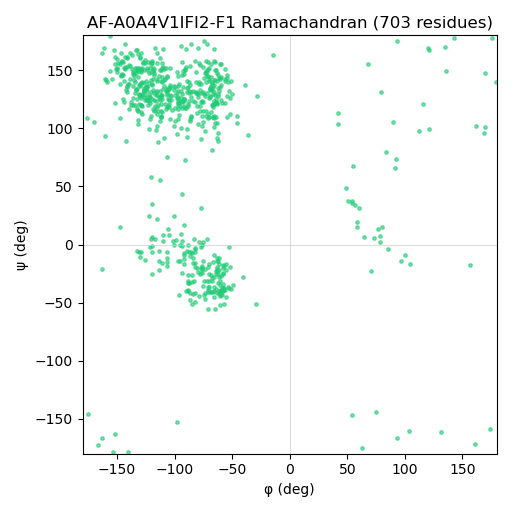1.00 48.31 311 GLN A C 1
ATOM 2327 O O . GLN A 1 311 ? 2.893 1.980 12.690 1.00 48.31 311 GLN A O 1
ATOM 2332 N N . SER A 1 312 ? 3.568 -0.038 13.425 1.00 52.00 312 SER A N 1
ATOM 2333 C CA . SER A 1 312 ? 4.929 0.094 12.895 1.00 52.00 312 SER A CA 1
ATOM 2334 C C . SER A 1 312 ? 5.045 -0.470 11.473 1.00 52.00 312 SER A C 1
ATOM 2336 O O . SER A 1 312 ? 4.542 -1.547 11.170 1.00 52.00 312 SER A O 1
ATOM 2338 N N . ALA A 1 313 ? 5.698 0.273 10.582 1.00 52.16 313 ALA A N 1
ATOM 2339 C CA . ALA A 1 313 ? 5.918 -0.069 9.182 1.00 52.16 313 ALA A CA 1
ATOM 2340 C C . ALA A 1 313 ? 7.419 -0.179 8.932 1.00 52.16 313 ALA A C 1
ATOM 2342 O O . ALA A 1 313 ? 8.118 0.830 9.011 1.00 52.16 313 ALA A O 1
ATOM 2343 N N . GLU A 1 314 ? 7.930 -1.368 8.609 1.00 54.56 314 GLU A N 1
ATOM 2344 C CA . GLU A 1 314 ? 9.346 -1.523 8.258 1.00 54.56 314 GLU A CA 1
ATOM 2345 C C . GLU A 1 314 ? 9.705 -0.736 6.988 1.00 54.56 314 GLU A C 1
ATOM 2347 O O . GLU A 1 314 ? 8.895 -0.572 6.067 1.00 54.56 314 GLU A O 1
ATOM 2352 N N . SER A 1 315 ? 10.946 -0.250 6.957 1.00 57.56 315 SER A N 1
ATOM 2353 C CA . SER A 1 315 ? 11.490 0.502 5.826 1.00 57.56 315 SER A CA 1
ATOM 2354 C C . SER A 1 315 ? 11.527 -0.354 4.558 1.00 57.56 315 SER A C 1
ATOM 2356 O O . SER A 1 315 ? 12.066 -1.458 4.575 1.00 57.56 315 SER A O 1
ATOM 2358 N N . ARG A 1 316 ? 10.992 0.164 3.450 1.00 58.94 316 ARG A N 1
ATOM 2359 C CA . ARG A 1 316 ? 10.932 -0.514 2.145 1.00 58.94 316 ARG A CA 1
ATOM 2360 C C . ARG A 1 316 ? 10.641 0.478 1.023 1.00 58.94 316 ARG A C 1
ATOM 2362 O O . ARG A 1 316 ? 10.223 1.611 1.260 1.00 58.94 316 ARG A O 1
ATOM 2369 N N . THR A 1 317 ? 10.857 0.069 -0.216 1.00 59.78 317 THR A N 1
ATOM 2370 C CA . THR A 1 317 ? 10.405 0.811 -1.397 1.00 59.78 317 THR A CA 1
ATOM 2371 C C . THR A 1 317 ? 9.809 -0.190 -2.363 1.00 59.78 317 THR A C 1
ATOM 2373 O O . THR A 1 317 ? 10.463 -1.168 -2.702 1.00 59.78 317 THR A O 1
ATOM 2376 N N . GLU A 1 318 ? 8.578 0.061 -2.774 1.00 56.38 318 GLU A N 1
ATOM 2377 C CA . GLU A 1 318 ? 7.819 -0.782 -3.683 1.00 56.38 318 GLU A CA 1
ATOM 2378 C C . GLU A 1 318 ? 7.523 0.029 -4.942 1.00 56.38 318 GLU A C 1
ATOM 2380 O O . GLU A 1 318 ? 7.071 1.176 -4.872 1.00 56.38 318 GLU A O 1
ATOM 2385 N N . THR A 1 319 ? 7.806 -0.569 -6.093 1.00 58.28 319 THR A N 1
ATOM 2386 C CA . THR A 1 319 ? 7.594 0.029 -7.411 1.00 58.28 319 THR A CA 1
ATOM 2387 C C . THR A 1 319 ? 6.865 -0.969 -8.301 1.00 58.28 319 THR A C 1
ATOM 2389 O O . THR A 1 319 ? 7.216 -2.147 -8.319 1.00 58.28 319 THR A O 1
ATOM 2392 N N . GLY A 1 320 ? 5.881 -0.497 -9.059 1.00 52.06 320 GLY A N 1
ATOM 2393 C CA . GLY A 1 320 ? 5.101 -1.276 -10.016 1.00 52.06 320 GLY A CA 1
ATOM 2394 C C . GLY A 1 320 ? 3.603 -1.268 -9.694 1.00 52.06 320 GLY A C 1
ATOM 2395 O O . GLY A 1 320 ? 3.208 -0.842 -8.609 1.00 52.06 320 GLY A O 1
ATOM 2396 N N . PRO A 1 321 ? 2.754 -1.727 -10.630 1.00 58.06 321 PRO A N 1
ATOM 2397 C CA . PRO A 1 321 ? 1.314 -1.774 -10.421 1.00 58.06 321 PRO A CA 1
ATOM 2398 C C . PRO A 1 321 ? 0.951 -2.768 -9.309 1.00 58.06 321 PRO A C 1
ATOM 2400 O O . PRO A 1 321 ? 1.278 -3.955 -9.383 1.00 58.06 321 PRO A O 1
ATOM 2403 N N . ILE A 1 322 ? 0.252 -2.289 -8.280 1.00 64.25 322 ILE A N 1
ATOM 2404 C CA . ILE A 1 322 ? -0.214 -3.105 -7.151 1.00 64.25 322 ILE A CA 1
ATOM 2405 C C . ILE A 1 322 ? -1.664 -3.498 -7.406 1.00 64.25 322 ILE A C 1
ATOM 2407 O O . ILE A 1 322 ? -2.531 -2.629 -7.444 1.00 64.25 322 ILE A O 1
ATOM 2411 N N . GLN A 1 323 ? -1.957 -4.792 -7.546 1.00 73.06 323 GLN A N 1
ATOM 2412 C CA . GLN A 1 323 ? -3.333 -5.248 -7.754 1.00 73.06 323 GLN A CA 1
ATOM 2413 C C . GLN A 1 323 ? -4.185 -4.989 -6.504 1.00 73.06 323 GLN A C 1
ATOM 2415 O O . GLN A 1 323 ? -3.790 -5.320 -5.387 1.00 73.06 323 GLN A O 1
ATOM 2420 N N . PHE A 1 324 ? -5.402 -4.471 -6.680 1.00 67.69 324 PHE A N 1
ATOM 2421 C CA . PHE A 1 324 ? -6.327 -4.216 -5.570 1.00 67.69 324 PHE A CA 1
ATOM 2422 C C . PHE A 1 324 ? -6.697 -5.497 -4.810 1.00 67.69 324 PHE A C 1
ATOM 2424 O O . PHE A 1 324 ? -6.886 -5.472 -3.598 1.00 67.69 324 PHE A O 1
ATOM 2431 N N . GLY A 1 325 ? -6.733 -6.641 -5.499 1.00 62.34 325 GLY A N 1
ATOM 2432 C CA . GLY A 1 325 ? -6.919 -7.940 -4.852 1.00 62.34 325 GLY A CA 1
ATOM 2433 C C . GLY A 1 325 ? -5.800 -8.282 -3.864 1.00 62.34 325 GLY A C 1
ATOM 2434 O O . GLY A 1 325 ? -6.085 -8.762 -2.773 1.00 62.34 325 GLY A O 1
ATOM 2435 N N . ASP A 1 326 ? -4.543 -7.965 -4.194 1.00 61.97 326 ASP A N 1
ATOM 2436 C CA . ASP A 1 326 ? -3.409 -8.160 -3.280 1.00 61.97 326 ASP A CA 1
ATOM 2437 C C . ASP A 1 326 ? -3.486 -7.239 -2.069 1.00 61.97 326 ASP A C 1
ATOM 2439 O O . ASP A 1 326 ? -3.071 -7.622 -0.978 1.00 61.97 326 ASP A O 1
ATOM 2443 N N . ILE A 1 327 ? -4.061 -6.051 -2.252 1.00 57.00 327 ILE A N 1
ATOM 2444 C CA . ILE A 1 327 ? -4.362 -5.151 -1.148 1.00 57.00 327 ILE A CA 1
ATOM 2445 C C . ILE A 1 327 ? -5.406 -5.808 -0.252 1.00 57.00 327 ILE A C 1
ATOM 2447 O O . ILE A 1 327 ? -5.123 -5.994 0.919 1.00 57.00 327 ILE A O 1
ATOM 2451 N N . VAL A 1 328 ? -6.570 -6.219 -0.764 1.00 52.66 328 VAL A N 1
ATOM 2452 C CA . VAL A 1 328 ? -7.614 -6.862 0.063 1.00 52.66 328 VAL A CA 1
ATOM 2453 C C . VAL A 1 328 ? -7.088 -8.116 0.766 1.00 52.66 328 VAL A C 1
ATOM 2455 O O . VAL A 1 328 ? -7.373 -8.310 1.944 1.00 52.66 328 VAL A O 1
ATOM 2458 N N . ARG A 1 329 ? -6.279 -8.927 0.080 1.00 52.62 329 ARG A N 1
ATOM 2459 C CA . ARG A 1 329 ? -5.598 -10.093 0.654 1.00 52.62 329 ARG A CA 1
ATOM 2460 C C . ARG A 1 329 ? -4.653 -9.705 1.783 1.00 52.62 329 ARG A C 1
ATOM 2462 O O . ARG A 1 329 ? -4.651 -10.354 2.824 1.00 52.62 329 ARG A O 1
ATOM 2469 N N . PHE A 1 330 ? -3.865 -8.648 1.591 1.00 49.31 330 PHE A N 1
ATOM 2470 C CA . PHE A 1 330 ? -3.053 -8.068 2.653 1.00 49.31 330 PHE A CA 1
ATOM 2471 C C . PHE A 1 330 ? -3.937 -7.650 3.833 1.00 49.31 330 PHE A C 1
ATOM 2473 O O . PHE A 1 330 ? -3.691 -8.116 4.938 1.00 49.31 330 PHE A O 1
ATOM 2480 N N . LEU A 1 331 ? -5.006 -6.882 3.590 1.00 48.78 331 LEU A N 1
ATOM 2481 C CA . LEU A 1 331 ? -5.919 -6.428 4.641 1.00 48.78 331 LEU A CA 1
ATOM 2482 C C . LEU A 1 331 ? -6.544 -7.609 5.413 1.00 48.78 331 LEU A C 1
ATOM 2484 O O . LEU A 1 331 ? -6.690 -7.541 6.625 1.00 48.78 331 LEU A O 1
ATOM 2488 N N . ALA A 1 332 ? -6.907 -8.696 4.727 1.00 46.12 332 ALA A N 1
ATOM 2489 C CA . ALA A 1 332 ? -7.541 -9.857 5.346 1.00 46.12 332 ALA A CA 1
ATOM 2490 C C . ALA A 1 332 ? -6.570 -10.701 6.184 1.00 46.12 332 ALA A C 1
ATOM 2492 O O . ALA A 1 332 ? -6.877 -11.019 7.331 1.00 46.12 332 ALA A O 1
ATOM 2493 N N . ASN A 1 333 ? -5.388 -11.009 5.638 1.00 45.72 333 ASN A N 1
ATOM 2494 C CA . ASN A 1 333 ? -4.349 -11.760 6.351 1.00 45.72 333 ASN A CA 1
ATOM 2495 C C . ASN A 1 333 ? -3.886 -11.025 7.603 1.00 45.72 333 ASN A C 1
ATOM 2497 O O . ASN A 1 333 ? -3.688 -11.619 8.655 1.00 45.72 333 ASN A O 1
ATOM 2501 N N . ASP A 1 334 ? -3.705 -9.720 7.463 1.00 43.62 334 ASP A N 1
ATOM 2502 C CA . ASP A 1 334 ? -3.220 -8.873 8.530 1.00 43.62 334 ASP A CA 1
ATOM 2503 C C . ASP A 1 334 ? -4.279 -8.735 9.626 1.00 43.62 334 ASP A C 1
ATOM 2505 O O . ASP A 1 334 ? -3.916 -8.642 10.789 1.00 43.62 334 ASP A O 1
ATOM 2509 N N . ALA A 1 335 ? -5.571 -8.787 9.270 1.00 41.34 335 ALA A N 1
ATOM 2510 C CA . ALA A 1 335 ? -6.709 -8.756 10.184 1.00 41.34 335 ALA A CA 1
ATOM 2511 C C . ALA A 1 335 ? -7.032 -10.085 10.903 1.00 41.34 335 ALA A C 1
ATOM 2513 O O . ALA A 1 335 ? -8.030 -10.146 11.625 1.00 41.34 335 ALA A O 1
ATOM 2514 N N . ASP A 1 336 ? -6.237 -11.135 10.678 1.00 44.34 336 ASP A N 1
ATOM 2515 C CA . ASP A 1 336 ? -6.498 -12.513 11.126 1.00 44.34 336 ASP A CA 1
ATOM 2516 C C . ASP A 1 336 ? -7.913 -13.011 10.764 1.00 44.34 336 ASP A C 1
ATOM 2518 O O . ASP A 1 336 ? -8.595 -13.706 11.521 1.00 44.34 336 ASP A O 1
ATOM 2522 N N . ILE A 1 337 ? -8.389 -12.624 9.577 1.00 44.91 337 ILE A N 1
ATOM 2523 C CA . ILE A 1 337 ? -9.623 -13.153 8.998 1.00 44.91 337 ILE A CA 1
ATOM 2524 C C . ILE A 1 337 ? -9.300 -13.976 7.759 1.00 44.91 337 ILE A C 1
ATOM 2526 O O . ILE A 1 337 ? -8.356 -13.701 7.020 1.00 44.91 337 ILE A O 1
ATOM 2530 N N . ASN A 1 338 ? -10.138 -14.976 7.490 1.00 49.97 338 ASN A N 1
ATOM 2531 C CA . ASN A 1 338 ? -10.076 -15.675 6.212 1.00 49.97 338 ASN A CA 1
ATOM 2532 C C . ASN A 1 338 ? -10.240 -14.659 5.063 1.00 49.97 338 ASN A C 1
ATOM 2534 O O . ASN A 1 338 ? -11.032 -13.719 5.165 1.00 49.97 338 ASN A O 1
ATOM 2538 N N . GLU A 1 339 ? -9.484 -14.845 3.981 1.00 53.59 339 GLU A N 1
ATOM 2539 C CA . GLU A 1 339 ? -9.492 -13.930 2.838 1.00 53.59 339 GLU A CA 1
ATOM 2540 C C . GLU A 1 339 ? -10.879 -13.902 2.170 1.00 53.59 339 GLU A C 1
ATOM 2542 O O . GLU A 1 339 ? -11.349 -14.948 1.713 1.00 53.59 339 GLU A O 1
ATOM 2547 N N . PRO A 1 340 ? -11.551 -12.736 2.087 1.00 58.06 340 PRO A N 1
ATOM 2548 C CA . PRO A 1 340 ? -12.784 -12.620 1.330 1.00 58.06 340 PRO A CA 1
ATOM 2549 C C . PRO A 1 340 ? -12.478 -12.652 -0.168 1.00 58.06 340 PRO A C 1
ATOM 2551 O O . PRO A 1 340 ? -11.445 -12.163 -0.630 1.00 58.06 340 PRO A O 1
ATOM 2554 N N . GLY A 1 341 ? -13.416 -13.166 -0.961 1.00 64.50 341 GLY A N 1
ATOM 2555 C CA . GLY A 1 341 ? -13.275 -13.139 -2.414 1.00 64.50 341 GLY A CA 1
ATOM 2556 C C . GLY A 1 341 ? -13.174 -11.702 -2.937 1.00 64.50 341 GLY A C 1
ATOM 2557 O O . GLY A 1 341 ? -13.859 -10.808 -2.446 1.00 64.50 341 GLY A O 1
ATOM 2558 N N . THR A 1 342 ? -12.366 -11.463 -3.968 1.00 72.69 342 THR A N 1
ATOM 2559 C CA . THR A 1 342 ? -12.321 -10.167 -4.664 1.00 72.69 342 THR A CA 1
ATOM 2560 C C . THR A 1 342 ? -12.830 -10.290 -6.090 1.00 72.69 342 THR A C 1
ATOM 2562 O O . THR A 1 342 ? -12.667 -11.317 -6.755 1.00 72.69 342 THR A O 1
ATOM 2565 N N . GLN A 1 343 ? -13.503 -9.247 -6.567 1.00 84.12 343 GLN A N 1
ATOM 2566 C CA . GLN A 1 343 ? -14.043 -9.206 -7.917 1.00 84.12 343 GLN A CA 1
ATOM 2567 C C . GLN A 1 343 ? -13.944 -7.799 -8.503 1.00 84.12 343 GLN A C 1
ATOM 2569 O O . GLN A 1 343 ? -14.552 -6.855 -8.008 1.00 84.12 343 GLN A O 1
ATOM 2574 N N . VAL A 1 344 ? -13.274 -7.678 -9.646 1.00 87.19 344 VAL A N 1
ATOM 2575 C CA . VAL A 1 344 ? -13.330 -6.445 -10.435 1.00 87.19 344 VAL A CA 1
ATOM 2576 C C . VAL A 1 344 ? -14.746 -6.262 -10.984 1.00 87.19 344 VAL A C 1
ATOM 2578 O O . VAL A 1 344 ? -15.323 -7.175 -11.584 1.00 87.19 344 VAL A O 1
ATOM 2581 N N . SER A 1 345 ? -15.307 -5.077 -10.773 1.00 82.94 345 SER A N 1
ATOM 2582 C CA . SER A 1 345 ? -16.603 -4.653 -11.300 1.00 82.94 345 SER A CA 1
ATOM 2583 C C . SER A 1 345 ? -16.433 -3.683 -12.474 1.00 82.94 345 SER A C 1
ATOM 2585 O O . SER A 1 345 ? -15.441 -2.962 -12.557 1.00 82.94 345 SER A O 1
ATOM 2587 N N . ASN A 1 346 ? -17.410 -3.676 -13.390 1.00 75.44 346 ASN A N 1
ATOM 2588 C CA . ASN A 1 346 ? -17.384 -2.876 -14.623 1.00 75.44 346 ASN A CA 1
ATOM 2589 C C . ASN A 1 346 ? -16.114 -3.125 -15.470 1.00 75.44 346 ASN A C 1
ATOM 2591 O O . ASN A 1 346 ? -15.650 -4.264 -15.538 1.00 75.44 346 ASN A O 1
ATOM 2595 N N . ASP A 1 347 ? -15.608 -2.106 -16.174 1.00 77.25 347 ASP A N 1
ATOM 2596 C CA . ASP A 1 347 ? -14.406 -2.210 -17.021 1.00 77.25 347 ASP A CA 1
ATOM 2597 C C . ASP A 1 347 ? -13.093 -2.076 -16.216 1.00 77.25 347 ASP A C 1
ATOM 2599 O O . ASP A 1 347 ? -12.020 -2.302 -16.774 1.00 77.25 347 ASP A O 1
ATOM 2603 N N . GLY A 1 348 ? -13.182 -1.764 -14.914 1.00 82.31 348 GLY A N 1
ATOM 2604 C CA . GLY A 1 348 ? -12.038 -1.522 -14.037 1.00 82.31 348 GLY A CA 1
ATOM 2605 C C . GLY A 1 348 ? -11.255 -0.240 -14.365 1.00 82.31 348 GLY A C 1
ATOM 2606 O O . GLY A 1 348 ? -11.277 0.243 -15.497 1.00 82.31 348 GLY A O 1
ATOM 2607 N N . ILE A 1 349 ? -10.546 0.324 -13.386 1.00 86.94 349 ILE A N 1
ATOM 2608 C CA . ILE A 1 349 ? -9.635 1.463 -13.581 1.00 86.94 349 ILE A CA 1
ATOM 2609 C C . ILE A 1 349 ? -8.271 1.207 -12.935 1.00 86.94 349 ILE A C 1
ATOM 2611 O O . ILE A 1 349 ? -8.175 0.476 -11.949 1.00 86.94 349 ILE A O 1
ATOM 2615 N N . SER A 1 350 ? -7.219 1.817 -13.478 1.00 84.38 350 SER A N 1
ATOM 2616 C CA . SER A 1 350 ? -5.920 1.933 -12.805 1.00 84.38 350 SER A CA 1
ATOM 2617 C C . SER A 1 350 ? -5.888 3.271 -12.075 1.00 84.38 350 SER A C 1
ATOM 2619 O O . SER A 1 350 ? -6.094 4.304 -12.709 1.00 84.38 350 SER A O 1
ATOM 2621 N N . LEU A 1 351 ? -5.646 3.256 -10.766 1.00 84.69 351 LEU A N 1
ATOM 2622 C CA . LEU A 1 351 ? -5.532 4.468 -9.960 1.00 84.69 351 LEU A CA 1
ATOM 2623 C C . LEU A 1 351 ? -4.076 4.939 -9.944 1.00 84.69 351 LEU A C 1
ATOM 2625 O O . LEU A 1 351 ? -3.217 4.239 -9.412 1.00 84.69 351 LEU A O 1
ATOM 2629 N N . ASP A 1 352 ? -3.797 6.132 -10.465 1.00 86.50 352 ASP A N 1
ATOM 2630 C CA . ASP A 1 352 ? -2.490 6.765 -10.278 1.00 86.50 352 ASP A CA 1
ATOM 2631 C C . ASP A 1 352 ? -2.376 7.255 -8.830 1.00 86.50 352 ASP A C 1
ATOM 2633 O O . ASP A 1 352 ? -3.074 8.190 -8.425 1.00 86.50 352 ASP A O 1
ATOM 2637 N N . ALA A 1 353 ? -1.521 6.613 -8.035 1.00 83.94 353 ALA A N 1
ATOM 2638 C CA . ALA A 1 353 ? -1.262 7.039 -6.668 1.00 83.94 353 ALA A CA 1
ATOM 2639 C C . ALA A 1 353 ? 0.118 6.601 -6.173 1.00 83.94 353 ALA A C 1
ATOM 2641 O O . ALA A 1 353 ? 0.566 5.490 -6.442 1.00 83.94 353 ALA A O 1
ATOM 2642 N N . SER A 1 354 ? 0.759 7.469 -5.396 1.00 81.19 354 SER A N 1
ATOM 2643 C CA . SER A 1 354 ? 2.054 7.235 -4.761 1.00 81.19 354 SER A CA 1
ATOM 2644 C C . SER A 1 354 ? 2.052 7.727 -3.323 1.00 81.19 354 SER A C 1
ATOM 2646 O O . SER A 1 354 ? 1.243 8.566 -2.917 1.00 81.19 354 SER A O 1
ATOM 2648 N N . SER A 1 355 ? 3.028 7.268 -2.554 1.00 83.44 355 SER A N 1
ATOM 2649 C CA . SER A 1 355 ? 3.257 7.728 -1.196 1.00 83.44 355 SER A CA 1
ATOM 2650 C C . SER A 1 355 ? 4.710 7.694 -0.781 1.00 83.44 355 SER A C 1
ATOM 2652 O O . SER A 1 355 ? 5.517 6.872 -1.222 1.00 83.44 355 SER A O 1
ATOM 2654 N N . THR A 1 356 ? 4.985 8.538 0.204 1.00 80.44 356 THR A N 1
ATOM 2655 C CA . THR A 1 356 ? 6.210 8.471 0.980 1.00 80.44 356 THR A CA 1
ATOM 2656 C C . THR A 1 356 ? 5.879 8.608 2.452 1.00 80.44 356 THR A C 1
ATOM 2658 O O . THR A 1 356 ? 5.180 9.536 2.855 1.00 80.44 356 THR A O 1
ATOM 2661 N N . ALA A 1 357 ? 6.414 7.705 3.262 1.00 82.25 357 ALA A N 1
ATOM 2662 C CA . ALA A 1 357 ? 6.348 7.740 4.706 1.00 82.25 357 ALA A CA 1
ATOM 2663 C C . ALA A 1 357 ? 7.758 7.690 5.308 1.00 82.25 357 ALA A C 1
ATOM 2665 O O . ALA A 1 357 ? 8.611 6.920 4.866 1.00 82.25 357 ALA A O 1
ATOM 2666 N N . VAL A 1 358 ? 8.023 8.524 6.309 1.00 81.88 358 VAL A N 1
ATOM 2667 C CA . VAL A 1 358 ? 9.319 8.596 6.992 1.00 81.88 358 VAL A CA 1
ATOM 2668 C C . VAL A 1 358 ? 9.136 8.954 8.458 1.00 81.88 358 VAL A C 1
ATOM 2670 O O . VAL A 1 358 ? 8.355 9.846 8.796 1.00 81.88 358 VAL A O 1
ATOM 2673 N N . ARG A 1 359 ? 9.883 8.289 9.339 1.00 84.62 359 ARG A N 1
ATOM 2674 C CA . ARG A 1 359 ? 9.962 8.669 10.749 1.00 84.62 359 ARG A CA 1
ATOM 2675 C C . ARG A 1 359 ? 11.178 9.545 10.993 1.00 84.62 359 ARG A C 1
ATOM 2677 O O . ARG A 1 359 ? 12.314 9.094 10.941 1.00 84.62 359 ARG A O 1
ATOM 2684 N N . THR A 1 360 ? 10.957 10.811 11.305 1.00 90.50 360 THR A N 1
ATOM 2685 C CA . THR A 1 360 ? 12.048 11.778 11.462 1.00 90.50 360 THR A CA 1
ATOM 2686 C C . THR A 1 360 ? 11.665 12.883 12.441 1.00 90.50 360 THR A C 1
ATOM 2688 O O . THR A 1 360 ? 10.776 12.702 13.264 1.00 90.50 360 THR A O 1
ATOM 2691 N N . GLU A 1 361 ? 12.375 14.003 12.442 1.00 91.69 361 GLU A N 1
ATOM 2692 C CA . GLU A 1 361 ? 12.018 15.196 13.210 1.00 91.69 361 GLU A CA 1
ATOM 2693 C C . GLU A 1 361 ? 10.631 15.716 12.786 1.00 91.69 361 GLU A C 1
ATOM 2695 O O . GLU A 1 361 ? 10.221 15.542 11.643 1.00 91.69 361 GLU A O 1
ATOM 2700 N N . ALA A 1 362 ? 9.946 16.447 13.670 1.00 91.81 362 ALA A N 1
ATOM 2701 C CA . ALA A 1 362 ? 8.621 17.023 13.406 1.00 91.81 362 ALA A CA 1
ATOM 2702 C C . ALA A 1 362 ? 8.529 17.917 12.153 1.00 91.81 362 ALA A C 1
ATOM 2704 O O . ALA A 1 362 ? 7.426 18.187 11.690 1.00 91.81 362 ALA A O 1
ATOM 2705 N N . SER A 1 363 ? 9.652 18.391 11.598 1.00 95.38 363 SER A N 1
ATOM 2706 C CA . SER A 1 363 ? 9.686 19.099 10.318 1.00 95.38 363 SER A CA 1
ATOM 2707 C C . SER A 1 363 ? 10.726 18.495 9.386 1.00 95.38 363 SER A C 1
ATOM 2709 O O . SER A 1 363 ? 11.894 18.359 9.749 1.00 95.38 363 SER A O 1
ATOM 2711 N N . THR A 1 364 ? 10.302 18.181 8.165 1.00 95.94 364 THR A N 1
ATOM 2712 C CA . THR A 1 364 ? 11.124 17.502 7.163 1.00 95.94 364 THR A CA 1
ATOM 2713 C C . THR A 1 364 ? 10.614 17.794 5.747 1.00 95.94 364 THR A C 1
ATOM 2715 O O . THR A 1 364 ? 9.657 18.544 5.557 1.00 95.94 364 THR A O 1
ATOM 2718 N N . THR A 1 365 ? 11.271 17.244 4.730 1.00 96.00 365 THR A N 1
ATOM 2719 C CA . THR A 1 365 ? 10.797 17.247 3.341 1.00 96.00 365 THR A CA 1
ATOM 2720 C C . THR A 1 365 ? 10.688 15.809 2.851 1.00 96.00 365 THR A C 1
ATOM 2722 O O . THR A 1 365 ? 11.625 15.032 3.023 1.00 96.00 365 THR A O 1
ATOM 2725 N N . LEU A 1 366 ? 9.528 15.452 2.299 1.00 92.25 366 LEU A N 1
ATOM 2726 C CA . LEU A 1 366 ? 9.259 14.144 1.705 1.00 92.25 366 LEU A CA 1
ATOM 2727 C C . LEU A 1 366 ? 9.228 14.292 0.189 1.00 92.25 366 LEU A C 1
ATOM 2729 O O . LEU A 1 366 ? 8.549 15.177 -0.324 1.00 92.25 366 LEU A O 1
ATOM 2733 N N . SER A 1 367 ? 9.918 13.394 -0.501 1.00 93.19 367 SER A N 1
ATOM 2734 C CA . SER A 1 367 ? 9.888 13.282 -1.956 1.00 93.19 367 SER A CA 1
ATOM 2735 C C . SER A 1 367 ? 8.891 12.199 -2.352 1.00 93.19 367 SER A C 1
ATOM 2737 O O . SER A 1 367 ? 9.021 11.072 -1.869 1.00 93.19 367 SER A O 1
ATOM 2739 N N . VAL A 1 368 ? 7.879 12.523 -3.155 1.00 88.75 368 VAL A N 1
ATOM 2740 C CA . VAL A 1 368 ? 6.867 11.576 -3.651 1.00 88.75 368 VAL A CA 1
ATOM 2741 C C . VAL A 1 368 ? 7.056 11.404 -5.153 1.00 88.75 368 VAL A C 1
ATOM 2743 O O . VAL A 1 368 ? 6.780 12.325 -5.919 1.00 88.75 368 VAL A O 1
ATOM 2746 N N . ALA A 1 369 ? 7.521 10.224 -5.554 1.00 82.75 369 ALA A N 1
ATOM 2747 C CA . ALA A 1 369 ? 7.773 9.889 -6.950 1.00 82.75 369 ALA A CA 1
ATOM 2748 C C . ALA A 1 369 ? 6.466 9.677 -7.722 1.00 82.75 369 ALA A C 1
ATOM 2750 O O . ALA A 1 369 ? 5.536 9.034 -7.229 1.00 82.75 369 ALA A O 1
ATOM 2751 N N . THR A 1 370 ? 6.414 10.168 -8.954 1.00 85.25 370 THR A N 1
ATOM 2752 C CA . THR A 1 370 ? 5.319 9.921 -9.903 1.00 85.25 370 THR A CA 1
ATOM 2753 C C . THR A 1 370 ? 5.842 9.136 -11.103 1.00 85.25 370 THR A C 1
ATOM 2755 O O . THR A 1 370 ? 7.036 9.174 -11.395 1.00 85.25 370 THR A O 1
ATOM 2758 N N . TYR A 1 371 ? 4.984 8.411 -11.822 1.00 81.44 371 TYR A N 1
ATOM 2759 C CA . TYR A 1 371 ? 5.409 7.738 -13.053 1.00 81.44 371 TYR A CA 1
ATOM 2760 C C . TYR A 1 371 ? 5.177 8.595 -14.295 1.00 81.44 371 TYR A C 1
ATOM 2762 O O . TYR A 1 371 ? 4.213 9.349 -14.391 1.00 81.44 371 TYR A O 1
ATOM 2770 N N . GLY A 1 372 ? 6.033 8.424 -15.309 1.00 84.62 372 GLY A N 1
ATOM 2771 C CA . GLY A 1 372 ? 5.911 9.134 -16.591 1.00 84.62 372 GLY A CA 1
ATOM 2772 C C . GLY A 1 372 ? 4.628 8.807 -17.374 1.00 84.62 372 GLY A C 1
ATOM 2773 O O . GLY A 1 372 ? 4.204 9.563 -18.259 1.00 84.62 372 GLY A O 1
ATOM 2774 N N . ASN A 1 373 ? 3.985 7.681 -17.050 1.00 83.50 373 ASN A N 1
ATOM 2775 C CA . ASN A 1 373 ? 2.710 7.274 -17.631 1.00 83.50 373 ASN A CA 1
ATOM 2776 C C . ASN A 1 373 ? 1.487 7.888 -16.927 1.00 83.50 373 ASN A C 1
ATOM 2778 O O . ASN A 1 373 ? 0.400 7.755 -17.487 1.00 83.50 373 ASN A O 1
ATOM 2782 N N . TRP A 1 374 ? 1.653 8.587 -15.793 1.00 89.19 374 TRP A N 1
ATOM 2783 C CA . TRP A 1 374 ? 0.542 9.202 -15.063 1.00 89.19 374 TRP A CA 1
ATOM 2784 C C . TRP A 1 374 ? -0.290 10.124 -15.956 1.00 89.19 374 TRP A C 1
ATOM 2786 O O . TRP A 1 374 ? 0.193 10.755 -16.917 1.00 89.19 374 TRP A O 1
ATOM 2796 N N . THR A 1 375 ? -1.585 10.137 -15.674 1.00 92.00 375 THR A N 1
ATOM 2797 C CA . THR A 1 375 ? -2.556 10.964 -16.375 1.00 92.00 375 THR A CA 1
ATOM 2798 C C . THR A 1 375 ? -2.331 12.445 -16.064 1.00 92.00 375 THR A C 1
ATOM 2800 O O . THR A 1 375 ? -1.667 12.825 -15.104 1.00 92.00 375 THR A O 1
ATOM 2803 N N . SER A 1 376 ? -2.768 13.313 -16.979 1.00 92.12 376 SER A N 1
ATOM 2804 C CA . SER A 1 376 ? -2.691 14.754 -16.744 1.00 92.12 376 SER A CA 1
ATOM 2805 C C . SER A 1 376 ? -4.018 15.222 -16.173 1.00 92.12 376 SER A C 1
ATOM 2807 O O . SER A 1 376 ? -4.964 15.384 -16.946 1.00 92.12 376 SER A O 1
ATOM 2809 N N . ASP A 1 377 ? -4.065 15.398 -14.856 1.00 93.25 377 ASP A N 1
ATOM 2810 C CA . ASP A 1 377 ? -5.269 15.744 -14.101 1.00 93.25 377 ASP A CA 1
ATOM 2811 C C . ASP A 1 377 ? -4.938 16.503 -12.800 1.00 93.25 377 ASP A C 1
ATOM 2813 O O . ASP A 1 377 ? -3.770 16.796 -12.509 1.00 93.25 377 ASP A O 1
ATOM 2817 N N . ASP A 1 378 ? -5.966 16.846 -12.025 1.00 92.25 378 ASP A N 1
ATOM 2818 C CA . ASP A 1 378 ? -5.834 17.347 -10.662 1.00 92.25 378 ASP A CA 1
ATOM 2819 C C . ASP A 1 378 ? -5.658 16.182 -9.673 1.00 92.25 378 ASP A C 1
ATOM 2821 O O . ASP A 1 378 ? -6.487 15.285 -9.545 1.00 92.25 378 ASP A O 1
ATOM 2825 N N . TYR A 1 379 ? -4.555 16.221 -8.932 1.00 92.31 379 TYR A N 1
ATOM 2826 C CA . TYR A 1 379 ? -4.208 15.228 -7.925 1.00 92.31 379 TYR A CA 1
ATOM 2827 C C . TYR A 1 379 ? -4.398 15.808 -6.533 1.00 92.31 379 TYR A C 1
ATOM 2829 O O . TYR A 1 379 ? -4.089 16.976 -6.260 1.00 92.31 379 TYR A O 1
ATOM 2837 N N . ARG A 1 380 ? -4.833 14.957 -5.609 1.00 90.25 380 ARG A N 1
ATOM 2838 C CA . ARG A 1 380 ? -4.943 15.282 -4.195 1.00 90.25 380 ARG A CA 1
ATOM 2839 C C . ARG A 1 380 ? -3.765 14.724 -3.430 1.00 90.25 380 ARG A C 1
ATOM 2841 O O . ARG A 1 380 ? -3.445 13.546 -3.540 1.00 90.25 380 ARG A O 1
ATOM 2848 N N . TRP A 1 381 ? -3.174 15.556 -2.580 1.00 92.19 381 TRP A N 1
ATOM 2849 C CA . TRP A 1 381 ? -2.243 15.092 -1.566 1.00 92.19 381 TRP A CA 1
ATOM 2850 C C . TRP A 1 381 ? -2.868 15.129 -0.173 1.00 92.19 381 TRP A C 1
ATOM 2852 O O . TRP A 1 381 ? -3.632 16.035 0.176 1.00 92.19 381 TRP A O 1
ATOM 2862 N N . ILE A 1 382 ? -2.514 14.152 0.653 1.00 85.94 382 ILE A N 1
ATOM 2863 C CA . ILE A 1 382 ? -2.867 14.070 2.069 1.00 85.94 382 ILE A CA 1
ATOM 2864 C C . ILE A 1 382 ? -1.570 13.902 2.843 1.00 85.94 382 ILE A C 1
ATOM 2866 O O . ILE A 1 382 ? -0.813 12.972 2.590 1.00 85.94 382 ILE A O 1
ATOM 2870 N N . HIS A 1 383 ? -1.324 14.794 3.795 1.00 91.06 383 HIS A N 1
ATOM 2871 C CA . HIS A 1 383 ? -0.244 14.659 4.757 1.00 91.06 383 HIS A CA 1
ATOM 2872 C C . HIS A 1 383 ? -0.811 14.260 6.116 1.00 91.06 383 HIS A C 1
ATOM 2874 O O . HIS A 1 383 ? -1.654 14.972 6.668 1.00 91.06 383 HIS A O 1
ATOM 2880 N N . VAL A 1 384 ? -0.302 13.165 6.668 1.00 84.88 384 VAL A N 1
ATOM 2881 C CA . VAL A 1 384 ? -0.581 12.694 8.024 1.00 84.88 384 VAL A CA 1
ATOM 2882 C C . VAL A 1 384 ? 0.718 12.744 8.815 1.00 84.88 384 VAL A C 1
ATOM 2884 O O . VAL A 1 384 ? 1.714 12.145 8.415 1.00 84.88 384 VAL A O 1
ATOM 2887 N N . ALA A 1 385 ? 0.705 13.458 9.935 1.00 84.69 385 ALA A N 1
ATOM 2888 C CA . ALA A 1 385 ? 1.764 13.415 10.927 1.00 84.69 385 ALA A CA 1
ATOM 2889 C C . ALA A 1 385 ? 1.244 12.751 12.200 1.00 84.69 385 ALA A C 1
ATOM 2891 O O . ALA A 1 385 ? 0.224 13.187 12.740 1.00 84.69 385 ALA A O 1
ATOM 2892 N N . SER A 1 386 ? 1.962 11.741 12.685 1.00 80.31 386 SER A N 1
ATOM 2893 C CA . SER A 1 386 ? 1.674 11.076 13.955 1.00 80.31 386 SER A CA 1
ATOM 2894 C C . SER A 1 386 ? 2.894 11.038 14.869 1.00 80.31 386 SER A C 1
ATOM 2896 O O . SER A 1 386 ? 4.023 10.827 14.419 1.00 80.31 386 SER A O 1
ATOM 2898 N N . GLY A 1 387 ? 2.663 11.278 16.156 1.00 75.69 387 GLY A N 1
ATOM 2899 C CA . GLY A 1 387 ? 3.680 11.208 17.199 1.00 75.69 387 GLY A CA 1
ATOM 2900 C C . GLY A 1 387 ? 3.663 9.881 17.961 1.00 75.69 387 GLY A C 1
ATOM 2901 O O . GLY A 1 387 ? 3.294 8.843 17.416 1.00 75.69 387 GLY A O 1
ATOM 2902 N N . SER A 1 388 ? 4.106 9.911 19.218 1.00 71.81 388 SER A N 1
ATOM 2903 C CA . SER A 1 388 ? 4.229 8.730 20.087 1.00 71.81 388 SER A CA 1
ATOM 2904 C C . SER A 1 388 ? 2.994 8.443 20.944 1.00 71.81 388 SER A C 1
ATOM 2906 O O . SER A 1 388 ? 2.974 7.428 21.628 1.00 71.81 388 SER A O 1
ATOM 2908 N N . SER A 1 389 ? 2.003 9.333 20.951 1.00 68.88 389 SER A N 1
ATOM 2909 C CA . SER A 1 389 ? 0.764 9.199 21.726 1.00 68.88 389 SER A CA 1
ATOM 2910 C C . SER A 1 389 ? -0.466 9.321 20.825 1.00 68.88 389 SER A C 1
ATOM 2912 O O . SER A 1 389 ? -0.396 9.865 19.720 1.00 68.88 389 SER A O 1
ATOM 2914 N N . SER A 1 390 ? -1.597 8.791 21.291 1.00 66.81 390 SER A N 1
ATOM 2915 C CA . SER A 1 390 ? -2.875 8.743 20.561 1.00 66.81 390 SER A CA 1
ATOM 2916 C C . SER A 1 390 ? -3.446 10.132 20.232 1.00 66.81 390 SER A C 1
ATOM 2918 O O . SER A 1 390 ? -4.154 10.285 19.236 1.00 66.81 390 SER A O 1
ATOM 2920 N N . ASP A 1 391 ? -3.087 11.152 21.012 1.00 74.88 391 ASP A N 1
ATOM 2921 C CA . ASP A 1 391 ? -3.465 12.558 20.832 1.00 74.88 391 ASP A CA 1
ATOM 2922 C C . ASP A 1 391 ? -2.556 13.325 19.847 1.00 74.88 391 ASP A C 1
ATOM 2924 O O . ASP A 1 391 ? -2.881 14.430 19.405 1.00 74.88 391 ASP A O 1
ATOM 2928 N N . GLN A 1 392 ? -1.419 12.745 19.448 1.00 79.75 392 GLN A N 1
ATOM 2929 C CA . GLN A 1 392 ? -0.465 13.358 18.522 1.00 79.75 392 GLN A CA 1
ATOM 2930 C C . GLN A 1 392 ? -0.783 12.983 17.078 1.00 79.75 392 GLN A C 1
ATOM 2932 O O . GLN A 1 392 ? -0.064 12.207 16.450 1.00 79.75 392 GLN A O 1
ATOM 2937 N N . VAL A 1 393 ? -1.855 13.562 16.535 1.00 79.50 393 VAL A N 1
ATOM 2938 C CA . VAL A 1 393 ? -2.263 13.381 15.135 1.00 79.50 393 VAL A CA 1
ATOM 2939 C C . VAL A 1 393 ? -2.549 14.733 14.488 1.00 79.50 393 VAL A C 1
ATOM 2941 O O . VAL A 1 393 ? -3.319 15.541 15.004 1.00 79.50 393 VAL A O 1
ATOM 2944 N N . GLN A 1 394 ? -1.941 14.980 13.326 1.00 84.94 394 GLN A N 1
ATOM 2945 C CA . GLN A 1 394 ? -2.193 16.163 12.510 1.00 84.94 394 GLN A CA 1
ATOM 2946 C C . GLN A 1 394 ? -2.276 15.823 11.030 1.00 84.94 394 GLN A C 1
ATOM 2948 O O . GLN A 1 394 ? -1.311 15.379 10.409 1.00 84.94 394 GLN A O 1
ATOM 2953 N N . VAL A 1 395 ? -3.406 16.162 10.432 1.00 86.81 395 VAL A N 1
ATOM 2954 C CA . VAL A 1 395 ? -3.708 15.944 9.025 1.00 86.81 395 VAL A CA 1
ATOM 2955 C C . VAL A 1 395 ? -3.867 17.276 8.302 1.00 86.81 395 VAL A C 1
ATOM 2957 O O . VAL A 1 395 ? -4.403 18.257 8.836 1.00 86.81 395 VAL A O 1
ATOM 2960 N N . ASN A 1 396 ? -3.391 17.312 7.064 1.00 90.56 396 ASN A N 1
ATOM 2961 C CA . ASN A 1 396 ? -3.657 18.381 6.117 1.00 90.56 396 ASN A CA 1
ATOM 2962 C C . ASN A 1 396 ? -3.772 17.804 4.703 1.00 90.56 396 ASN A C 1
ATOM 2964 O O . ASN A 1 396 ? -3.259 16.728 4.418 1.00 90.56 396 ASN A O 1
ATOM 2968 N N . THR A 1 397 ? -4.444 18.519 3.814 1.00 92.44 397 THR A N 1
ATOM 2969 C CA . THR A 1 397 ? -4.653 18.098 2.428 1.00 92.44 397 THR A CA 1
ATOM 2970 C C . THR A 1 397 ? -4.680 19.315 1.516 1.00 92.44 397 THR A C 1
ATOM 2972 O O . THR A 1 397 ? -4.970 20.434 1.955 1.00 92.44 397 THR A O 1
ATOM 2975 N N . GLY A 1 398 ? -4.389 19.091 0.245 1.00 92.56 398 GLY A N 1
ATOM 2976 C CA . GLY A 1 398 ? -4.516 20.069 -0.818 1.00 92.56 398 GLY A CA 1
ATOM 2977 C C . GLY A 1 398 ? -4.422 19.380 -2.169 1.00 92.56 398 GLY A C 1
ATOM 2978 O O . GLY A 1 398 ? -4.399 18.154 -2.248 1.00 92.56 398 GLY A O 1
ATOM 2979 N N . THR A 1 399 ? -4.366 20.181 -3.223 1.00 95.00 399 THR A N 1
ATOM 2980 C CA . THR A 1 399 ? -4.299 19.684 -4.595 1.00 95.00 399 THR A CA 1
ATOM 2981 C C . THR A 1 399 ? -3.068 20.220 -5.311 1.00 95.00 399 THR A C 1
ATOM 2983 O O . THR A 1 399 ? -2.499 21.245 -4.916 1.00 95.00 399 THR A O 1
ATOM 2986 N N . LEU A 1 400 ? -2.647 19.505 -6.348 1.00 95.50 400 LEU A N 1
ATOM 2987 C CA . LEU A 1 400 ? -1.678 19.946 -7.347 1.00 95.50 400 LEU A CA 1
ATOM 2988 C C . LEU A 1 400 ? -2.104 19.403 -8.712 1.00 95.50 400 LEU A C 1
ATOM 2990 O O . LEU A 1 400 ? -2.738 18.357 -8.779 1.00 95.50 400 LEU A O 1
ATOM 2994 N N . THR A 1 401 ? -1.741 20.084 -9.792 1.00 95.81 401 THR A N 1
ATOM 2995 C CA . THR A 1 401 ? -2.046 19.615 -11.152 1.00 95.81 401 THR A CA 1
ATOM 2996 C C . THR A 1 401 ? -0.842 18.882 -11.737 1.00 95.81 401 THR A C 1
ATOM 2998 O O . THR A 1 401 ? 0.257 19.437 -11.780 1.00 95.81 401 THR A O 1
ATOM 3001 N N . ILE A 1 402 ? -1.033 17.660 -12.225 1.00 93.94 402 ILE A N 1
ATOM 3002 C CA . ILE A 1 402 ? -0.009 16.957 -13.000 1.00 93.94 402 ILE A CA 1
ATOM 3003 C C . ILE A 1 402 ? -0.292 17.199 -14.476 1.00 93.94 402 ILE A C 1
ATOM 3005 O O . ILE A 1 402 ? -1.374 16.911 -14.974 1.00 93.94 402 ILE A O 1
ATOM 3009 N N . GLU A 1 403 ? 0.670 17.757 -15.205 1.00 92.56 403 GLU A N 1
ATOM 3010 C CA . GLU A 1 403 ? 0.498 18.067 -16.623 1.00 92.56 403 GLU A CA 1
ATOM 3011 C C . GLU A 1 403 ? 1.769 17.777 -17.417 1.00 92.56 403 GLU A C 1
ATOM 3013 O O . GLU A 1 403 ? 2.877 18.104 -17.004 1.00 92.56 403 GLU A O 1
ATOM 3018 N N . ARG A 1 404 ? 1.632 17.153 -18.593 1.00 84.12 404 ARG A N 1
ATOM 3019 C CA . ARG A 1 404 ? 2.784 16.951 -19.483 1.00 84.12 404 ARG A CA 1
ATOM 3020 C C . ARG A 1 404 ? 3.297 18.295 -19.989 1.00 84.12 404 ARG A C 1
ATOM 3022 O O . ARG A 1 404 ? 2.502 19.111 -20.465 1.00 84.12 404 ARG A O 1
ATOM 3029 N N . ALA A 1 405 ? 4.620 18.465 -20.013 1.00 73.19 405 ALA A N 1
ATOM 3030 C CA . ALA A 1 405 ? 5.270 19.608 -20.640 1.00 73.19 405 ALA A CA 1
ATOM 3031 C C . ALA A 1 405 ? 4.674 19.874 -22.029 1.00 73.19 405 ALA A C 1
ATOM 3033 O O . ALA A 1 405 ? 4.881 19.112 -22.982 1.00 73.19 405 ALA A O 1
ATOM 3034 N N . THR A 1 406 ? 3.937 20.974 -22.197 1.00 50.25 406 THR A N 1
ATOM 3035 C CA . THR A 1 406 ? 3.544 21.383 -23.545 1.00 50.25 406 THR A CA 1
ATOM 3036 C C . THR A 1 406 ? 4.818 21.791 -24.270 1.00 50.25 406 THR A C 1
ATOM 3038 O O . THR A 1 406 ? 5.417 22.809 -23.923 1.00 50.25 406 THR A O 1
ATOM 3041 N N . GLY A 1 407 ? 5.251 20.996 -25.252 1.00 46.47 407 GLY A N 1
ATOM 3042 C CA . GLY A 1 407 ? 6.434 21.271 -26.062 1.00 46.47 407 GLY A CA 1
ATOM 3043 C C . GLY A 1 407 ? 6.463 22.730 -26.521 1.00 46.47 407 GLY A C 1
ATOM 3044 O O . GLY A 1 407 ? 5.718 23.142 -27.414 1.00 46.47 407 GLY A O 1
ATOM 3045 N N . GLY A 1 408 ? 7.318 23.524 -25.874 1.00 37.84 408 GLY A N 1
ATOM 3046 C CA . GLY A 1 408 ? 7.499 24.938 -26.156 1.00 37.84 408 GLY A CA 1
ATOM 3047 C C . GLY A 1 408 ? 8.081 25.112 -27.551 1.00 37.84 408 GLY A C 1
ATOM 3048 O O . GLY A 1 408 ? 9.273 24.920 -27.775 1.00 37.84 408 GLY A O 1
ATOM 3049 N N . GLY A 1 409 ? 7.211 25.465 -28.497 1.00 34.09 409 GLY A N 1
ATOM 3050 C CA . GLY A 1 409 ? 7.541 25.688 -29.896 1.00 34.09 409 GLY A CA 1
ATOM 3051 C C . GLY A 1 409 ? 8.716 26.645 -30.109 1.00 34.09 409 GLY A C 1
ATOM 3052 O O . GLY A 1 409 ? 8.858 27.676 -29.450 1.00 34.09 409 GLY A O 1
ATOM 3053 N N . GLY A 1 410 ? 9.540 26.295 -31.096 1.00 42.25 410 GLY A N 1
ATOM 3054 C CA . GLY A 1 410 ? 10.737 27.024 -31.486 1.00 42.25 410 GLY A CA 1
ATOM 3055 C C . GLY A 1 410 ? 10.509 28.515 -31.750 1.00 42.25 410 GLY A C 1
ATOM 3056 O O . GLY A 1 410 ? 9.714 28.917 -32.600 1.00 42.25 410 GLY A O 1
ATOM 3057 N N . GLY A 1 411 ? 11.304 29.335 -31.066 1.00 31.44 411 GLY A N 1
ATOM 3058 C CA . GLY A 1 411 ? 11.503 30.748 -31.359 1.00 31.44 411 GLY A CA 1
ATOM 3059 C C . GLY A 1 411 ? 12.900 30.979 -31.921 1.00 31.44 411 GLY A C 1
ATOM 3060 O O . GLY A 1 411 ? 13.848 31.208 -31.177 1.00 31.44 411 GLY A O 1
ATOM 3061 N N . GLY A 1 412 ? 13.035 30.935 -33.247 1.00 37.47 412 GLY A N 1
ATOM 3062 C CA . GLY A 1 412 ? 14.246 31.382 -33.930 1.00 37.47 412 GLY A CA 1
ATOM 3063 C C . GLY A 1 412 ? 14.463 32.889 -33.753 1.00 37.47 412 GLY A C 1
ATOM 3064 O O . GLY A 1 412 ? 13.583 33.695 -34.050 1.00 37.47 412 GLY A O 1
ATOM 3065 N N . GLY A 1 413 ? 15.666 33.272 -33.327 1.00 31.27 413 GLY A N 1
ATOM 3066 C CA . GLY A 1 413 ? 16.096 34.665 -33.230 1.00 31.27 413 GLY A CA 1
ATOM 3067 C C . GLY A 1 413 ? 17.615 34.765 -33.177 1.00 31.27 413 GLY A C 1
ATOM 3068 O O . GLY A 1 413 ? 18.215 34.653 -32.117 1.00 31.27 413 GLY A O 1
ATOM 3069 N N . GLY A 1 414 ? 18.244 34.950 -34.339 1.00 32.00 414 GLY A N 1
ATOM 3070 C CA . GLY A 1 414 ? 19.688 35.142 -34.452 1.00 32.00 414 GLY A CA 1
ATOM 3071 C C . GLY A 1 414 ? 20.175 36.515 -33.973 1.00 32.00 414 GLY A C 1
ATOM 3072 O O . GLY A 1 414 ? 19.440 37.500 -33.996 1.00 32.00 414 GLY A O 1
ATOM 3073 N N . GLY A 1 415 ? 21.462 36.591 -33.629 1.00 30.28 415 GLY A N 1
ATOM 3074 C CA . GLY A 1 415 ? 22.170 37.852 -33.386 1.00 30.28 415 GLY A CA 1
ATOM 3075 C C . GLY A 1 415 ? 23.456 37.646 -32.590 1.00 30.28 415 GLY A C 1
ATOM 3076 O O . GLY A 1 415 ? 23.405 37.433 -31.389 1.00 30.28 415 GLY A O 1
ATOM 3077 N N . GLY A 1 416 ? 24.602 37.674 -33.276 1.00 29.72 416 GLY A N 1
ATOM 3078 C CA . GLY A 1 416 ? 25.900 37.251 -32.745 1.00 29.72 416 GLY A CA 1
ATOM 3079 C C . GLY A 1 416 ? 26.591 38.178 -31.740 1.00 29.72 416 GLY A C 1
ATOM 3080 O O . GLY A 1 416 ? 26.196 39.319 -31.512 1.00 29.72 416 GLY A O 1
ATOM 3081 N N . GLY A 1 417 ? 27.713 37.682 -31.218 1.00 28.73 417 GLY A N 1
ATOM 3082 C CA . GLY A 1 417 ? 28.653 38.435 -30.393 1.00 28.73 417 GLY A CA 1
ATOM 3083 C C . GLY A 1 417 ? 29.872 37.588 -30.041 1.00 28.73 417 GLY A C 1
ATOM 3084 O O . GLY A 1 417 ? 29.780 36.645 -29.272 1.00 28.73 417 GLY A O 1
ATOM 3085 N N . VAL A 1 418 ? 31.009 37.922 -30.645 1.00 35.56 418 VAL A N 1
ATOM 3086 C CA . VAL A 1 418 ? 32.328 37.311 -30.438 1.00 35.56 418 VAL A CA 1
ATOM 3087 C C . VAL A 1 418 ? 32.858 37.639 -29.036 1.00 35.56 418 VAL A C 1
ATOM 3089 O O . VAL A 1 418 ? 32.841 38.803 -28.642 1.00 35.56 418 VAL A O 1
ATOM 3092 N N . GLY A 1 419 ? 33.423 36.654 -28.337 1.00 30.06 419 GLY A N 1
ATOM 3093 C CA . GLY A 1 419 ? 34.214 36.856 -27.120 1.00 30.06 419 GLY A CA 1
ATOM 3094 C C . GLY A 1 419 ? 34.906 35.560 -26.712 1.00 30.06 419 GLY A C 1
ATOM 3095 O O . GLY A 1 419 ? 34.246 34.626 -26.283 1.00 30.06 419 GLY A O 1
ATOM 3096 N N . GLY A 1 420 ? 36.217 35.475 -26.938 1.00 29.25 420 GLY A N 1
ATOM 3097 C CA . GLY A 1 420 ? 37.002 34.268 -26.699 1.00 29.25 420 GLY A CA 1
ATOM 3098 C C . GLY A 1 420 ? 37.603 34.160 -25.300 1.00 29.25 420 GLY A C 1
ATOM 3099 O O . GLY A 1 420 ? 37.724 35.151 -24.588 1.00 29.25 420 GLY A O 1
ATOM 3100 N N . GLY A 1 421 ? 38.108 32.957 -25.023 1.00 31.22 421 GLY A N 1
ATOM 3101 C CA . GLY A 1 421 ? 39.277 32.719 -24.180 1.00 31.22 421 GLY A CA 1
ATOM 3102 C C . GLY A 1 421 ? 39.007 32.529 -22.691 1.00 31.22 421 GLY A C 1
ATOM 3103 O O . GLY A 1 421 ? 38.857 33.498 -21.956 1.00 31.22 421 GLY A O 1
ATOM 3104 N N . GLY A 1 422 ? 39.105 31.280 -22.246 1.00 28.81 422 GLY A N 1
ATOM 3105 C CA . GLY A 1 422 ? 39.250 30.917 -20.840 1.00 28.81 422 GLY A CA 1
ATOM 3106 C C . GLY A 1 422 ? 39.052 29.421 -20.691 1.00 28.81 422 GLY A C 1
ATOM 3107 O O . GLY A 1 422 ? 37.915 28.974 -20.685 1.00 28.81 422 GLY A O 1
ATOM 3108 N N . GLY A 1 423 ? 40.152 28.665 -20.677 1.00 42.59 423 GLY A N 1
ATOM 3109 C CA . GLY A 1 423 ? 40.111 27.256 -20.311 1.00 42.59 423 GLY A CA 1
ATOM 3110 C C . GLY A 1 423 ? 39.620 27.129 -18.878 1.00 42.59 423 GLY A C 1
ATOM 3111 O O . GLY A 1 423 ? 40.097 27.857 -18.006 1.00 42.59 423 GLY A O 1
ATOM 3112 N N . ASP A 1 424 ? 38.670 26.231 -18.688 1.00 30.55 424 ASP A N 1
ATOM 3113 C CA . ASP A 1 424 ? 38.304 25.714 -17.386 1.00 30.55 424 ASP A CA 1
ATOM 3114 C C . ASP A 1 424 ? 38.335 24.195 -17.514 1.00 30.55 424 ASP A C 1
ATOM 3116 O O . ASP A 1 424 ? 37.686 23.620 -18.393 1.00 30.55 424 ASP A O 1
ATOM 3120 N N . ASP A 1 425 ? 39.200 23.587 -16.709 1.00 40.91 425 ASP A N 1
ATOM 3121 C CA . ASP A 1 425 ? 39.287 22.150 -16.513 1.00 40.91 425 ASP A CA 1
ATOM 3122 C C . ASP A 1 425 ? 37.950 21.692 -15.913 1.00 40.91 425 ASP A C 1
ATOM 3124 O O . ASP A 1 425 ? 37.738 21.776 -14.704 1.00 40.91 425 ASP A O 1
ATOM 3128 N N . SER A 1 426 ? 37.031 21.217 -16.756 1.00 32.97 426 SER A N 1
ATOM 3129 C CA . SER A 1 426 ? 35.990 20.304 -16.284 1.00 32.97 426 SER A CA 1
ATOM 3130 C C . SER A 1 426 ? 36.631 18.934 -16.074 1.00 32.97 426 SER A C 1
ATOM 3132 O O . SER A 1 426 ? 37.345 18.473 -16.969 1.00 32.97 426 SER A O 1
ATOM 3134 N N . PRO A 1 427 ? 36.418 18.269 -14.927 1.00 37.50 427 PRO A N 1
ATOM 3135 C CA . PRO A 1 427 ? 36.743 16.863 -14.817 1.00 37.50 427 PRO A CA 1
ATOM 3136 C C . PRO A 1 427 ? 35.799 16.109 -15.756 1.00 37.50 427 PRO A C 1
ATOM 3138 O O . PRO A 1 427 ? 34.591 16.048 -15.534 1.00 37.50 427 PRO A O 1
ATOM 3141 N N . ASP A 1 428 ? 36.378 15.608 -16.839 1.00 31.55 428 ASP A N 1
ATOM 3142 C CA . ASP A 1 428 ? 35.783 14.637 -17.745 1.00 31.55 428 ASP A CA 1
ATOM 3143 C C . ASP A 1 428 ? 35.278 13.453 -16.905 1.00 31.55 428 ASP A C 1
ATOM 3145 O O . ASP A 1 428 ? 36.054 12.781 -16.220 1.00 31.55 428 ASP A O 1
ATOM 3149 N N . THR A 1 429 ? 33.961 13.291 -16.850 1.00 43.25 429 THR A N 1
ATOM 3150 C CA . THR A 1 429 ? 33.282 12.210 -16.135 1.00 43.25 429 THR A CA 1
ATOM 3151 C C . THR A 1 429 ? 32.657 11.310 -17.186 1.00 43.25 429 THR A C 1
ATOM 3153 O O . THR A 1 429 ? 31.752 11.736 -17.892 1.00 43.25 429 THR A O 1
ATOM 3156 N N . GLY A 1 430 ? 33.152 10.074 -17.269 1.00 39.31 430 GLY A N 1
ATOM 3157 C CA . GLY A 1 430 ? 32.595 9.005 -18.097 1.00 39.31 430 GLY A CA 1
ATOM 3158 C C . GLY A 1 430 ? 33.603 8.479 -19.114 1.00 39.31 430 GLY A C 1
ATOM 3159 O O . GLY A 1 430 ? 33.800 9.078 -20.161 1.00 39.31 430 GLY A O 1
ATOM 3160 N N . GLU A 1 431 ? 34.257 7.352 -18.825 1.00 45.81 431 GLU A N 1
ATOM 3161 C CA . GLU A 1 431 ? 34.949 6.608 -19.882 1.00 45.81 431 GLU A CA 1
ATOM 3162 C C . GLU A 1 431 ? 33.904 6.067 -20.872 1.00 45.81 431 GLU A C 1
ATOM 3164 O O . GLU A 1 431 ? 33.152 5.152 -20.520 1.00 45.81 431 GLU A O 1
ATOM 3169 N N . ASP A 1 432 ? 33.875 6.612 -22.093 1.00 65.62 432 ASP A N 1
ATOM 3170 C CA . ASP A 1 432 ? 33.111 6.078 -23.229 1.00 65.62 432 ASP A CA 1
ATOM 3171 C C . ASP A 1 432 ? 33.467 4.595 -23.486 1.00 65.62 432 ASP A C 1
ATOM 3173 O O . ASP A 1 432 ? 34.619 4.171 -23.336 1.00 65.62 432 ASP A O 1
ATOM 3177 N N . VAL A 1 433 ? 32.471 3.789 -23.866 1.00 82.75 433 VAL A N 1
ATOM 3178 C CA . VAL A 1 433 ? 32.642 2.383 -24.285 1.00 82.75 433 VAL A CA 1
ATOM 3179 C C . VAL A 1 433 ? 33.347 2.328 -25.646 1.00 82.75 433 VAL A C 1
ATOM 3181 O O . VAL A 1 433 ? 33.062 3.141 -26.528 1.00 82.75 433 VAL A O 1
ATOM 3184 N N . THR A 1 434 ? 34.264 1.375 -25.855 1.00 90.69 434 THR A N 1
ATOM 3185 C CA . THR A 1 434 ? 34.994 1.258 -27.126 1.00 90.69 434 THR A CA 1
ATOM 3186 C C . THR A 1 434 ? 34.270 0.318 -28.084 1.00 90.69 434 THR A C 1
ATOM 3188 O O . THR A 1 434 ? 34.069 -0.858 -27.791 1.00 90.69 434 THR A O 1
ATOM 3191 N N . VAL A 1 435 ? 33.975 0.799 -29.292 1.00 93.62 435 VAL A N 1
ATOM 3192 C CA . VAL A 1 435 ? 33.481 -0.052 -30.385 1.00 93.62 435 VAL A CA 1
ATOM 3193 C C . VAL A 1 435 ? 34.640 -0.870 -30.969 1.00 93.62 435 VAL A C 1
ATOM 3195 O O . VAL A 1 435 ? 35.582 -0.317 -31.546 1.00 93.62 435 VAL A O 1
ATOM 3198 N N . VAL A 1 436 ? 34.572 -2.192 -30.818 1.00 94.06 436 VAL A N 1
ATOM 3199 C CA . VAL A 1 436 ? 35.588 -3.164 -31.258 1.00 94.06 436 VAL A CA 1
ATOM 3200 C C . VAL A 1 436 ? 35.435 -3.489 -32.743 1.00 94.06 436 VAL A C 1
ATOM 3202 O O . VAL A 1 436 ? 36.425 -3.563 -33.476 1.00 94.06 436 VAL A O 1
ATOM 3205 N N . ALA A 1 437 ? 34.194 -3.648 -33.196 1.00 94.19 437 ALA A N 1
ATOM 3206 C CA . ALA A 1 437 ? 33.842 -3.860 -34.590 1.00 94.19 437 ALA A CA 1
ATOM 3207 C C . ALA A 1 437 ? 32.489 -3.208 -34.882 1.00 94.19 437 ALA A C 1
ATOM 3209 O O . ALA A 1 437 ? 31.610 -3.181 -34.031 1.00 94.19 437 ALA A O 1
ATOM 3210 N N . GLU A 1 438 ? 32.321 -2.678 -36.091 1.00 95.56 438 GLU A N 1
ATOM 3211 C CA . GLU A 1 438 ? 31.065 -2.077 -36.537 1.00 95.56 438 GLU A CA 1
ATOM 3212 C C . GLU A 1 438 ? 30.800 -2.474 -37.987 1.00 95.56 438 GLU A C 1
ATOM 3214 O O . GLU A 1 438 ? 31.701 -2.454 -38.842 1.00 95.56 438 GLU A O 1
ATOM 3219 N N . GLU A 1 439 ? 29.547 -2.803 -38.279 1.00 97.06 439 GLU A N 1
ATOM 3220 C CA . GLU A 1 439 ? 29.075 -2.993 -39.638 1.00 97.06 439 GLU A CA 1
ATOM 3221 C C . GLU A 1 439 ? 27.655 -2.472 -39.822 1.00 97.06 439 GLU A C 1
ATOM 3223 O O . GLU A 1 439 ? 26.748 -2.776 -39.054 1.00 97.06 439 GLU A O 1
ATOM 3228 N N . THR A 1 440 ? 27.470 -1.712 -40.898 1.00 95.31 440 THR A N 1
ATOM 3229 C CA . THR A 1 440 ? 26.176 -1.194 -41.331 1.00 95.31 440 THR A CA 1
ATOM 3230 C C . THR A 1 440 ? 25.774 -1.883 -42.627 1.00 95.31 440 THR A C 1
ATOM 3232 O O . THR A 1 440 ? 26.552 -1.911 -43.586 1.00 95.31 440 THR A O 1
ATOM 3235 N N . SER A 1 441 ? 24.559 -2.420 -42.668 1.00 94.12 441 SER A N 1
ATOM 3236 C CA . SER A 1 441 ? 24.017 -3.148 -43.814 1.00 94.12 441 SER A CA 1
ATOM 3237 C C . SER A 1 441 ? 22.520 -2.872 -43.964 1.00 94.12 441 SER A C 1
ATOM 3239 O O . SER A 1 441 ? 21.827 -2.570 -42.992 1.00 94.12 441 SER A O 1
ATOM 3241 N N . SER A 1 442 ? 22.004 -2.946 -45.190 1.00 91.06 442 SER A N 1
ATOM 3242 C CA . SER A 1 442 ? 20.586 -2.695 -45.467 1.00 91.06 442 SER A CA 1
ATOM 3243 C C . SER A 1 442 ? 19.815 -4.024 -45.532 1.00 91.06 442 SER A C 1
ATOM 3245 O O . SER A 1 442 ? 20.289 -4.957 -46.187 1.00 91.06 442 SER A O 1
ATOM 3247 N N . PRO A 1 443 ? 18.616 -4.137 -44.930 1.00 87.75 443 PRO A N 1
ATOM 3248 C CA . PRO A 1 443 ? 17.817 -5.357 -44.995 1.00 87.75 443 PRO A CA 1
ATOM 3249 C C . PRO A 1 443 ? 17.388 -5.713 -46.424 1.00 87.75 443 PRO A C 1
ATOM 3251 O O . PRO A 1 443 ? 16.873 -4.880 -47.173 1.00 87.75 443 PRO A O 1
ATOM 3254 N N . GLU A 1 444 ? 17.530 -6.985 -46.784 1.00 85.19 444 GLU A N 1
ATOM 3255 C CA . GLU A 1 444 ? 16.980 -7.555 -48.009 1.00 85.19 444 GLU A CA 1
ATOM 3256 C C . GLU A 1 444 ? 15.630 -8.228 -47.722 1.00 85.19 444 GLU A C 1
ATOM 3258 O O . GLU A 1 444 ? 15.448 -8.923 -46.720 1.00 85.19 444 GLU A O 1
ATOM 3263 N N . ILE A 1 445 ? 14.650 -8.047 -48.613 1.00 75.25 445 ILE A N 1
ATOM 3264 C CA . ILE A 1 445 ? 13.341 -8.698 -48.473 1.00 75.25 445 ILE A CA 1
ATOM 3265 C C . ILE A 1 445 ? 13.498 -10.187 -48.790 1.00 75.25 445 ILE A C 1
ATOM 3267 O O . ILE A 1 445 ? 13.754 -10.565 -49.939 1.00 75.25 445 ILE A O 1
ATOM 3271 N N . ALA A 1 446 ? 13.278 -11.044 -47.793 1.00 66.00 446 ALA A N 1
ATOM 3272 C CA . ALA A 1 446 ? 13.238 -12.482 -48.001 1.00 66.00 446 ALA A CA 1
ATOM 3273 C C . ALA A 1 446 ? 12.017 -12.817 -48.872 1.00 66.00 446 ALA A C 1
ATOM 3275 O O . ALA A 1 446 ? 10.867 -12.569 -48.497 1.00 66.00 446 ALA A O 1
ATOM 3276 N N . THR A 1 447 ? 12.262 -13.392 -50.052 1.00 56.09 447 THR A N 1
ATOM 3277 C CA . THR A 1 447 ? 11.265 -13.529 -51.131 1.00 56.09 447 THR A CA 1
ATOM 3278 C C . THR A 1 447 ? 10.092 -14.456 -50.786 1.00 56.09 447 THR A C 1
ATOM 3280 O O . THR A 1 447 ? 9.085 -14.457 -51.494 1.00 56.09 447 THR A O 1
ATOM 3283 N N . ASP A 1 448 ? 10.179 -15.180 -49.663 1.00 53.25 448 ASP A N 1
ATOM 3284 C CA . ASP A 1 448 ? 9.332 -16.340 -49.396 1.00 53.25 448 ASP A CA 1
ATOM 3285 C C . ASP A 1 448 ? 8.446 -16.231 -48.133 1.00 53.25 448 ASP A C 1
ATOM 3287 O O . ASP A 1 448 ? 7.617 -17.118 -47.923 1.00 53.25 448 ASP A O 1
ATOM 3291 N N . LYS A 1 449 ? 8.567 -15.194 -47.275 1.00 58.38 449 LYS A N 1
ATOM 3292 C CA . LYS A 1 449 ? 7.863 -15.168 -45.959 1.00 58.38 449 LYS A CA 1
ATOM 3293 C C . LYS A 1 449 ? 7.398 -13.807 -45.400 1.00 58.38 449 LYS A C 1
ATOM 3295 O O . LYS A 1 449 ? 7.045 -13.753 -44.228 1.00 58.38 449 LYS A O 1
ATOM 3300 N N . ASN A 1 450 ? 7.345 -12.728 -46.187 1.00 75.44 450 ASN A N 1
ATOM 3301 C CA . ASN A 1 450 ? 6.987 -11.386 -45.678 1.00 75.44 450 ASN A CA 1
ATOM 3302 C C . ASN A 1 450 ? 7.868 -10.938 -44.483 1.00 75.44 450 ASN A C 1
ATOM 3304 O O . ASN A 1 450 ? 7.384 -10.315 -43.542 1.00 75.44 450 ASN A O 1
ATOM 3308 N N . LYS A 1 451 ? 9.159 -11.280 -44.543 1.00 85.19 451 LYS A N 1
ATOM 3309 C CA . LYS A 1 451 ? 10.202 -10.916 -43.579 1.00 85.19 451 LYS A CA 1
ATOM 3310 C C . LYS A 1 451 ? 11.336 -10.197 -44.310 1.00 85.19 451 LYS A C 1
ATOM 3312 O O . LYS A 1 451 ? 11.560 -10.467 -45.492 1.00 85.19 451 LYS A O 1
ATOM 3317 N N . SER A 1 452 ? 12.056 -9.325 -43.622 1.00 88.62 452 SER A N 1
ATOM 3318 C CA . SER A 1 452 ? 13.303 -8.728 -44.094 1.00 88.62 452 SER A CA 1
ATOM 3319 C C . SER A 1 452 ? 14.464 -9.244 -43.262 1.00 88.62 452 SER A C 1
ATOM 3321 O O . SER A 1 452 ? 14.350 -9.383 -42.045 1.00 88.62 452 SER A O 1
ATOM 3323 N N . THR A 1 453 ? 15.582 -9.503 -43.922 1.00 91.75 453 THR A N 1
ATOM 3324 C CA . THR A 1 453 ? 16.768 -10.072 -43.298 1.00 91.75 453 THR A CA 1
ATOM 3325 C C . THR A 1 453 ? 17.967 -9.193 -43.600 1.00 91.75 453 THR A C 1
ATOM 3327 O O . THR A 1 453 ? 18.171 -8.794 -44.743 1.00 91.75 453 THR A O 1
ATOM 3330 N N . VAL A 1 454 ? 18.774 -8.912 -42.587 1.00 94.38 454 VAL A N 1
ATOM 3331 C CA . VAL A 1 454 ? 20.073 -8.251 -42.722 1.00 94.38 454 VAL A CA 1
ATOM 3332 C C . VAL A 1 454 ? 21.148 -9.194 -42.196 1.00 94.38 454 VAL A C 1
ATOM 3334 O O . VAL A 1 454 ? 20.926 -9.884 -41.203 1.00 94.38 454 VAL A O 1
ATOM 3337 N N . GLY A 1 455 ? 22.270 -9.281 -42.905 1.00 94.12 455 GLY A N 1
ATOM 3338 C CA . GLY A 1 455 ? 23.430 -10.075 -42.509 1.00 94.12 455 GLY A CA 1
ATOM 3339 C C . GLY A 1 455 ? 24.655 -9.193 -42.316 1.00 94.12 455 GLY A C 1
ATOM 3340 O O . GLY A 1 455 ? 24.768 -8.152 -42.974 1.00 94.12 455 GLY A O 1
ATOM 3341 N N . PHE A 1 456 ? 25.551 -9.636 -41.440 1.00 96.44 456 PHE A N 1
ATOM 3342 C CA . PHE A 1 456 ? 26.818 -8.978 -41.140 1.00 96.44 456 PHE A CA 1
ATOM 3343 C C . PHE A 1 456 ? 27.950 -10.015 -41.182 1.00 96.44 456 PHE A C 1
ATOM 3345 O O . PHE A 1 456 ? 27.757 -11.175 -40.824 1.00 96.44 456 PHE A O 1
ATOM 3352 N N . ASP A 1 457 ? 29.119 -9.589 -41.652 1.00 93.50 457 ASP A N 1
ATOM 3353 C CA . ASP A 1 457 ? 30.322 -10.408 -41.832 1.00 93.50 457 ASP A CA 1
ATOM 3354 C C . ASP A 1 457 ? 31.465 -9.994 -40.880 1.00 93.50 457 ASP A C 1
ATOM 3356 O O . ASP A 1 457 ? 32.474 -10.698 -40.786 1.00 93.50 457 ASP A O 1
ATOM 3360 N N . LYS A 1 458 ? 31.376 -8.821 -40.233 1.00 92.00 458 LYS A N 1
ATOM 3361 C CA . LYS A 1 458 ? 32.462 -8.234 -39.422 1.00 92.00 458 LYS A CA 1
ATOM 3362 C C . LYS A 1 458 ? 32.198 -8.191 -37.923 1.00 92.00 458 LYS A C 1
ATOM 3364 O O . LYS A 1 458 ? 33.150 -7.940 -37.187 1.00 92.00 458 LYS A O 1
ATOM 3369 N N . THR A 1 459 ? 30.950 -8.361 -37.503 1.00 96.69 459 THR A N 1
ATOM 3370 C CA . THR A 1 459 ? 30.535 -8.309 -36.094 1.00 96.69 459 THR A CA 1
ATOM 3371 C C . THR A 1 459 ? 30.133 -9.689 -35.591 1.00 96.69 459 THR A C 1
ATOM 3373 O O . THR A 1 459 ? 29.919 -10.594 -36.395 1.00 96.69 459 THR A O 1
ATOM 3376 N N . THR A 1 460 ? 29.964 -9.845 -34.280 1.00 94.56 460 THR A N 1
ATOM 3377 C CA . THR A 1 460 ? 29.473 -11.095 -33.668 1.00 94.56 460 THR A CA 1
ATOM 3378 C C . THR A 1 460 ? 28.058 -11.478 -34.115 1.00 94.56 460 THR A C 1
ATOM 3380 O O . THR A 1 460 ? 27.751 -12.665 -34.273 1.00 94.56 460 THR A O 1
ATOM 3383 N N . VAL A 1 461 ? 27.206 -10.483 -34.380 1.00 97.50 461 VAL A N 1
ATOM 3384 C CA . VAL A 1 461 ? 25.881 -10.674 -34.984 1.00 97.50 461 VAL A CA 1
ATOM 3385 C C . VAL A 1 461 ? 26.050 -11.160 -36.421 1.00 97.50 461 VAL A C 1
ATOM 3387 O O . VAL A 1 461 ? 26.611 -10.442 -37.234 1.00 97.50 461 VAL A O 1
ATOM 3390 N N . GLU A 1 462 ? 25.529 -12.341 -36.766 1.00 95.88 462 GLU A N 1
ATOM 3391 C CA . GLU A 1 462 ? 25.581 -12.862 -38.143 1.00 95.88 462 GLU A CA 1
ATOM 3392 C C . GLU A 1 462 ? 24.378 -12.408 -38.966 1.00 95.88 462 GLU A C 1
ATOM 3394 O O . GLU A 1 462 ? 24.475 -12.162 -40.171 1.00 95.88 462 GLU A O 1
ATOM 3399 N N . GLN A 1 463 ? 23.201 -12.380 -38.337 1.00 96.00 463 GLN A N 1
ATOM 3400 C CA . GLN A 1 463 ? 21.951 -12.146 -39.040 1.00 96.00 463 GLN A CA 1
ATOM 3401 C C . GLN A 1 463 ? 20.846 -11.662 -38.103 1.00 96.00 463 GLN A C 1
ATOM 3403 O O . GLN A 1 463 ? 20.664 -12.187 -37.009 1.00 96.00 463 GLN A O 1
ATOM 3408 N N . ILE A 1 464 ? 20.036 -10.726 -38.593 1.00 96.56 464 ILE A N 1
ATOM 3409 C CA . ILE A 1 464 ? 18.766 -10.333 -37.980 1.00 96.56 464 ILE A CA 1
ATOM 3410 C C . ILE A 1 464 ? 17.664 -10.575 -39.006 1.00 96.56 464 ILE A C 1
ATOM 3412 O O . ILE A 1 464 ? 17.740 -10.102 -40.142 1.00 96.56 464 ILE A O 1
ATOM 3416 N N . THR A 1 465 ? 16.631 -11.316 -38.616 1.00 94.75 465 THR A N 1
ATOM 3417 C CA . THR A 1 465 ? 15.438 -11.548 -39.437 1.00 94.75 465 THR A CA 1
ATOM 3418 C C . THR A 1 465 ? 14.224 -10.927 -38.763 1.00 94.75 465 THR A C 1
ATOM 3420 O O . THR A 1 465 ? 13.651 -11.502 -37.840 1.00 94.75 465 THR A O 1
ATOM 3423 N N . PHE A 1 466 ? 13.805 -9.767 -39.256 1.00 93.00 466 PHE A N 1
ATOM 3424 C CA . PHE A 1 466 ? 12.643 -9.043 -38.751 1.00 93.00 466 PHE A CA 1
ATOM 3425 C C . PHE A 1 466 ? 11.348 -9.768 -39.112 1.00 93.00 466 PHE A C 1
ATOM 3427 O O . PHE A 1 466 ? 11.175 -10.258 -40.234 1.00 93.00 466 PHE A O 1
ATOM 3434 N N . ASN A 1 467 ? 10.376 -9.760 -38.202 1.00 89.56 467 ASN A N 1
ATOM 3435 C CA . ASN A 1 467 ? 9.027 -10.266 -38.457 1.00 89.56 467 ASN A CA 1
ATOM 3436 C C . ASN A 1 467 ? 8.162 -9.282 -39.286 1.00 89.56 467 ASN A C 1
ATOM 3438 O O . ASN A 1 467 ? 6.940 -9.256 -39.168 1.00 89.56 467 ASN A O 1
ATOM 3442 N N . SER A 1 468 ? 8.790 -8.499 -40.170 1.00 84.75 468 SER A N 1
ATOM 3443 C CA . SER A 1 468 ? 8.168 -7.545 -41.094 1.00 84.75 468 SER A CA 1
ATOM 3444 C C . SER A 1 468 ? 8.953 -7.502 -42.407 1.00 84.75 468 SER A C 1
ATOM 3446 O O . SER A 1 468 ? 10.166 -7.664 -42.397 1.00 84.75 468 SER A O 1
ATOM 3448 N N . ALA A 1 469 ? 8.287 -7.283 -43.544 1.00 80.38 469 ALA A N 1
ATOM 3449 C CA . ALA A 1 469 ? 8.937 -7.089 -44.851 1.00 80.38 469 ALA A CA 1
ATOM 3450 C C . ALA A 1 469 ? 9.217 -5.618 -45.188 1.00 80.38 469 ALA A C 1
ATOM 3452 O O . ALA 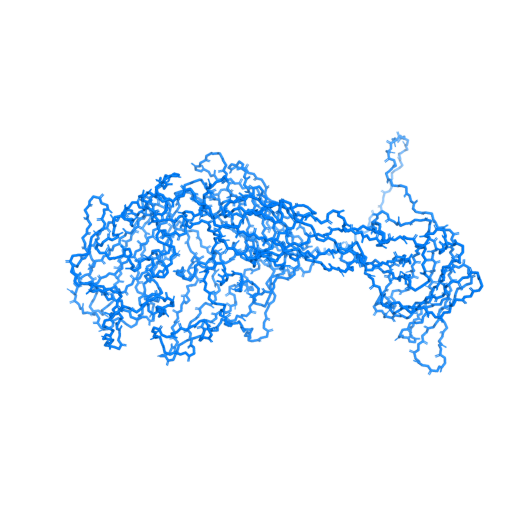A 1 469 ? 9.861 -5.336 -46.196 1.00 80.38 469 ALA A O 1
ATOM 3453 N N . ASN A 1 470 ? 8.688 -4.687 -44.391 1.00 80.81 470 ASN A N 1
ATOM 3454 C CA . ASN A 1 470 ? 8.686 -3.258 -44.698 1.00 80.81 470 ASN A CA 1
ATOM 3455 C C . ASN A 1 470 ? 9.781 -2.497 -43.946 1.00 80.81 470 ASN A C 1
ATOM 3457 O O . ASN A 1 470 ? 9.632 -1.299 -43.720 1.00 80.81 470 ASN A O 1
ATOM 3461 N N . ILE A 1 471 ? 10.861 -3.169 -43.548 1.00 84.44 471 ILE A N 1
ATOM 3462 C CA . ILE A 1 471 ? 11.992 -2.490 -42.922 1.00 84.44 471 ILE A CA 1
ATOM 3463 C C . ILE A 1 471 ? 12.798 -1.799 -44.020 1.00 84.44 471 ILE A C 1
ATOM 3465 O O . ILE A 1 471 ? 13.212 -2.423 -44.998 1.00 84.44 471 ILE A O 1
ATOM 3469 N N . THR A 1 472 ? 12.964 -0.485 -43.888 1.00 80.50 472 THR A N 1
ATOM 3470 C CA . THR A 1 472 ? 13.624 0.360 -44.885 1.00 80.50 472 THR A CA 1
ATOM 3471 C C . THR A 1 472 ? 14.546 1.313 -44.155 1.00 80.50 472 THR A C 1
ATOM 3473 O O . THR A 1 472 ? 1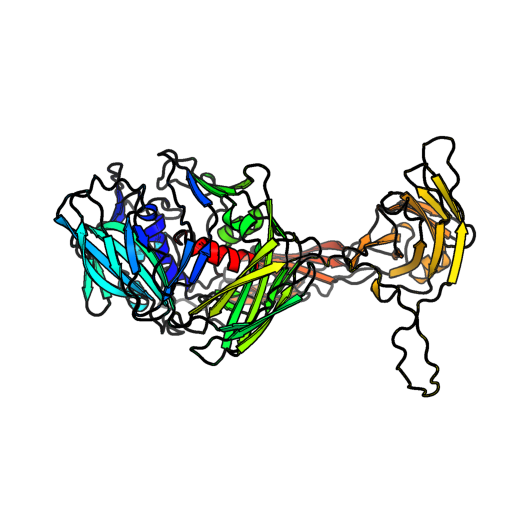4.075 2.116 -43.360 1.00 80.50 472 THR A O 1
ATOM 3476 N N . GLY A 1 473 ? 15.836 1.244 -44.448 1.00 87.44 473 GLY A N 1
ATOM 3477 C CA . GLY A 1 473 ? 16.865 1.952 -43.695 1.00 87.44 473 GLY A CA 1
ATOM 3478 C C . GLY A 1 473 ? 18.035 1.021 -43.427 1.00 87.44 473 GLY A C 1
ATOM 3479 O O . GLY A 1 473 ? 17.953 -0.175 -43.710 1.00 87.44 473 GLY A O 1
ATOM 3480 N N . ASP A 1 474 ? 19.124 1.584 -42.929 1.00 93.19 474 ASP A N 1
ATOM 3481 C CA . ASP A 1 474 ? 20.316 0.815 -42.607 1.00 93.19 474 ASP A CA 1
ATOM 3482 C C . ASP A 1 474 ? 20.239 0.319 -41.161 1.00 93.19 474 ASP A C 1
ATOM 3484 O O . ASP A 1 474 ? 19.786 1.043 -40.278 1.00 93.19 474 ASP A O 1
ATOM 3488 N N . VAL A 1 475 ? 20.684 -0.914 -40.930 1.00 95.81 475 VAL A N 1
ATOM 3489 C CA . VAL A 1 475 ? 20.850 -1.494 -39.595 1.00 95.81 475 VAL A CA 1
ATOM 3490 C C . VAL A 1 475 ? 22.341 -1.548 -39.304 1.00 95.81 475 VAL A C 1
ATOM 3492 O O . VAL A 1 475 ? 23.124 -1.968 -40.160 1.00 95.81 475 VAL A O 1
ATOM 3495 N N . THR A 1 476 ? 22.736 -1.114 -38.113 1.00 96.31 476 THR A N 1
ATOM 3496 C CA . THR A 1 476 ? 24.131 -1.120 -37.670 1.00 96.31 476 THR A CA 1
ATOM 3497 C C . THR A 1 476 ? 24.292 -2.056 -36.484 1.00 96.31 476 THR A C 1
ATOM 3499 O O . THR A 1 476 ? 23.556 -1.951 -35.511 1.00 96.31 476 THR A O 1
ATOM 3502 N N . SER A 1 477 ? 25.261 -2.960 -36.581 1.00 97.38 477 SER A N 1
ATOM 3503 C CA . SER A 1 477 ? 25.725 -3.812 -35.488 1.00 97.38 477 SER A CA 1
ATOM 3504 C C . SER A 1 477 ? 27.060 -3.270 -34.979 1.00 97.38 477 SER A C 1
ATOM 3506 O O . SER A 1 477 ? 27.927 -2.926 -35.792 1.00 97.38 477 SER A O 1
ATOM 3508 N N . ARG A 1 478 ? 27.224 -3.174 -33.657 1.00 97.56 478 ARG A N 1
ATOM 3509 C CA . ARG A 1 478 ? 28.448 -2.706 -32.990 1.00 97.56 478 ARG A CA 1
ATOM 3510 C C . ARG A 1 478 ? 28.840 -3.660 -31.877 1.00 97.56 478 ARG A C 1
ATOM 3512 O O . ARG A 1 478 ? 28.147 -3.728 -30.871 1.00 97.56 478 ARG A O 1
ATOM 3519 N N . ASP A 1 479 ? 29.977 -4.324 -32.018 1.00 97.19 479 ASP A N 1
ATOM 3520 C CA . ASP A 1 479 ? 30.573 -5.084 -30.921 1.00 97.19 479 ASP A CA 1
ATOM 3521 C C . ASP A 1 479 ? 31.272 -4.120 -29.959 1.00 97.19 479 ASP A C 1
ATOM 3523 O O . ASP A 1 479 ? 32.037 -3.248 -30.390 1.00 97.19 479 ASP A O 1
ATOM 3527 N N . LEU A 1 480 ? 31.033 -4.288 -28.664 1.00 96.31 480 LEU A N 1
ATOM 3528 C CA . LEU A 1 480 ? 31.561 -3.435 -27.603 1.00 96.31 480 LEU A CA 1
ATOM 3529 C C . LEU A 1 480 ? 32.620 -4.186 -26.789 1.00 96.31 480 LEU A C 1
ATOM 3531 O O . LEU A 1 480 ? 32.588 -5.411 -26.674 1.00 96.31 480 LEU A O 1
ATOM 3535 N N . ASP A 1 481 ? 33.583 -3.453 -26.230 1.00 93.19 481 ASP A N 1
ATOM 3536 C CA . ASP A 1 481 ? 34.634 -4.032 -25.384 1.00 93.19 481 ASP A CA 1
ATOM 3537 C C . ASP A 1 481 ? 34.151 -4.384 -23.968 1.00 93.19 481 ASP A C 1
ATOM 3539 O O . ASP A 1 481 ? 34.769 -5.221 -23.307 1.00 93.19 481 ASP A O 1
ATOM 3543 N N . ARG A 1 482 ? 33.063 -3.752 -23.514 1.00 91.56 482 ARG A N 1
ATOM 3544 C CA . ARG A 1 482 ? 32.399 -3.956 -22.218 1.00 91.56 482 ARG A CA 1
ATOM 3545 C C . ARG A 1 482 ? 30.965 -3.423 -22.244 1.00 91.56 482 ARG A C 1
ATOM 3547 O O . ARG A 1 482 ? 30.591 -2.686 -23.155 1.00 91.56 482 ARG A O 1
ATOM 3554 N N . GLU A 1 483 ? 30.193 -3.751 -21.216 1.00 92.19 483 GLU A N 1
ATOM 3555 C CA . GLU A 1 483 ? 28.872 -3.178 -20.966 1.00 92.19 483 GLU A CA 1
ATOM 3556 C C . GLU A 1 483 ? 28.938 -1.649 -20.766 1.00 92.19 483 GLU A C 1
ATOM 3558 O O . GLU A 1 483 ? 29.805 -1.150 -20.032 1.00 92.19 483 GLU A O 1
ATOM 3563 N N . PRO A 1 484 ? 28.027 -0.878 -21.389 1.00 90.31 484 PRO A N 1
ATOM 3564 C CA . PRO A 1 484 ? 27.827 0.524 -21.047 1.00 90.31 484 PRO A CA 1
ATOM 3565 C C . PRO A 1 484 ? 27.427 0.708 -19.584 1.00 90.31 484 PRO A C 1
ATOM 3567 O O . PRO A 1 484 ? 26.652 -0.072 -19.032 1.00 90.31 484 PRO A O 1
ATOM 3570 N N . ASN A 1 485 ? 27.903 1.794 -18.966 1.00 86.75 485 ASN A N 1
ATOM 3571 C CA . ASN A 1 485 ? 27.629 2.080 -17.553 1.00 86.75 485 ASN A CA 1
ATOM 3572 C C . ASN A 1 485 ? 26.124 2.181 -17.254 1.00 86.75 485 ASN A C 1
ATOM 3574 O O . ASN A 1 485 ? 25.699 1.797 -16.171 1.00 86.75 485 ASN A O 1
ATOM 3578 N N . GLU A 1 486 ? 25.338 2.690 -18.208 1.00 86.38 486 GLU A N 1
ATOM 3579 C CA . GLU A 1 486 ? 23.878 2.813 -18.095 1.00 86.38 486 GLU A CA 1
ATOM 3580 C C . GLU A 1 486 ? 23.169 1.457 -18.025 1.00 86.38 486 GLU A C 1
ATOM 3582 O O . GLU A 1 486 ? 22.137 1.349 -17.378 1.00 86.38 486 GLU A O 1
ATOM 3587 N N . THR A 1 487 ? 23.757 0.412 -18.614 1.00 89.31 487 THR A N 1
ATOM 3588 C CA . THR A 1 487 ? 23.160 -0.930 -18.617 1.00 89.31 487 THR A CA 1
ATOM 3589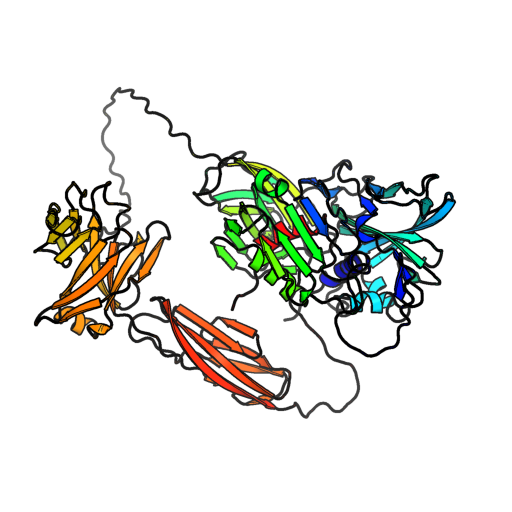 C C . THR A 1 487 ? 23.459 -1.732 -17.350 1.00 89.31 487 THR A C 1
ATOM 3591 O O . THR A 1 487 ? 22.811 -2.743 -17.096 1.00 89.31 487 THR A O 1
ATOM 3594 N N . GLY A 1 488 ? 24.449 -1.318 -16.551 1.00 90.06 488 GLY A N 1
ATOM 3595 C CA . GLY A 1 488 ? 24.987 -2.155 -15.477 1.00 90.06 488 GLY A CA 1
ATOM 3596 C C . GLY A 1 488 ? 25.646 -3.450 -15.994 1.00 90.06 488 GLY A C 1
ATOM 3597 O O . GLY A 1 488 ? 25.794 -3.640 -17.203 1.00 90.06 488 GLY A O 1
ATOM 3598 N N . PRO A 1 489 ? 26.096 -4.346 -15.099 1.00 91.50 489 PRO A N 1
ATOM 3599 C CA . PRO A 1 489 ? 26.662 -5.629 -15.504 1.00 91.50 489 PRO A CA 1
ATOM 3600 C C . PRO A 1 489 ? 25.583 -6.525 -16.117 1.00 91.50 489 PRO A C 1
ATOM 3602 O O . PRO A 1 489 ? 24.459 -6.586 -15.619 1.00 91.50 489 PRO A O 1
ATOM 3605 N N . SER A 1 490 ? 25.931 -7.247 -17.182 1.00 93.31 490 SER A N 1
ATOM 3606 C CA . SER A 1 490 ? 25.032 -8.260 -17.723 1.00 93.31 490 SER A CA 1
ATOM 3607 C C . SER A 1 490 ? 24.961 -9.484 -16.794 1.00 93.31 490 SER A C 1
ATOM 3609 O O . SER A 1 490 ? 25.958 -9.798 -16.141 1.00 93.31 490 SER A O 1
ATOM 3611 N N . PRO A 1 491 ? 23.821 -10.198 -16.734 1.00 93.25 491 PRO A N 1
ATOM 3612 C CA . PRO A 1 491 ? 23.668 -11.343 -15.843 1.00 93.25 491 PRO A CA 1
ATOM 3613 C C . PRO A 1 491 ? 24.651 -12.477 -16.133 1.00 93.25 491 PRO A C 1
ATOM 3615 O O . PRO A 1 491 ? 24.902 -12.795 -17.299 1.00 93.25 491 PRO A O 1
ATOM 3618 N N . GLY A 1 492 ? 25.134 -13.149 -15.090 1.00 94.69 492 GLY A N 1
ATOM 3619 C CA . GLY A 1 492 ? 26.045 -14.279 -15.206 1.00 94.69 492 GLY A CA 1
ATOM 3620 C C . GLY A 1 492 ? 27.469 -13.858 -15.573 1.00 94.69 492 GLY A C 1
ATOM 3621 O O . GLY A 1 492 ? 27.983 -12.831 -15.136 1.00 94.69 492 GLY A O 1
ATOM 3622 N N . VAL A 1 493 ? 28.149 -14.672 -16.385 1.00 96.44 493 VAL A N 1
ATOM 3623 C CA . VAL A 1 493 ? 29.498 -14.346 -16.878 1.00 96.44 493 VAL A CA 1
ATOM 3624 C C . VAL A 1 493 ? 29.422 -13.897 -18.332 1.00 96.44 493 VAL A C 1
ATOM 3626 O O . VAL A 1 493 ? 29.213 -14.711 -19.234 1.00 96.44 493 VAL A O 1
ATOM 3629 N N . SER A 1 494 ? 29.617 -12.597 -18.556 1.00 95.31 494 SER A N 1
ATOM 3630 C CA . SER A 1 494 ? 29.554 -11.963 -19.877 1.00 95.31 494 SER A CA 1
ATOM 3631 C C . SER A 1 494 ? 30.575 -12.543 -20.863 1.00 95.31 494 SER A C 1
ATOM 3633 O O . SER A 1 494 ? 31.790 -12.559 -20.623 1.00 95.31 494 SER A O 1
ATOM 3635 N N . ALA A 1 495 ? 30.087 -13.020 -22.005 1.00 95.38 495 ALA A N 1
ATOM 3636 C CA . ALA A 1 495 ? 30.890 -13.538 -23.105 1.00 95.38 495 ALA A CA 1
ATOM 3637 C C . ALA A 1 495 ? 31.136 -12.468 -24.179 1.00 95.38 495 ALA A C 1
ATOM 3639 O O . ALA A 1 495 ? 32.268 -12.341 -24.649 1.00 95.38 495 ALA A O 1
ATOM 3640 N N . SER A 1 496 ? 30.100 -11.706 -24.542 1.00 96.12 496 SER A N 1
ATOM 3641 C CA . SER A 1 496 ? 30.150 -10.630 -25.541 1.00 96.12 496 SER A CA 1
ATOM 3642 C C . SER A 1 496 ? 29.032 -9.616 -25.318 1.00 96.12 496 SER A C 1
ATOM 3644 O O . SER A 1 496 ? 27.935 -10.008 -24.925 1.00 96.12 496 SER A O 1
ATOM 3646 N N . VAL A 1 497 ? 29.271 -8.354 -25.674 1.00 97.12 497 VAL A N 1
ATOM 3647 C CA . VAL A 1 497 ? 28.275 -7.275 -25.621 1.00 97.12 497 VAL A CA 1
ATOM 3648 C C . VAL A 1 497 ? 28.246 -6.558 -26.965 1.00 97.12 497 VAL A C 1
ATOM 3650 O O . VAL A 1 497 ? 29.297 -6.322 -27.564 1.00 97.12 497 VAL A O 1
ATOM 3653 N N . PHE A 1 498 ? 27.057 -6.218 -27.450 1.00 97.56 498 PHE A N 1
ATOM 3654 C CA . PHE A 1 498 ? 26.893 -5.490 -28.704 1.00 97.56 498 PHE A CA 1
ATOM 3655 C C . PHE A 1 498 ? 25.643 -4.606 -28.702 1.00 97.56 498 PHE A C 1
ATOM 3657 O O . PHE A 1 498 ? 24.655 -4.892 -28.034 1.00 97.56 498 PHE A O 1
ATOM 3664 N N . GLU A 1 499 ? 25.683 -3.526 -29.473 1.00 97.06 499 GLU A N 1
ATOM 3665 C CA . GLU A 1 499 ? 24.555 -2.626 -29.725 1.00 97.06 499 GLU A CA 1
ATOM 3666 C C . GLU A 1 499 ? 24.002 -2.895 -31.129 1.00 97.06 499 GLU A C 1
ATOM 3668 O O . GLU A 1 499 ? 24.764 -3.041 -32.094 1.00 97.06 499 GLU A O 1
ATOM 3673 N N . ILE A 1 500 ? 22.674 -2.932 -31.260 1.00 96.38 500 ILE A N 1
ATOM 3674 C CA . ILE A 1 500 ? 22.012 -2.977 -32.565 1.00 96.38 500 ILE A CA 1
ATOM 3675 C C . ILE A 1 500 ? 21.199 -1.701 -32.751 1.00 96.38 500 ILE A C 1
ATOM 3677 O O . IL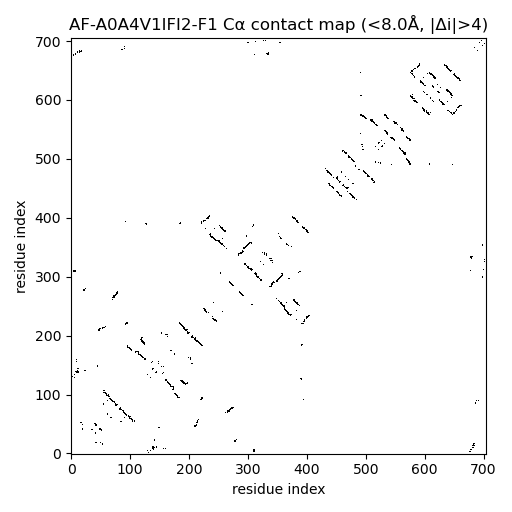E A 1 500 ? 20.162 -1.513 -32.119 1.00 96.38 500 ILE A O 1
ATOM 3681 N N . VAL A 1 501 ? 21.631 -0.869 -33.695 1.00 94.88 501 VAL A N 1
ATOM 3682 C CA . VAL A 1 501 ? 20.926 0.352 -34.091 1.00 94.88 501 VAL A CA 1
ATOM 3683 C C . VAL A 1 501 ? 20.088 0.059 -35.329 1.00 94.88 501 VAL A C 1
ATOM 3685 O O . VAL A 1 501 ? 20.609 -0.322 -36.382 1.00 94.88 501 VAL A O 1
ATOM 3688 N N . ILE A 1 502 ? 18.781 0.249 -35.205 1.00 94.38 502 ILE A N 1
ATOM 3689 C CA . ILE A 1 502 ? 17.787 0.001 -36.253 1.00 94.38 502 ILE A CA 1
ATOM 3690 C C . ILE A 1 502 ? 17.141 1.314 -36.729 1.00 94.38 502 ILE A C 1
ATOM 3692 O O . ILE A 1 502 ? 17.210 2.316 -36.022 1.00 94.38 502 ILE A O 1
ATOM 3696 N N . PRO A 1 503 ? 16.523 1.348 -37.925 1.00 91.62 503 PRO A N 1
ATOM 3697 C CA . PRO A 1 503 ? 15.731 2.501 -38.351 1.00 91.62 503 PRO A CA 1
ATOM 3698 C C . PRO A 1 503 ? 14.413 2.609 -37.568 1.00 91.62 503 PRO A C 1
ATOM 3700 O O . PRO A 1 503 ? 13.825 1.585 -37.228 1.00 91.62 503 PRO A O 1
ATOM 3703 N N . ASP A 1 504 ? 13.891 3.830 -37.400 1.00 88.25 504 ASP A N 1
ATOM 3704 C CA . ASP A 1 504 ? 12.681 4.142 -36.613 1.00 88.25 504 ASP A CA 1
ATOM 3705 C C . ASP A 1 504 ? 11.477 3.238 -36.948 1.00 88.25 504 ASP A C 1
ATOM 3707 O O . ASP A 1 504 ? 10.675 2.862 -36.101 1.00 88.25 504 ASP A O 1
ATOM 3711 N N . ASN A 1 505 ? 11.335 2.834 -38.217 1.00 83.75 505 ASN A N 1
ATOM 3712 C CA . ASN A 1 505 ? 10.221 1.992 -38.658 1.00 83.75 505 ASN A CA 1
ATOM 3713 C C . ASN A 1 505 ? 10.339 0.508 -38.258 1.00 83.75 505 ASN A C 1
ATOM 3715 O O . ASN A 1 505 ? 9.489 -0.292 -38.662 1.00 83.75 505 ASN A O 1
ATOM 3719 N N . ALA A 1 506 ? 11.392 0.147 -37.527 1.00 85.69 506 ALA A N 1
ATOM 3720 C CA . ALA A 1 506 ? 11.651 -1.180 -36.990 1.00 85.69 506 ALA A CA 1
ATOM 3721 C C . ALA A 1 506 ? 11.605 -1.234 -35.451 1.00 85.69 506 ALA A C 1
ATOM 3723 O O . ALA A 1 506 ? 11.711 -2.339 -34.925 1.00 85.69 506 ALA A O 1
ATOM 3724 N N . GLU A 1 507 ? 11.451 -0.099 -34.749 1.00 84.38 507 GLU A N 1
ATOM 3725 C CA . GLU A 1 507 ? 11.562 -0.009 -33.276 1.00 84.38 507 GLU A CA 1
ATOM 3726 C C . GLU A 1 507 ? 10.611 -0.973 -32.558 1.00 84.38 507 GLU A C 1
ATOM 3728 O O . GLU A 1 507 ? 11.043 -1.753 -31.712 1.00 84.38 507 GLU A O 1
ATOM 3733 N N . ASP A 1 508 ? 9.355 -1.030 -33.006 1.00 82.50 508 ASP A N 1
ATOM 3734 C CA . ASP A 1 508 ? 8.310 -1.886 -32.425 1.00 82.50 508 ASP A CA 1
ATOM 3735 C C . ASP A 1 508 ? 8.206 -3.277 -33.086 1.00 82.50 508 ASP A C 1
ATOM 3737 O O . ASP A 1 508 ? 7.168 -3.943 -33.023 1.00 82.50 508 ASP A O 1
ATOM 3741 N N . THR A 1 509 ? 9.230 -3.711 -33.830 1.00 87.00 509 THR A N 1
ATOM 3742 C CA . THR A 1 509 ? 9.180 -4.966 -34.597 1.00 87.00 509 THR A CA 1
ATOM 3743 C C . THR A 1 509 ? 10.022 -6.055 -33.948 1.00 87.00 509 THR A C 1
ATOM 3745 O O . THR A 1 509 ? 11.247 -5.965 -33.931 1.00 87.00 509 THR A O 1
ATOM 3748 N N . SER A 1 510 ? 9.388 -7.163 -33.548 1.00 92.38 510 SER A N 1
ATOM 3749 C CA . SER A 1 510 ? 10.134 -8.337 -33.089 1.00 92.38 510 SER A CA 1
ATOM 3750 C C . SER A 1 510 ? 10.968 -8.968 -34.208 1.00 92.38 510 SER A C 1
ATOM 3752 O O . SER A 1 510 ? 10.614 -8.937 -35.398 1.00 92.38 510 SER A O 1
ATOM 3754 N N . ALA A 1 511 ? 12.086 -9.579 -33.837 1.00 94.94 511 ALA A N 1
ATOM 3755 C CA . ALA A 1 511 ? 13.006 -10.185 -34.786 1.00 94.94 511 ALA A CA 1
ATOM 3756 C C . ALA A 1 511 ? 13.672 -11.434 -34.223 1.00 94.94 511 ALA A C 1
ATOM 3758 O O . ALA A 1 511 ? 13.788 -11.617 -33.019 1.00 94.94 511 ALA A O 1
ATOM 3759 N N . ILE A 1 512 ? 14.153 -12.280 -35.125 1.00 95.88 512 ILE A N 1
ATOM 3760 C CA . ILE A 1 512 ? 15.054 -13.375 -34.786 1.00 95.88 512 ILE A CA 1
ATOM 3761 C C . ILE A 1 512 ? 16.481 -12.845 -34.914 1.00 95.88 512 ILE A C 1
ATOM 3763 O O . ILE A 1 512 ? 16.896 -12.457 -36.011 1.00 95.88 512 ILE A O 1
ATOM 3767 N N . LEU A 1 513 ? 17.208 -12.828 -33.803 1.00 97.62 513 LEU A N 1
ATOM 3768 C CA . LEU A 1 513 ? 18.613 -12.456 -33.716 1.00 97.62 513 LEU A CA 1
ATOM 3769 C C . LEU A 1 513 ? 19.470 -13.722 -33.731 1.00 97.62 513 LEU A C 1
ATOM 3771 O O . LEU A 1 513 ? 19.283 -14.597 -32.890 1.00 97.62 513 LEU A O 1
ATOM 3775 N N . ARG A 1 514 ? 20.426 -13.796 -34.659 1.00 97.88 514 ARG A N 1
ATOM 3776 C CA . ARG A 1 514 ? 21.428 -14.862 -34.743 1.00 97.88 514 ARG A CA 1
ATOM 3777 C C . ARG A 1 514 ? 22.819 -14.272 -34.546 1.00 97.88 514 ARG A C 1
ATOM 3779 O O . ARG A 1 514 ? 23.248 -13.424 -35.330 1.00 97.88 514 ARG A O 1
ATOM 3786 N N . THR A 1 515 ? 23.516 -14.729 -33.513 1.00 97.75 515 THR A N 1
ATOM 3787 C CA . THR A 1 515 ? 24.828 -14.212 -33.096 1.00 97.75 515 THR A CA 1
ATOM 3788 C C . THR A 1 515 ? 25.810 -15.347 -32.817 1.00 97.75 515 THR A C 1
ATOM 3790 O O . THR A 1 515 ? 25.424 -16.519 -32.758 1.00 97.75 515 THR A O 1
ATOM 3793 N N . THR A 1 516 ? 27.088 -15.008 -32.681 1.00 96.94 516 THR A N 1
ATOM 3794 C CA . THR A 1 516 ? 28.177 -15.954 -32.439 1.00 96.94 516 THR A CA 1
ATOM 3795 C C . THR A 1 516 ? 29.041 -15.552 -31.257 1.00 96.94 516 THR A C 1
ATOM 3797 O O . THR A 1 516 ? 29.256 -14.374 -30.992 1.00 96.94 516 THR A O 1
ATOM 3800 N N . VAL A 1 517 ? 29.583 -16.556 -30.574 1.00 97.06 517 VAL A N 1
ATOM 3801 C CA . VAL A 1 517 ? 30.637 -16.393 -29.567 1.00 97.06 517 VAL A CA 1
ATOM 3802 C C . VAL A 1 517 ? 31.808 -17.280 -29.967 1.00 97.06 517 VAL A C 1
ATOM 3804 O O . VAL A 1 517 ? 31.603 -18.428 -30.361 1.00 97.06 517 VAL A O 1
ATOM 3807 N N . SER A 1 518 ? 33.042 -16.780 -29.891 1.00 95.25 518 SER A N 1
ATOM 3808 C CA . SER A 1 518 ? 34.211 -17.598 -30.231 1.00 95.25 518 SER A CA 1
ATOM 3809 C C . SER A 1 518 ? 34.381 -18.757 -29.243 1.00 95.25 518 SER A C 1
ATOM 3811 O O . SER A 1 518 ? 34.189 -18.598 -28.038 1.00 95.25 518 SER A O 1
ATOM 3813 N N . ALA A 1 519 ? 34.778 -19.931 -29.736 1.00 92.56 519 ALA A N 1
ATOM 3814 C CA . ALA A 1 519 ? 35.013 -21.102 -28.890 1.00 92.56 519 ALA A CA 1
ATOM 3815 C C . ALA A 1 519 ? 36.113 -20.839 -27.842 1.00 92.56 519 ALA A C 1
ATOM 3817 O O . ALA A 1 519 ? 35.988 -21.275 -26.700 1.00 92.56 519 ALA A O 1
ATOM 3818 N N . ASP A 1 520 ? 37.134 -20.053 -28.207 1.00 94.19 520 ASP A N 1
ATOM 3819 C CA . ASP A 1 520 ? 38.185 -19.602 -27.287 1.00 94.19 520 ASP A CA 1
ATOM 3820 C C . ASP A 1 520 ? 37.601 -18.780 -26.126 1.00 94.19 520 ASP A C 1
ATOM 3822 O O . ASP A 1 520 ? 38.022 -18.949 -24.984 1.00 94.19 520 ASP A O 1
ATOM 3826 N N . ARG A 1 521 ? 36.615 -17.909 -26.396 1.00 93.94 521 ARG A N 1
ATOM 3827 C CA . ARG A 1 521 ? 35.953 -17.108 -25.357 1.00 93.94 521 ARG A CA 1
ATOM 3828 C C . ARG A 1 521 ? 35.092 -17.974 -24.446 1.00 93.94 521 ARG A C 1
ATOM 3830 O O . ARG A 1 521 ? 35.125 -17.772 -23.239 1.00 93.94 521 ARG A O 1
ATOM 3837 N N . VAL A 1 522 ? 34.363 -18.942 -25.004 1.00 94.00 522 VAL A N 1
ATOM 3838 C CA . VAL A 1 522 ? 33.563 -19.907 -24.227 1.00 94.00 522 VAL A CA 1
ATOM 3839 C C . VAL A 1 522 ? 34.458 -20.708 -23.272 1.00 94.00 522 VAL A C 1
ATOM 3841 O O . VAL A 1 522 ? 34.131 -20.845 -22.094 1.00 94.00 522 VAL A O 1
ATOM 3844 N N . GLU A 1 523 ? 35.629 -21.156 -23.737 1.00 92.75 523 GLU A N 1
ATOM 3845 C CA . GLU A 1 523 ? 36.626 -21.818 -22.884 1.00 92.75 523 GLU A CA 1
ATOM 3846 C C . GLU A 1 523 ? 37.228 -20.856 -21.841 1.00 92.75 523 GLU A C 1
ATOM 3848 O O . GLU A 1 523 ? 37.388 -21.237 -20.681 1.00 92.75 523 GLU A O 1
ATOM 3853 N N . GLU A 1 524 ? 37.517 -19.602 -22.213 1.00 92.19 524 GLU A N 1
ATOM 3854 C CA . GLU A 1 524 ? 38.067 -18.577 -21.310 1.00 92.19 524 GLU A CA 1
ATOM 3855 C C . GLU A 1 524 ? 37.154 -18.315 -20.107 1.00 92.19 524 GLU A C 1
ATOM 3857 O O . GLU A 1 524 ? 37.633 -18.256 -18.973 1.00 92.19 524 GLU A O 1
ATOM 3862 N N . ILE A 1 525 ? 35.841 -18.218 -20.335 1.00 92.31 525 ILE A N 1
ATOM 3863 C CA . ILE A 1 525 ? 34.849 -18.038 -19.266 1.00 92.31 525 ILE A CA 1
ATOM 3864 C C . ILE A 1 525 ? 34.446 -19.361 -18.594 1.00 92.31 525 ILE A C 1
ATOM 3866 O O . ILE A 1 525 ? 33.568 -19.377 -17.736 1.00 92.31 525 ILE A O 1
ATOM 3870 N N . SER A 1 526 ? 35.090 -20.477 -18.962 1.00 92.38 526 SER A N 1
ATOM 3871 C CA . SER A 1 526 ? 34.787 -21.823 -18.454 1.00 92.38 526 SER A CA 1
ATOM 3872 C C . SER A 1 526 ? 33.308 -22.216 -18.622 1.00 92.38 526 SER A C 1
ATOM 3874 O O . SER A 1 526 ? 32.732 -22.889 -17.758 1.00 92.38 526 SER A O 1
ATOM 3876 N N . ALA A 1 527 ? 32.694 -21.784 -19.729 1.00 93.81 527 ALA A N 1
ATOM 3877 C CA . ALA A 1 527 ? 31.304 -22.051 -20.085 1.00 93.81 527 ALA A CA 1
ATOM 3878 C C . ALA A 1 527 ? 31.138 -23.313 -20.935 1.00 93.81 527 ALA A C 1
ATOM 3880 O O . ALA A 1 527 ? 32.019 -23.676 -21.713 1.00 93.81 527 ALA A O 1
ATOM 3881 N N . ASP A 1 528 ? 29.978 -23.956 -20.811 1.00 93.50 528 ASP A N 1
ATOM 3882 C CA . ASP A 1 528 ? 29.489 -24.907 -21.805 1.00 93.50 528 ASP A CA 1
ATOM 3883 C C . ASP A 1 528 ? 28.610 -24.159 -22.826 1.00 93.50 528 ASP A C 1
ATOM 3885 O O . ASP A 1 528 ? 27.912 -23.205 -22.486 1.00 93.50 528 ASP A O 1
ATOM 3889 N N . ALA A 1 529 ? 28.614 -24.580 -24.096 1.00 91.75 529 ALA A N 1
ATOM 3890 C CA . ALA A 1 529 ? 27.850 -23.900 -25.153 1.00 91.75 529 ALA A CA 1
ATOM 3891 C C . ALA A 1 529 ? 26.331 -23.868 -24.886 1.00 91.75 529 ALA A C 1
ATOM 3893 O O . ALA A 1 529 ? 25.641 -22.963 -25.353 1.00 91.75 529 ALA A O 1
ATOM 3894 N N . SER A 1 530 ? 25.815 -24.851 -24.139 1.00 91.88 530 SER A N 1
ATOM 3895 C CA . SER A 1 530 ? 24.412 -24.929 -23.715 1.00 91.88 530 SER A CA 1
ATOM 3896 C C . SER A 1 530 ? 24.021 -23.897 -22.664 1.00 91.88 530 SER A C 1
ATOM 3898 O O . SER A 1 530 ? 22.832 -23.646 -22.498 1.00 91.88 530 SER A O 1
ATOM 3900 N N . ASP A 1 531 ? 25.001 -23.331 -21.965 1.00 94.75 531 ASP A N 1
ATOM 3901 C CA . ASP A 1 531 ? 24.784 -22.453 -20.814 1.00 94.75 531 ASP A CA 1
ATOM 3902 C C . ASP A 1 531 ? 24.768 -20.976 -21.248 1.00 94.75 531 ASP A C 1
ATOM 3904 O O . ASP A 1 531 ? 24.571 -20.076 -20.436 1.00 94.75 531 ASP A O 1
ATOM 3908 N N . LEU A 1 532 ? 24.971 -20.707 -22.543 1.00 97.44 532 LEU A N 1
ATOM 3909 C CA . LEU A 1 532 ? 24.944 -19.364 -23.108 1.00 97.44 532 LEU A CA 1
ATOM 3910 C C . LEU A 1 532 ? 23.508 -18.887 -23.343 1.00 97.44 532 LEU A C 1
ATOM 3912 O O . LEU A 1 532 ? 22.716 -19.540 -24.029 1.00 97.44 532 LEU A O 1
ATOM 3916 N N . ARG A 1 533 ? 23.209 -17.687 -22.849 1.00 98.00 533 ARG A N 1
ATOM 3917 C CA . ARG A 1 533 ? 21.933 -16.993 -23.028 1.00 98.00 533 ARG A CA 1
ATOM 3918 C C . ARG A 1 533 ? 22.162 -15.619 -23.643 1.00 98.00 533 ARG A C 1
ATOM 3920 O O . ARG A 1 533 ? 23.070 -14.897 -23.237 1.00 98.00 533 ARG A O 1
ATOM 3927 N N . ILE A 1 534 ? 21.331 -15.266 -24.620 1.00 98.31 534 ILE A N 1
ATOM 3928 C CA . ILE A 1 534 ? 21.246 -13.907 -25.156 1.00 98.31 534 ILE A CA 1
ATOM 3929 C C . ILE A 1 534 ? 20.360 -13.091 -24.211 1.00 98.31 534 ILE A C 1
ATOM 3931 O O . ILE A 1 534 ? 19.253 -13.519 -23.885 1.00 98.31 534 ILE A O 1
ATOM 3935 N N . ASN A 1 535 ? 20.823 -11.917 -23.795 1.00 97.50 535 ASN A N 1
ATOM 3936 C CA . ASN A 1 535 ? 20.057 -10.967 -22.992 1.00 97.50 535 ASN A CA 1
ATOM 3937 C C . ASN A 1 535 ? 19.887 -9.657 -23.774 1.00 97.50 535 ASN A C 1
ATOM 3939 O O . ASN A 1 535 ? 20.772 -9.276 -24.542 1.00 97.50 535 ASN A O 1
ATOM 3943 N N . ARG A 1 536 ? 18.760 -8.972 -23.580 1.00 96.75 536 ARG A N 1
ATOM 3944 C CA . ARG A 1 536 ? 18.468 -7.638 -24.123 1.00 96.75 536 ARG A CA 1
ATOM 3945 C C . ARG A 1 536 ? 18.318 -6.667 -22.959 1.00 96.75 536 ARG A C 1
ATOM 3947 O O . ARG A 1 536 ? 17.556 -6.955 -22.046 1.00 96.75 536 ARG A O 1
ATOM 3954 N N . TYR A 1 537 ? 18.977 -5.520 -23.004 1.00 96.19 537 TYR A N 1
ATOM 3955 C CA . TYR A 1 537 ? 18.696 -4.449 -22.053 1.00 96.19 537 TYR A CA 1
ATOM 3956 C C . TYR A 1 537 ? 17.362 -3.770 -22.406 1.00 96.19 537 TYR A C 1
ATOM 3958 O O . TYR A 1 537 ? 17.119 -3.452 -23.574 1.00 96.19 537 TYR A O 1
ATOM 3966 N N . ASN A 1 538 ? 16.464 -3.614 -21.431 1.00 90.75 538 ASN A N 1
ATOM 3967 C CA . ASN A 1 538 ? 15.216 -2.885 -21.617 1.00 90.75 538 ASN A CA 1
ATOM 3968 C C . ASN A 1 538 ? 15.334 -1.472 -21.049 1.00 90.75 538 ASN A C 1
ATOM 3970 O O . ASN A 1 538 ? 15.178 -1.265 -19.854 1.00 90.75 538 ASN A O 1
ATOM 3974 N N . ASP A 1 539 ? 15.527 -0.502 -21.932 1.00 81.88 539 ASP A N 1
ATOM 3975 C CA . ASP A 1 539 ? 15.733 0.913 -21.609 1.00 81.88 539 ASP A CA 1
ATOM 3976 C C . ASP A 1 539 ? 14.537 1.538 -20.869 1.00 81.88 539 ASP A C 1
ATOM 3978 O O . ASP A 1 539 ? 14.687 2.561 -20.208 1.00 81.88 539 ASP A O 1
ATOM 3982 N N . VAL A 1 540 ? 13.348 0.933 -20.997 1.00 78.44 540 VAL A N 1
ATOM 3983 C CA . VAL A 1 540 ? 12.118 1.371 -20.319 1.00 78.44 540 VAL A CA 1
ATOM 3984 C C . VAL A 1 540 ? 12.099 0.925 -18.859 1.00 78.44 540 VAL A C 1
ATOM 3986 O O . VAL A 1 540 ? 11.758 1.721 -17.989 1.00 78.44 540 VAL A O 1
ATOM 3989 N N . ASP A 1 541 ? 12.482 -0.328 -18.602 1.00 77.94 541 ASP A N 1
ATOM 3990 C CA . ASP A 1 541 ? 12.445 -0.929 -17.261 1.00 77.94 541 ASP A CA 1
ATOM 3991 C C . ASP A 1 541 ? 13.778 -0.743 -16.513 1.00 77.94 541 ASP A C 1
ATOM 3993 O O . ASP A 1 541 ? 13.841 -0.891 -15.298 1.00 77.94 541 ASP A O 1
ATOM 3997 N N . GLY A 1 542 ? 14.855 -0.410 -17.232 1.00 87.31 542 GLY A N 1
ATOM 3998 C CA . GLY A 1 542 ? 16.203 -0.251 -16.691 1.00 87.31 542 GLY A CA 1
ATOM 3999 C C . GLY A 1 542 ? 16.936 -1.566 -16.397 1.00 87.31 542 GLY A C 1
ATOM 4000 O O . GLY A 1 542 ? 17.968 -1.536 -15.727 1.00 87.31 542 GLY A O 1
ATOM 4001 N N . GLU A 1 543 ? 16.444 -2.709 -16.891 1.00 89.56 543 GLU A N 1
ATOM 4002 C CA . GLU A 1 543 ? 16.919 -4.051 -16.517 1.00 89.56 543 GLU A CA 1
ATOM 4003 C C . GLU A 1 543 ? 17.304 -4.939 -17.716 1.00 89.56 543 GLU A C 1
ATOM 4005 O O . GLU A 1 543 ? 16.832 -4.768 -18.845 1.00 89.56 543 GLU A O 1
ATOM 4010 N N . TRP A 1 544 ? 18.156 -5.943 -17.469 1.00 94.69 544 TRP A N 1
ATOM 4011 C CA . TRP A 1 544 ? 18.499 -6.976 -18.451 1.00 94.69 544 TRP A CA 1
ATOM 4012 C C . TRP A 1 544 ? 17.420 -8.062 -18.532 1.00 94.69 544 TRP A C 1
ATOM 4014 O O . TRP A 1 544 ? 17.198 -8.825 -17.598 1.00 94.69 544 TRP A O 1
ATOM 4024 N N . GLN A 1 545 ? 16.825 -8.220 -19.709 1.00 94.94 545 GLN A N 1
ATOM 4025 C CA . GLN A 1 545 ? 15.867 -9.271 -20.026 1.00 94.94 545 GLN A CA 1
ATOM 4026 C C . GLN A 1 545 ? 16.565 -10.484 -20.661 1.00 94.94 545 GLN A C 1
ATOM 4028 O O . GLN A 1 545 ? 17.093 -10.400 -21.773 1.00 94.94 545 GLN A O 1
ATOM 4033 N N . GLY A 1 546 ? 16.514 -11.646 -20.007 1.00 95.44 546 GLY A N 1
ATOM 4034 C CA . GLY A 1 546 ? 16.963 -12.911 -20.598 1.00 95.44 546 GLY A CA 1
ATOM 4035 C C . GLY A 1 546 ? 16.038 -13.384 -21.725 1.00 95.44 546 GLY A C 1
ATOM 4036 O O . GLY A 1 546 ? 14.829 -13.512 -21.534 1.00 95.44 546 GLY A O 1
ATOM 4037 N N . LEU A 1 547 ? 16.593 -13.675 -22.904 1.00 96.38 547 LEU A N 1
ATOM 4038 C CA . LEU A 1 547 ? 15.830 -14.164 -24.053 1.00 96.38 547 LEU A CA 1
ATOM 4039 C C . LEU A 1 547 ? 15.899 -15.690 -24.157 1.00 96.38 547 LEU A C 1
ATOM 4041 O O . LEU A 1 547 ? 16.937 -16.313 -23.911 1.00 96.38 547 LEU A O 1
ATOM 4045 N N . SER A 1 548 ? 14.801 -16.304 -24.605 1.00 94.19 548 SER A N 1
ATOM 4046 C CA . SER A 1 548 ? 14.772 -17.739 -24.900 1.00 94.19 548 SER A CA 1
ATOM 4047 C C . SER A 1 548 ? 15.737 -18.053 -26.048 1.00 94.19 548 SER A C 1
ATOM 4049 O O . SER A 1 548 ? 15.476 -17.735 -27.209 1.00 94.19 548 SER A O 1
ATOM 4051 N N . THR A 1 549 ? 16.880 -18.642 -25.696 1.00 96.44 549 THR A N 1
ATOM 4052 C CA . THR A 1 549 ? 18.027 -18.828 -26.589 1.00 96.44 549 THR A CA 1
ATOM 4053 C C . THR A 1 549 ? 18.139 -20.283 -27.026 1.00 96.44 549 THR A C 1
ATOM 4055 O O . THR A 1 549 ? 18.031 -21.207 -26.224 1.00 96.44 549 THR A O 1
ATOM 4058 N N . THR A 1 550 ? 18.370 -20.494 -28.317 1.00 95.75 550 THR A N 1
ATOM 4059 C CA . THR A 1 550 ? 18.612 -21.805 -28.917 1.00 95.75 550 THR A CA 1
ATOM 4060 C C . THR A 1 550 ? 20.045 -21.887 -29.426 1.00 95.75 550 THR A C 1
ATOM 4062 O O . THR A 1 550 ? 20.472 -21.067 -30.239 1.00 95.75 550 THR A O 1
ATOM 4065 N N . LEU A 1 551 ? 20.771 -22.925 -29.008 1.00 95.00 551 LEU A N 1
ATOM 4066 C CA . LEU A 1 551 ? 22.038 -23.317 -29.621 1.00 95.00 551 LEU A CA 1
ATOM 4067 C C . LEU A 1 551 ? 21.771 -23.910 -31.011 1.00 95.00 551 LEU A C 1
ATOM 4069 O O . LEU A 1 551 ? 21.214 -25.002 -31.138 1.00 95.00 551 LEU A O 1
ATOM 4073 N N . VAL A 1 552 ? 22.147 -23.178 -32.060 1.00 94.06 552 VAL A N 1
ATOM 4074 C CA . VAL A 1 552 ? 21.880 -23.564 -33.454 1.00 94.06 552 VAL A CA 1
ATOM 4075 C C . VAL A 1 552 ? 22.924 -24.555 -33.956 1.00 94.06 552 VAL A C 1
ATOM 4077 O O . VAL A 1 552 ? 22.582 -25.578 -34.552 1.00 94.06 552 VAL A O 1
ATOM 4080 N N . GLU A 1 553 ? 24.201 -24.233 -33.757 1.00 92.94 553 GLU A N 1
ATOM 4081 C CA . GLU A 1 553 ? 25.329 -25.037 -34.223 1.00 92.94 553 GLU A CA 1
ATOM 4082 C C . GLU A 1 553 ? 26.591 -24.710 -33.418 1.00 92.94 553 GLU A C 1
ATOM 4084 O O . GLU A 1 553 ? 26.893 -23.546 -33.162 1.00 92.94 553 GLU A O 1
ATOM 4089 N N . GLU A 1 554 ? 27.368 -25.739 -33.092 1.00 93.12 554 GLU A N 1
ATOM 4090 C CA . GLU A 1 554 ? 28.746 -25.592 -32.629 1.00 93.12 554 GLU A CA 1
ATOM 4091 C C . GLU A 1 554 ? 29.681 -25.796 -33.821 1.00 93.12 554 GLU A C 1
ATOM 4093 O O . GLU A 1 554 ? 29.837 -26.904 -34.351 1.00 93.12 554 GLU A O 1
ATOM 4098 N N . ARG A 1 555 ? 30.288 -24.704 -34.280 1.00 91.50 555 ARG A N 1
ATOM 4099 C CA . ARG A 1 555 ? 31.336 -24.745 -35.295 1.00 91.50 555 ARG A CA 1
ATOM 4100 C C . ARG A 1 555 ? 32.676 -24.975 -34.610 1.00 91.50 555 ARG A C 1
ATOM 4102 O O . ARG A 1 555 ? 32.809 -24.955 -33.394 1.00 91.50 555 ARG A O 1
ATOM 4109 N N . LYS A 1 556 ? 33.711 -25.197 -35.417 1.00 86.25 556 LYS A N 1
ATOM 4110 C CA . LYS A 1 556 ? 35.053 -25.485 -34.902 1.00 86.25 556 LYS A CA 1
ATOM 4111 C C . LYS A 1 556 ? 35.612 -24.359 -34.016 1.00 86.25 556 LYS A C 1
ATOM 4113 O O . LYS A 1 556 ? 36.292 -24.663 -33.046 1.00 86.25 556 LYS A O 1
ATOM 4118 N N . ASP A 1 557 ? 35.356 -23.107 -34.389 1.00 92.00 557 ASP A N 1
ATOM 4119 C CA . ASP A 1 557 ? 35.971 -21.932 -33.766 1.00 92.00 557 ASP A CA 1
ATOM 4120 C C . ASP A 1 557 ? 34.912 -20.983 -33.142 1.00 92.00 557 ASP A C 1
ATOM 4122 O O . ASP A 1 557 ? 35.270 -19.973 -32.544 1.00 92.00 557 ASP A O 1
ATOM 4126 N N . GLU A 1 558 ? 33.613 -21.304 -33.251 1.00 93.81 558 GLU A N 1
ATOM 4127 C CA . GLU A 1 558 ? 32.482 -20.442 -32.858 1.00 93.81 558 GLU A CA 1
ATOM 4128 C C . GLU A 1 558 ? 31.270 -21.268 -32.404 1.00 93.81 558 GLU A C 1
ATOM 4130 O O . GLU A 1 558 ? 30.995 -22.340 -32.947 1.00 93.81 558 GLU A O 1
ATOM 4135 N N . VAL A 1 559 ? 30.491 -20.721 -31.478 1.00 96.00 559 VAL A N 1
ATOM 4136 C CA . VAL A 1 559 ? 29.173 -21.206 -31.060 1.00 96.00 559 VAL A CA 1
ATOM 4137 C C . VAL A 1 559 ? 28.114 -20.264 -31.621 1.00 96.00 559 VAL A C 1
ATOM 4139 O O . VAL A 1 559 ? 28.220 -19.053 -31.442 1.00 96.00 559 VAL A O 1
ATOM 4142 N N . VAL A 1 560 ? 27.104 -20.802 -32.307 1.00 97.00 560 VAL A N 1
ATOM 4143 C CA . VAL A 1 560 ? 26.043 -20.015 -32.952 1.00 97.00 560 VAL A CA 1
ATOM 4144 C C . VAL A 1 560 ? 24.755 -20.100 -32.142 1.00 97.00 560 VAL A C 1
ATOM 4146 O O . VAL A 1 560 ? 24.218 -21.191 -31.936 1.00 97.00 560 VAL A O 1
ATOM 4149 N N . LEU A 1 561 ? 24.226 -18.945 -31.753 1.00 97.62 561 LEU A N 1
ATOM 4150 C CA . LEU A 1 561 ? 23.036 -18.803 -30.919 1.00 97.62 561 LEU A CA 1
ATOM 4151 C C . LEU A 1 561 ? 21.938 -18.053 -31.672 1.00 97.62 561 LEU A C 1
ATOM 4153 O O . LEU A 1 561 ? 22.219 -17.189 -32.505 1.00 97.62 561 LEU A O 1
ATOM 4157 N N . GLU A 1 562 ? 20.686 -18.372 -31.359 1.00 97.69 562 GLU A N 1
ATOM 4158 C CA . GLU A 1 562 ? 19.512 -17.693 -31.903 1.00 97.69 562 GLU A CA 1
ATOM 4159 C C . GLU A 1 562 ? 18.481 -17.414 -30.807 1.00 97.69 562 GLU A C 1
ATOM 4161 O O . GLU A 1 562 ? 18.200 -18.291 -29.992 1.00 97.69 562 GLU A O 1
ATOM 4166 N N . ALA A 1 563 ? 17.900 -16.215 -30.797 1.00 97.06 563 ALA A N 1
ATOM 4167 C CA . ALA A 1 563 ? 16.790 -15.853 -29.916 1.00 97.06 563 ALA A CA 1
ATOM 4168 C C . ALA A 1 563 ? 15.794 -14.933 -30.632 1.00 97.06 563 ALA A C 1
ATOM 4170 O O . ALA A 1 563 ? 16.164 -14.164 -31.521 1.00 97.06 563 ALA A O 1
ATOM 4171 N N . GLU A 1 564 ? 14.522 -14.996 -30.236 1.00 95.88 564 GLU A N 1
ATOM 4172 C CA . GLU A 1 564 ? 13.537 -13.986 -30.625 1.00 95.88 564 GLU A CA 1
ATOM 4173 C C . GLU A 1 564 ? 13.635 -12.797 -29.667 1.00 95.88 564 GLU A C 1
ATOM 4175 O O . GLU A 1 564 ? 13.523 -12.959 -28.453 1.00 95.88 564 GLU A O 1
ATOM 4180 N N . THR A 1 565 ? 13.856 -11.606 -30.219 1.00 95.56 565 THR A N 1
ATOM 4181 C CA . THR A 1 565 ? 13.908 -10.354 -29.468 1.00 95.56 565 THR A CA 1
ATOM 4182 C C . THR A 1 565 ? 12.638 -9.532 -29.712 1.00 95.56 565 THR A C 1
ATOM 4184 O O . THR A 1 565 ? 12.223 -9.392 -30.870 1.00 95.56 565 THR A O 1
ATOM 4187 N N . PRO A 1 566 ? 11.996 -8.990 -28.658 1.00 92.19 566 PRO A N 1
ATOM 4188 C CA . PRO A 1 566 ? 10.802 -8.155 -28.798 1.00 92.19 566 PRO A CA 1
ATOM 4189 C C . PRO A 1 566 ? 11.110 -6.749 -29.335 1.00 92.19 566 PRO A C 1
ATOM 4191 O O . PRO A 1 566 ? 10.224 -6.119 -29.901 1.00 92.19 566 PRO A O 1
ATOM 4194 N N . GLY A 1 567 ? 12.355 -6.288 -29.202 1.00 91.00 567 GLY A N 1
ATOM 4195 C CA . GLY A 1 567 ? 12.826 -4.986 -29.671 1.00 91.00 567 GLY A CA 1
ATOM 4196 C C . GLY A 1 567 ? 14.353 -4.940 -29.734 1.00 91.00 567 GLY A C 1
ATOM 4197 O O . GLY A 1 567 ? 15.015 -5.974 -29.629 1.00 91.00 567 GLY A O 1
ATOM 4198 N N . PHE A 1 568 ? 14.931 -3.752 -29.880 1.00 93.81 568 PHE A N 1
ATOM 4199 C CA . PHE A 1 568 ? 16.381 -3.564 -30.018 1.00 93.81 568 PHE A CA 1
ATOM 4200 C C . PHE A 1 568 ? 16.899 -2.567 -28.984 1.00 93.81 568 PHE A C 1
ATOM 4202 O O . PHE A 1 568 ? 16.127 -1.749 -28.496 1.00 93.81 568 PHE A O 1
ATOM 4209 N N . SER A 1 569 ? 18.150 -2.753 -28.578 1.00 93.12 569 SER A N 1
ATOM 4210 C CA . SER A 1 569 ? 18.919 -1.942 -27.627 1.00 93.12 569 SER A CA 1
ATOM 4211 C C . SER A 1 569 ? 20.349 -2.525 -27.613 1.00 93.12 569 SER A C 1
ATOM 4213 O O . SER A 1 569 ? 20.818 -3.066 -28.626 1.00 93.12 569 SER A O 1
ATOM 4215 N N . TYR A 1 570 ? 21.015 -2.490 -26.465 1.00 95.94 570 TYR A N 1
ATOM 4216 C CA . TYR A 1 570 ? 22.157 -3.307 -26.114 1.00 95.94 570 TYR A CA 1
ATOM 4217 C C . TYR A 1 570 ? 21.747 -4.756 -25.860 1.00 95.94 570 TYR A C 1
ATOM 4219 O O . TYR A 1 570 ? 20.686 -5.068 -25.312 1.00 95.94 570 TYR A O 1
ATOM 4227 N N . PHE A 1 571 ? 22.638 -5.652 -26.246 1.00 97.88 571 PHE A N 1
ATOM 4228 C CA . PHE A 1 571 ? 22.524 -7.078 -26.039 1.00 97.88 571 PHE A CA 1
ATOM 4229 C C . PHE A 1 571 ? 23.804 -7.601 -25.413 1.00 97.88 571 PHE A C 1
ATOM 4231 O O . PHE A 1 571 ? 24.899 -7.100 -25.678 1.00 97.88 571 PHE A O 1
ATOM 4238 N N . SER A 1 572 ? 23.665 -8.667 -24.637 1.00 97.88 572 SER A N 1
ATOM 4239 C CA . SER A 1 572 ? 24.793 -9.471 -24.199 1.00 97.88 572 SER A CA 1
ATOM 4240 C C . SER A 1 572 ? 24.571 -10.932 -24.552 1.00 97.88 572 SER A C 1
ATOM 4242 O O . SER A 1 572 ? 23.442 -11.398 -24.716 1.00 97.88 572 SER A O 1
ATOM 4244 N N . VAL A 1 573 ? 25.667 -11.669 -24.659 1.00 98.31 573 VAL A N 1
ATOM 4245 C CA . VAL A 1 573 ? 25.655 -13.118 -24.505 1.00 98.31 573 VAL A CA 1
ATOM 4246 C C . VAL A 1 573 ? 26.429 -13.415 -23.243 1.00 98.31 573 VAL A C 1
ATOM 4248 O O . VAL A 1 573 ? 27.589 -13.018 -23.146 1.00 98.31 573 VAL A O 1
ATOM 4251 N N . SER A 1 574 ? 25.813 -14.129 -22.313 1.00 97.56 574 SER A N 1
ATOM 4252 C CA . SER A 1 574 ? 26.436 -14.495 -21.043 1.00 97.56 574 SER A CA 1
ATOM 4253 C C . SER A 1 574 ? 26.228 -15.973 -20.760 1.00 97.56 574 SER A C 1
ATOM 4255 O O . SER A 1 574 ? 25.221 -16.552 -21.170 1.00 97.56 574 SER A O 1
ATOM 4257 N N . ALA A 1 575 ? 27.172 -16.588 -20.054 1.00 96.88 575 ALA A N 1
ATOM 4258 C CA . ALA A 1 575 ? 26.950 -17.894 -19.454 1.00 96.88 575 ALA A CA 1
ATOM 4259 C C . ALA A 1 575 ? 26.101 -17.729 -18.190 1.00 96.88 575 ALA A C 1
ATOM 4261 O O . ALA A 1 575 ? 26.420 -16.887 -17.349 1.00 96.88 575 ALA A O 1
ATOM 4262 N N . VAL A 1 576 ? 25.039 -18.520 -18.064 1.00 96.00 576 VAL A N 1
ATOM 4263 C CA . VAL A 1 576 ? 24.126 -18.534 -16.915 1.00 96.00 576 VAL A CA 1
ATOM 4264 C C . VAL A 1 576 ? 23.882 -19.974 -16.475 1.00 96.00 576 VAL A C 1
ATOM 4266 O O . VAL A 1 576 ? 23.970 -20.909 -17.269 1.00 96.00 576 VAL A O 1
ATOM 4269 N N . SER A 1 577 ? 23.584 -20.178 -15.198 1.00 92.44 577 SER A N 1
ATOM 4270 C CA . SER A 1 577 ? 23.264 -21.498 -14.652 1.00 92.44 577 SER A CA 1
ATOM 4271 C C . SER A 1 577 ? 22.128 -21.402 -13.655 1.00 92.44 577 SER A C 1
ATOM 4273 O O . SER A 1 577 ? 21.971 -20.377 -13.006 1.00 92.44 577 SER A O 1
ATOM 4275 N N . THR A 1 578 ? 21.381 -22.485 -13.464 1.00 92.69 578 THR A N 1
ATOM 4276 C CA . THR A 1 578 ? 20.556 -22.623 -12.261 1.00 92.69 578 THR A CA 1
ATOM 4277 C C . THR A 1 578 ? 21.468 -22.730 -11.036 1.00 92.69 578 THR A C 1
ATOM 4279 O O . THR A 1 578 ? 22.405 -23.540 -11.080 1.00 92.69 578 THR A O 1
ATOM 4282 N N . PRO A 1 579 ? 21.227 -21.967 -9.956 1.00 95.56 579 PRO A N 1
ATOM 4283 C CA . PRO A 1 579 ? 22.027 -22.073 -8.742 1.00 95.56 579 PRO A CA 1
ATOM 4284 C C . PRO A 1 579 ? 21.835 -23.441 -8.067 1.00 95.56 579 PRO A C 1
ATOM 4286 O O . PRO A 1 579 ? 20.939 -24.215 -8.407 1.00 95.56 579 PRO A O 1
ATOM 4289 N N . THR A 1 580 ? 22.691 -23.753 -7.100 1.00 96.62 580 THR A N 1
ATOM 4290 C CA . THR A 1 580 ? 22.537 -24.883 -6.178 1.00 96.62 580 THR A CA 1
ATOM 4291 C C . THR A 1 580 ? 22.266 -24.315 -4.793 1.00 96.62 580 THR A C 1
ATOM 4293 O O . THR A 1 580 ? 23.128 -23.641 -4.240 1.00 96.62 580 THR A O 1
ATOM 4296 N N . ALA A 1 581 ? 21.073 -24.565 -4.253 1.00 96.50 581 ALA A N 1
ATOM 4297 C CA . ALA A 1 581 ? 20.742 -24.227 -2.873 1.00 96.50 581 ALA A CA 1
ATOM 4298 C C . ALA A 1 581 ? 21.345 -25.270 -1.918 1.00 96.50 581 ALA A C 1
ATOM 4300 O O . ALA A 1 581 ? 21.275 -26.466 -2.211 1.00 96.50 581 ALA A O 1
ATOM 4301 N N . ASP A 1 582 ? 21.902 -24.822 -0.796 1.00 96.25 582 ASP A N 1
ATOM 4302 C CA . ASP A 1 582 ? 22.372 -25.674 0.304 1.00 96.25 582 ASP A CA 1
ATOM 4303 C C . ASP A 1 582 ? 21.832 -25.099 1.616 1.00 96.25 582 ASP A C 1
ATOM 4305 O O . ASP A 1 582 ? 22.240 -24.018 2.049 1.00 96.25 582 ASP A O 1
ATOM 4309 N N . ALA A 1 583 ? 20.845 -25.783 2.195 1.00 96.19 583 ALA A N 1
ATOM 4310 C CA . ALA A 1 583 ? 20.163 -25.340 3.399 1.00 96.19 583 ALA A CA 1
ATOM 4311 C C . ALA A 1 583 ? 20.780 -25.977 4.653 1.00 96.19 583 ALA A C 1
ATOM 4313 O O . ALA A 1 583 ? 20.705 -27.193 4.853 1.00 96.19 583 ALA A O 1
ATOM 4314 N N . ALA A 1 584 ? 21.300 -25.154 5.564 1.00 93.56 584 ALA A N 1
ATOM 4315 C CA . ALA A 1 584 ? 21.801 -25.589 6.863 1.00 93.56 584 ALA A CA 1
ATOM 4316 C C . ALA A 1 584 ? 21.063 -24.920 8.033 1.00 93.56 584 ALA A C 1
ATOM 4318 O O . ALA A 1 584 ? 20.469 -23.854 7.902 1.00 93.56 584 ALA A O 1
ATOM 4319 N N . ALA A 1 585 ? 21.108 -25.571 9.199 1.00 93.88 585 ALA A N 1
ATOM 4320 C CA . ALA A 1 585 ? 20.625 -25.012 10.457 1.00 93.88 585 ALA A CA 1
ATOM 4321 C C . ALA A 1 585 ? 21.582 -25.345 11.609 1.00 93.88 585 ALA A C 1
ATOM 4323 O O . ALA A 1 585 ? 22.123 -26.455 11.681 1.00 93.88 585 ALA A O 1
ATOM 4324 N N . SER A 1 586 ? 21.772 -24.403 12.532 1.00 88.44 586 SER A N 1
ATOM 4325 C CA . SER A 1 586 ? 22.666 -24.535 13.679 1.00 88.44 586 SER A CA 1
ATOM 4326 C C . SER A 1 586 ? 22.049 -23.930 14.951 1.00 88.44 586 SER A C 1
ATOM 4328 O O . SER A 1 586 ? 21.857 -22.718 15.019 1.00 88.44 586 SER A O 1
ATOM 4330 N N . PRO A 1 587 ? 21.788 -24.737 15.997 1.00 90.00 587 PRO A N 1
ATOM 4331 C CA . PRO A 1 587 ? 21.811 -26.202 16.017 1.00 90.00 587 PRO A CA 1
ATOM 4332 C C . PRO A 1 587 ? 20.539 -26.800 15.377 1.00 90.00 587 PRO A C 1
ATOM 4334 O O . PRO A 1 587 ? 19.470 -26.207 15.409 1.00 90.00 587 PRO A O 1
ATOM 4337 N N . THR A 1 588 ? 20.611 -28.030 14.858 1.00 85.62 588 THR A N 1
ATOM 4338 C CA . THR A 1 588 ? 19.429 -28.745 14.316 1.00 85.62 588 THR A CA 1
ATOM 4339 C C . THR A 1 588 ? 18.521 -29.335 15.403 1.00 85.62 588 THR A C 1
ATOM 4341 O O . THR A 1 588 ? 17.517 -29.980 15.103 1.00 85.62 588 THR A O 1
ATOM 4344 N N . THR A 1 589 ? 18.900 -29.191 16.674 1.00 86.56 589 THR A N 1
ATOM 4345 C CA . THR A 1 589 ? 18.092 -29.591 17.827 1.00 86.56 589 THR A CA 1
ATOM 4346 C C . THR A 1 589 ? 18.179 -28.505 18.889 1.00 86.56 589 THR A C 1
ATOM 4348 O O . THR A 1 589 ? 19.277 -28.205 19.360 1.00 86.56 589 THR A O 1
ATOM 4351 N N . ILE A 1 590 ? 17.032 -27.932 19.240 1.00 86.88 590 ILE A N 1
ATOM 4352 C CA . ILE A 1 590 ? 16.874 -26.855 20.224 1.00 86.88 590 ILE A CA 1
ATOM 4353 C C . ILE A 1 590 ? 15.795 -27.232 21.240 1.00 86.88 590 ILE A C 1
ATOM 4355 O O . ILE A 1 590 ? 15.017 -28.152 21.006 1.00 86.88 590 ILE A O 1
ATOM 4359 N N . GLU A 1 591 ? 15.735 -26.524 22.361 1.00 77.69 591 GLU A N 1
ATOM 4360 C CA . GLU A 1 591 ? 14.557 -26.540 23.233 1.00 77.69 591 GLU A CA 1
ATOM 4361 C C . GLU A 1 591 ? 13.597 -25.431 22.788 1.00 77.69 591 GLU A C 1
ATOM 4363 O O . GLU A 1 591 ? 14.036 -24.434 22.212 1.00 77.69 591 GLU A O 1
ATOM 4368 N N . ALA A 1 592 ? 12.304 -25.613 23.042 1.00 79.94 592 ALA A N 1
ATOM 4369 C CA . ALA A 1 592 ? 11.277 -24.613 22.768 1.00 79.94 592 ALA A CA 1
ATOM 4370 C C . ALA A 1 592 ? 11.659 -23.238 23.347 1.00 79.94 592 ALA A C 1
ATOM 4372 O O . ALA A 1 592 ? 12.046 -23.147 24.516 1.00 79.94 592 ALA A O 1
ATOM 4373 N N . GLY A 1 593 ? 11.572 -22.195 22.517 1.00 69.88 593 GLY A N 1
ATOM 4374 C CA . GLY A 1 593 ? 11.940 -20.816 22.857 1.00 69.88 593 GLY A CA 1
ATOM 4375 C C . GLY A 1 593 ? 13.422 -20.464 22.678 1.00 69.88 593 GLY A C 1
ATOM 4376 O O . GLY A 1 593 ? 13.798 -19.307 22.859 1.00 69.88 593 GLY A O 1
ATOM 4377 N N . ASN A 1 594 ? 14.283 -21.419 22.305 1.00 73.62 594 ASN A N 1
ATOM 4378 C CA . ASN A 1 594 ? 15.680 -21.125 21.971 1.00 73.62 594 ASN A CA 1
ATOM 4379 C C . ASN A 1 594 ? 15.836 -20.721 20.496 1.00 73.62 594 ASN A C 1
ATOM 4381 O O . ASN A 1 594 ? 15.072 -21.133 19.624 1.00 73.62 594 ASN A O 1
ATOM 4385 N N . GLU A 1 595 ? 16.873 -19.936 20.214 1.00 80.88 595 GLU A N 1
ATOM 4386 C CA . GLU A 1 595 ? 17.214 -19.504 18.858 1.00 80.88 595 GLU A CA 1
ATOM 4387 C C . GLU A 1 595 ? 17.843 -20.641 18.034 1.00 80.88 595 GLU A C 1
ATOM 4389 O O . GLU A 1 595 ? 18.653 -21.433 18.529 1.00 80.88 595 GLU A O 1
ATOM 4394 N N . VAL A 1 596 ? 17.509 -20.674 16.746 1.00 86.62 596 VAL A N 1
ATOM 4395 C CA . VAL A 1 596 ? 18.167 -21.454 15.698 1.00 86.62 596 VAL A CA 1
ATOM 4396 C C . VAL A 1 596 ? 18.591 -20.523 14.569 1.00 86.62 596 VAL A C 1
ATOM 4398 O O . VAL A 1 596 ? 17.840 -19.648 14.138 1.00 86.62 596 VAL A O 1
ATOM 4401 N N . GLU A 1 597 ? 19.814 -20.712 14.091 1.00 94.50 597 GLU A N 1
ATOM 4402 C CA . GLU A 1 597 ? 20.344 -20.022 12.921 1.00 94.50 597 GLU A CA 1
ATOM 4403 C C . GLU A 1 597 ? 20.127 -20.893 11.679 1.00 94.50 597 GLU A C 1
ATOM 4405 O O . GLU A 1 597 ? 20.522 -22.058 11.669 1.00 94.50 597 GLU A O 1
ATOM 4410 N N . LEU A 1 598 ? 19.490 -20.341 10.652 1.00 93.50 598 LEU A N 1
ATOM 4411 C CA . LEU A 1 598 ? 19.395 -20.888 9.303 1.00 93.50 598 LEU A CA 1
ATOM 4412 C C . LEU A 1 598 ? 20.508 -20.267 8.459 1.00 93.50 598 LEU A C 1
ATOM 4414 O O . LEU A 1 598 ? 20.682 -19.050 8.481 1.00 93.50 598 LEU A O 1
ATOM 4418 N N . ASP A 1 599 ? 21.251 -21.084 7.722 1.00 95.12 599 ASP A N 1
ATOM 4419 C CA . ASP A 1 599 ? 22.421 -20.649 6.960 1.00 95.12 599 ASP A CA 1
ATOM 4420 C C . ASP A 1 599 ? 22.397 -21.240 5.550 1.00 95.12 599 ASP A C 1
ATOM 4422 O O . ASP A 1 599 ? 22.334 -22.456 5.365 1.00 95.12 599 ASP A O 1
ATOM 4426 N N . GLY A 1 600 ? 22.385 -20.352 4.557 1.00 94.56 600 GLY A N 1
ATOM 4427 C CA . GLY A 1 600 ? 22.313 -20.663 3.134 1.00 94.56 600 GLY A CA 1
ATOM 4428 C C . GLY A 1 600 ? 23.613 -20.349 2.411 1.00 94.56 600 GLY A C 1
ATOM 4429 O O . GLY A 1 600 ? 23.674 -20.527 1.197 1.00 94.56 600 GLY A O 1
ATOM 4430 N N . SER A 1 601 ? 24.650 -19.903 3.130 1.00 94.25 601 SER A N 1
ATOM 4431 C CA . SER A 1 601 ? 25.927 -19.424 2.578 1.00 94.25 601 SER A CA 1
ATOM 4432 C C . SER A 1 601 ? 26.732 -20.481 1.814 1.00 94.25 601 SER A C 1
ATOM 4434 O O . SER A 1 601 ? 27.673 -20.148 1.095 1.00 94.25 601 SER A O 1
ATOM 4436 N N . ALA A 1 602 ? 26.377 -21.762 1.952 1.00 94.94 602 ALA A N 1
ATOM 4437 C CA . ALA A 1 602 ? 26.933 -22.852 1.152 1.00 94.94 602 ALA A CA 1
ATOM 4438 C C . ALA A 1 602 ? 26.260 -22.995 -0.227 1.00 94.94 602 ALA A C 1
ATOM 4440 O O . ALA A 1 602 ? 26.679 -23.834 -1.025 1.00 94.94 602 ALA A O 1
ATOM 4441 N N . SER A 1 603 ? 25.232 -22.191 -0.516 1.00 96.81 603 SER A N 1
ATOM 4442 C CA . SER A 1 603 ? 24.616 -22.133 -1.838 1.00 96.81 603 SER A CA 1
ATOM 4443 C C . SER A 1 603 ? 25.595 -21.537 -2.844 1.00 96.81 603 SER A C 1
ATOM 4445 O O . SER A 1 603 ? 26.282 -20.554 -2.576 1.00 96.81 603 SER A O 1
ATOM 4447 N N . GLU A 1 604 ? 25.651 -22.125 -4.032 1.00 93.12 604 GLU A N 1
ATOM 4448 C CA . GLU A 1 604 ? 26.624 -21.759 -5.057 1.00 93.12 604 GLU A CA 1
ATOM 4449 C C . GLU A 1 604 ? 25.933 -21.539 -6.399 1.00 93.12 604 GLU A C 1
ATOM 4451 O O . GLU A 1 604 ? 24.946 -22.192 -6.743 1.00 93.12 604 GLU A O 1
ATOM 4456 N N . ASN A 1 605 ? 26.491 -20.650 -7.212 1.00 95.38 605 ASN A N 1
ATOM 4457 C CA . ASN A 1 605 ? 26.093 -20.480 -8.599 1.00 95.38 605 ASN A CA 1
ATOM 4458 C C . ASN A 1 605 ? 27.333 -20.589 -9.491 1.00 95.38 605 ASN A C 1
ATOM 4460 O O . ASN A 1 605 ? 28.375 -20.010 -9.191 1.00 95.38 605 ASN A O 1
ATOM 4464 N N . ARG A 1 606 ? 27.245 -21.367 -10.578 1.00 93.56 606 ARG A N 1
ATOM 4465 C CA . ARG A 1 606 ? 28.399 -21.621 -11.458 1.00 93.56 606 ARG A CA 1
ATOM 4466 C C . ARG A 1 606 ? 28.771 -20.376 -12.265 1.00 93.56 606 ARG A C 1
ATOM 4468 O O . ARG A 1 606 ? 29.958 -20.144 -12.486 1.00 93.56 606 ARG A O 1
ATOM 4475 N N . TYR A 1 607 ? 27.772 -19.600 -12.692 1.00 93.69 607 TYR A N 1
ATOM 4476 C CA . TYR A 1 607 ? 27.951 -18.368 -13.459 1.00 93.69 607 TYR A CA 1
ATOM 4477 C C . TYR A 1 607 ? 27.107 -17.229 -12.893 1.00 93.69 607 TYR A C 1
ATOM 4479 O O . TYR A 1 607 ? 25.882 -17.296 -12.968 1.00 93.69 607 TYR A O 1
ATOM 4487 N N . GLY A 1 608 ? 27.764 -16.182 -12.392 1.00 89.81 608 GLY A N 1
ATOM 4488 C CA . GLY A 1 608 ? 27.112 -15.060 -11.711 1.00 89.81 608 GLY A CA 1
ATOM 4489 C C . GLY A 1 608 ? 27.047 -15.256 -10.199 1.00 89.81 608 GLY A C 1
ATOM 4490 O O . GLY A 1 608 ? 27.704 -16.140 -9.646 1.00 89.81 608 GLY A O 1
ATOM 4491 N N . GLU A 1 609 ? 26.236 -14.445 -9.532 1.00 91.06 609 GLU A N 1
ATOM 4492 C CA . GLU A 1 609 ? 26.118 -14.415 -8.069 1.00 91.06 609 GLU A CA 1
ATOM 4493 C C . GLU A 1 609 ? 24.681 -14.706 -7.632 1.00 91.06 609 GLU A C 1
ATOM 4495 O O . GLU A 1 609 ? 23.728 -14.446 -8.365 1.00 91.06 609 GLU A O 1
ATOM 4500 N N . ILE A 1 610 ? 24.520 -15.276 -6.436 1.00 93.25 610 ILE A N 1
ATOM 4501 C CA . ILE A 1 610 ? 23.210 -15.363 -5.786 1.00 93.25 610 ILE A CA 1
ATOM 4502 C C . ILE A 1 610 ? 22.890 -13.975 -5.232 1.00 93.25 610 ILE A C 1
ATOM 4504 O O . ILE A 1 610 ? 23.680 -13.419 -4.473 1.00 93.25 610 ILE A O 1
ATOM 4508 N N . VAL A 1 611 ? 21.752 -13.415 -5.631 1.00 93.06 611 VAL A N 1
ATOM 4509 C CA . VAL A 1 611 ? 21.330 -12.055 -5.259 1.00 93.06 611 VAL A CA 1
ATOM 4510 C C . VAL A 1 611 ? 20.194 -12.051 -4.240 1.00 93.06 611 VAL A C 1
ATOM 4512 O O . VAL A 1 611 ? 19.943 -11.022 -3.621 1.00 93.06 611 VAL A O 1
ATOM 4515 N N . ASP A 1 612 ? 19.530 -13.193 -4.043 1.00 90.00 612 ASP A N 1
ATOM 4516 C CA . ASP A 1 612 ? 18.427 -13.343 -3.098 1.00 90.00 612 ASP A CA 1
ATOM 4517 C C . ASP A 1 612 ? 18.432 -14.726 -2.429 1.00 90.00 612 ASP A C 1
ATOM 4519 O O . ASP A 1 612 ? 18.696 -15.748 -3.071 1.00 90.00 612 ASP A O 1
ATOM 4523 N N . TYR A 1 613 ? 18.116 -14.732 -1.133 1.00 94.94 613 TYR A N 1
ATOM 4524 C CA . TYR A 1 613 ? 17.970 -15.911 -0.283 1.00 94.94 613 TYR A CA 1
ATOM 4525 C C . TYR A 1 613 ? 16.670 -15.762 0.503 1.00 94.94 613 TYR A C 1
ATOM 4527 O O . TYR A 1 613 ? 16.546 -14.851 1.321 1.00 94.94 613 TYR A O 1
ATOM 4535 N N . THR A 1 614 ? 15.733 -16.676 0.290 1.00 90.69 614 THR A N 1
ATOM 4536 C CA . THR A 1 614 ? 14.429 -16.704 0.948 1.00 90.69 614 THR A CA 1
ATOM 4537 C C . THR A 1 614 ? 14.285 -18.002 1.739 1.00 90.69 614 THR A C 1
ATOM 4539 O O . THR A 1 614 ? 14.434 -19.087 1.186 1.00 90.69 614 THR A O 1
ATOM 4542 N N . TRP A 1 615 ? 13.991 -17.907 3.029 1.00 92.00 615 TRP A N 1
ATOM 4543 C CA . TRP A 1 615 ? 13.785 -19.027 3.941 1.00 92.00 615 TRP A CA 1
ATOM 4544 C C . TRP A 1 615 ? 12.328 -19.105 4.371 1.00 92.00 615 TRP A C 1
ATOM 4546 O O . TRP A 1 615 ? 11.817 -18.127 4.891 1.00 92.00 615 TRP A O 1
ATOM 4556 N N . GLU A 1 616 ? 11.691 -20.264 4.260 1.00 87.12 616 GLU A N 1
ATOM 4557 C CA . GLU A 1 616 ? 10.346 -20.522 4.777 1.00 87.12 616 GLU A CA 1
ATOM 4558 C C . GLU A 1 616 ? 10.411 -21.585 5.881 1.00 87.12 616 GLU A C 1
ATOM 4560 O O . GLU A 1 616 ? 10.821 -22.718 5.637 1.00 87.12 616 GLU A O 1
ATOM 4565 N N . ILE A 1 617 ? 10.009 -21.256 7.106 1.00 85.50 617 ILE A N 1
ATOM 4566 C CA . ILE A 1 617 ? 9.908 -22.212 8.216 1.00 85.50 617 ILE A CA 1
ATOM 4567 C C . ILE A 1 617 ? 8.656 -21.892 9.032 1.00 85.50 617 ILE A C 1
ATOM 4569 O O . ILE A 1 617 ? 8.416 -20.744 9.381 1.00 85.50 617 ILE A O 1
ATOM 4573 N N . ASN A 1 618 ? 7.838 -22.905 9.332 1.00 77.38 618 ASN A N 1
ATOM 4574 C CA . ASN A 1 618 ? 6.606 -22.745 10.122 1.00 77.38 618 ASN A CA 1
ATOM 4575 C C . ASN A 1 618 ? 5.602 -21.712 9.552 1.00 77.38 618 ASN A C 1
ATOM 4577 O O . ASN A 1 618 ? 4.935 -21.012 10.306 1.00 77.38 618 ASN A O 1
ATOM 4581 N N . GLY A 1 619 ? 5.521 -21.582 8.222 1.00 69.19 619 GLY A N 1
ATOM 4582 C CA . GLY A 1 619 ? 4.674 -20.577 7.562 1.00 69.19 619 GLY A CA 1
ATOM 4583 C C . GLY A 1 619 ? 5.197 -19.136 7.655 1.00 69.19 619 GLY A C 1
ATOM 4584 O O . GLY A 1 619 ? 4.511 -18.219 7.218 1.00 69.19 619 GLY A O 1
ATOM 4585 N N . GLN A 1 620 ? 6.399 -18.929 8.203 1.00 67.50 620 GLN A N 1
ATOM 4586 C CA . GLN A 1 620 ? 7.092 -17.643 8.233 1.00 67.50 620 GLN A CA 1
ATOM 4587 C C . GLN A 1 620 ? 8.148 -17.595 7.125 1.00 67.50 620 GLN A C 1
ATOM 4589 O O . GLN A 1 620 ? 8.928 -18.541 6.991 1.00 67.50 620 GLN A O 1
ATOM 4594 N N . THR A 1 621 ? 8.221 -16.478 6.396 1.00 77.12 621 THR A N 1
ATOM 4595 C CA . THR A 1 621 ? 9.287 -16.219 5.418 1.00 77.12 621 THR A CA 1
ATOM 4596 C C . THR A 1 621 ? 10.303 -15.215 5.967 1.00 77.12 621 THR A C 1
ATOM 4598 O O . THR A 1 621 ? 9.946 -14.167 6.522 1.00 77.12 621 THR A O 1
ATOM 4601 N N . PHE A 1 622 ? 11.580 -15.517 5.763 1.00 76.06 622 PHE A N 1
ATOM 4602 C CA . PHE A 1 622 ? 12.723 -14.673 6.075 1.00 76.06 622 PHE A CA 1
ATOM 4603 C C . PHE A 1 622 ? 13.565 -14.448 4.822 1.00 76.06 622 PHE A C 1
ATOM 4605 O O . PHE A 1 622 ? 13.649 -15.325 3.967 1.00 76.06 622 PHE A O 1
ATOM 4612 N N . SER A 1 623 ? 14.238 -13.305 4.742 1.00 87.38 623 SER A N 1
ATOM 4613 C CA . SER A 1 623 ? 15.178 -13.007 3.660 1.00 87.38 623 SER A CA 1
ATOM 4614 C C . SER A 1 623 ? 16.572 -12.767 4.221 1.00 87.38 623 SER A C 1
ATOM 4616 O O . SER A 1 623 ? 16.730 -12.091 5.240 1.00 87.38 623 SER A O 1
ATOM 4618 N N . GLY A 1 624 ? 17.581 -13.311 3.549 1.00 86.06 624 GLY A N 1
ATOM 4619 C CA . GLY A 1 624 ? 18.982 -13.196 3.937 1.00 86.06 624 GLY A CA 1
ATOM 4620 C C . GLY A 1 624 ? 19.732 -14.518 3.828 1.00 86.06 624 GLY A C 1
ATOM 4621 O O . GLY A 1 624 ? 19.168 -15.596 4.007 1.00 86.06 624 GLY A O 1
ATOM 4622 N N . GLU A 1 625 ? 21.029 -14.424 3.536 1.00 88.94 625 GLU A N 1
ATOM 4623 C CA . GLU A 1 625 ? 21.928 -15.582 3.450 1.00 88.94 625 GLU A CA 1
ATOM 4624 C C . GLU A 1 625 ? 21.982 -16.362 4.775 1.00 88.94 625 GLU A C 1
ATOM 4626 O O . GLU A 1 625 ? 21.981 -17.591 4.770 1.00 88.94 625 GLU A O 1
ATOM 4631 N N . THR A 1 626 ? 21.940 -15.654 5.907 1.00 89.44 626 THR A N 1
ATOM 4632 C CA . THR A 1 626 ? 21.835 -16.227 7.254 1.00 89.44 626 THR A CA 1
ATOM 4633 C C . THR A 1 626 ? 20.717 -15.528 8.025 1.00 89.44 626 THR A C 1
ATOM 4635 O O . THR A 1 626 ? 20.609 -14.300 7.991 1.00 89.44 626 THR A O 1
ATOM 4638 N N . VAL A 1 627 ? 19.896 -16.297 8.737 1.00 85.69 627 VAL A N 1
ATOM 4639 C CA . VAL A 1 627 ? 18.722 -15.821 9.482 1.00 85.69 627 VAL A CA 1
ATOM 4640 C C . VAL A 1 627 ? 18.693 -16.475 10.861 1.00 85.69 627 VAL A C 1
ATOM 4642 O O . VAL A 1 627 ? 18.978 -17.659 10.985 1.00 85.69 627 VAL A O 1
ATOM 4645 N N . THR A 1 628 ? 18.302 -15.745 11.905 1.00 85.50 628 THR A N 1
ATOM 4646 C CA . THR A 1 628 ? 18.037 -16.321 13.235 1.00 85.50 628 THR A CA 1
ATOM 4647 C C . THR A 1 628 ? 16.543 -16.267 13.537 1.00 85.50 628 THR A C 1
ATOM 4649 O O . THR A 1 628 ? 15.912 -15.235 13.320 1.00 85.50 628 THR A O 1
ATOM 4652 N N . THR A 1 629 ? 15.983 -17.366 14.039 1.00 77.69 629 THR A N 1
ATOM 4653 C CA . THR A 1 629 ? 14.576 -17.463 14.452 1.00 77.69 629 THR A CA 1
ATOM 4654 C C . THR A 1 629 ? 14.432 -18.305 15.723 1.00 77.69 629 THR A C 1
ATOM 4656 O O . THR A 1 629 ? 15.341 -19.058 16.070 1.00 77.69 629 THR A O 1
ATOM 4659 N N . THR A 1 630 ? 13.309 -18.190 16.428 1.00 80.25 630 THR A N 1
ATOM 4660 C CA . THR A 1 630 ? 12.943 -19.036 17.576 1.00 80.25 630 THR A CA 1
ATOM 4661 C C . THR A 1 630 ? 11.762 -19.927 17.208 1.00 80.25 630 THR A C 1
ATOM 4663 O O . THR A 1 630 ? 10.959 -19.593 16.341 1.00 80.25 630 THR A O 1
ATOM 4666 N N . LEU A 1 631 ? 11.669 -21.096 17.842 1.00 76.88 631 LEU A N 1
ATOM 4667 C CA . LEU A 1 631 ? 10.541 -22.013 17.674 1.00 76.88 631 LEU A CA 1
ATOM 4668 C C . LEU A 1 631 ? 10.010 -22.364 19.063 1.00 76.88 631 LEU A C 1
ATOM 4670 O O . LEU A 1 631 ? 10.701 -23.016 19.848 1.00 76.88 631 LEU A O 1
ATOM 4674 N N . ASP A 1 632 ? 8.802 -21.903 19.372 1.00 78.06 632 ASP A N 1
ATOM 4675 C CA . ASP A 1 632 ? 8.269 -21.900 20.742 1.00 78.06 632 ASP A CA 1
ATOM 4676 C C . ASP A 1 632 ? 7.473 -23.162 21.095 1.00 78.06 632 ASP A C 1
ATOM 4678 O O . ASP A 1 632 ? 7.219 -23.446 22.265 1.00 78.06 632 ASP A O 1
ATOM 4682 N N . GLU A 1 633 ? 7.136 -23.981 20.098 1.00 72.69 633 GLU A N 1
ATOM 4683 C CA . GLU A 1 633 ? 6.468 -25.260 20.308 1.00 72.69 633 GLU A CA 1
ATOM 4684 C C . GLU A 1 633 ? 7.400 -26.438 20.013 1.00 72.69 633 GLU A C 1
ATOM 4686 O O . GLU A 1 633 ? 8.192 -26.444 19.071 1.00 72.69 633 GLU A O 1
ATOM 4691 N N . SER A 1 634 ? 7.298 -27.495 20.821 1.00 73.31 634 SER A N 1
ATOM 4692 C CA . SER A 1 634 ? 8.040 -28.726 20.560 1.00 73.31 634 SER A CA 1
ATOM 4693 C C . SER A 1 634 ? 7.493 -29.426 19.314 1.00 73.31 634 SER A C 1
ATOM 4695 O O . SER A 1 634 ? 6.304 -29.741 19.247 1.00 73.31 634 SER A O 1
ATOM 4697 N N . GLY A 1 635 ? 8.357 -29.755 18.361 1.00 76.44 635 GLY A N 1
ATOM 4698 C CA . GLY A 1 635 ? 7.951 -30.306 17.073 1.00 76.44 635 GLY A CA 1
ATOM 4699 C C . GLY A 1 635 ? 9.130 -30.503 16.126 1.00 76.44 635 GLY A C 1
ATOM 4700 O O . GLY A 1 635 ? 10.272 -30.202 16.460 1.00 76.44 635 GLY A O 1
ATOM 4701 N N . ASN A 1 636 ? 8.863 -31.043 14.936 1.00 73.69 636 ASN A N 1
ATOM 4702 C CA . ASN A 1 636 ? 9.839 -31.056 13.846 1.00 73.69 636 ASN A CA 1
ATOM 4703 C C . ASN A 1 636 ? 9.431 -30.001 12.824 1.00 73.69 636 ASN A C 1
ATOM 4705 O O . ASN A 1 636 ? 8.358 -30.111 12.232 1.00 73.69 636 ASN A O 1
ATOM 4709 N N . TYR A 1 637 ? 10.314 -29.042 12.583 1.00 76.75 637 TYR A N 1
ATOM 4710 C CA . TYR A 1 637 ? 10.122 -27.965 11.622 1.00 76.75 637 TYR A CA 1
ATOM 4711 C C . TYR A 1 637 ? 11.021 -28.198 10.421 1.00 76.75 637 TYR A C 1
ATOM 4713 O O . TYR A 1 637 ? 12.141 -28.680 10.567 1.00 76.75 637 TYR A O 1
ATOM 4721 N N . THR A 1 638 ? 10.530 -27.886 9.226 1.00 89.19 638 THR A N 1
ATOM 4722 C CA . THR A 1 638 ? 11.341 -27.917 8.005 1.00 89.19 638 THR A CA 1
ATOM 4723 C C . THR A 1 638 ? 11.508 -26.486 7.529 1.00 89.19 638 THR A C 1
ATOM 4725 O O . THR A 1 638 ? 10.509 -25.814 7.299 1.00 89.19 638 THR A O 1
ATOM 4728 N N . ALA A 1 639 ? 12.755 -26.033 7.437 1.00 91.12 639 ALA A N 1
ATOM 4729 C CA . ALA A 1 639 ? 13.114 -24.766 6.827 1.00 91.12 639 ALA A CA 1
ATOM 4730 C C . ALA A 1 639 ? 13.418 -24.999 5.348 1.00 91.12 639 ALA A C 1
ATOM 4732 O O . ALA A 1 639 ? 14.269 -25.830 5.032 1.00 91.12 639 ALA A O 1
ATOM 4733 N N . HIS A 1 640 ? 12.730 -24.297 4.458 1.00 91.94 640 HIS A N 1
ATOM 4734 C CA . HIS A 1 640 ? 12.914 -24.336 3.015 1.00 91.94 640 HIS A CA 1
ATOM 4735 C C . HIS A 1 640 ? 13.690 -23.100 2.571 1.00 91.94 640 HIS A C 1
ATOM 4737 O O . HIS A 1 640 ? 13.200 -21.990 2.706 1.00 91.94 640 HIS A O 1
ATOM 4743 N N . LEU A 1 641 ? 14.888 -23.285 2.031 1.00 97.38 641 LEU A N 1
ATOM 4744 C CA . LEU A 1 641 ? 15.645 -22.233 1.369 1.00 97.38 641 LEU A CA 1
ATOM 4745 C C . LEU A 1 641 ? 15.261 -22.191 -0.112 1.00 97.38 641 LEU A C 1
ATOM 4747 O O . LEU A 1 641 ? 15.230 -23.227 -0.774 1.00 97.38 641 LEU A O 1
ATOM 4751 N N . LYS A 1 642 ? 15.048 -20.998 -0.656 1.00 95.69 642 LYS A N 1
ATOM 4752 C CA . LYS A 1 642 ? 14.999 -20.689 -2.083 1.00 95.69 642 LYS A CA 1
ATOM 4753 C C . LYS A 1 642 ? 16.028 -19.601 -2.368 1.00 95.69 642 LYS A C 1
ATOM 4755 O O . LYS A 1 642 ? 15.984 -18.541 -1.759 1.00 95.69 642 LYS A O 1
ATOM 4760 N N . VAL A 1 643 ? 16.934 -19.854 -3.302 1.00 95.31 643 VAL A N 1
ATOM 4761 C CA . VAL A 1 643 ? 17.935 -18.880 -3.757 1.00 95.31 643 VAL A CA 1
ATOM 4762 C C . VAL A 1 643 ? 17.631 -18.438 -5.179 1.00 95.31 643 VAL A C 1
ATOM 4764 O O . VAL A 1 643 ? 17.196 -19.263 -5.988 1.00 95.31 643 VAL A O 1
ATOM 4767 N N . THR A 1 644 ? 17.891 -17.169 -5.490 1.00 90.19 644 THR A N 1
ATOM 4768 C CA . THR A 1 644 ? 17.770 -16.593 -6.839 1.00 90.19 644 THR A CA 1
ATOM 4769 C C . THR A 1 644 ? 19.092 -15.946 -7.236 1.00 90.19 644 THR A C 1
ATOM 4771 O O . THR A 1 644 ? 19.689 -15.224 -6.438 1.00 90.19 644 THR A O 1
ATOM 4774 N N . ASN A 1 645 ? 19.570 -16.197 -8.455 1.00 93.62 645 ASN A N 1
ATOM 4775 C CA . ASN A 1 645 ? 20.777 -15.549 -8.974 1.00 93.62 645 ASN A CA 1
ATOM 4776 C C . ASN A 1 645 ? 20.489 -14.295 -9.810 1.00 93.62 645 ASN A C 1
ATOM 4778 O O . ASN A 1 645 ? 19.347 -14.000 -10.154 1.00 93.62 645 ASN A O 1
ATOM 4782 N N . ASP A 1 646 ? 21.549 -13.568 -10.147 1.00 92.81 646 ASP A N 1
ATOM 4783 C CA . ASP A 1 646 ? 21.549 -12.369 -10.995 1.00 92.81 646 ASP A CA 1
ATOM 4784 C C . ASP A 1 646 ? 20.955 -12.586 -12.400 1.00 92.81 646 ASP A C 1
ATOM 4786 O O . ASP A 1 646 ? 20.545 -11.637 -13.065 1.00 92.81 646 ASP A O 1
ATOM 4790 N N . ALA A 1 647 ? 20.869 -13.840 -12.847 1.00 89.44 647 ALA A N 1
ATOM 4791 C CA . ALA A 1 647 ? 20.223 -14.256 -14.087 1.00 89.44 647 ALA A CA 1
ATOM 4792 C C . ALA A 1 647 ? 18.722 -14.568 -13.949 1.00 89.44 647 ALA A C 1
ATOM 4794 O O . ALA A 1 647 ? 18.103 -14.913 -14.965 1.00 89.44 647 ALA A O 1
ATOM 4795 N N . GLY A 1 648 ? 18.149 -14.441 -12.748 1.00 89.44 648 GLY A N 1
ATOM 4796 C CA . GLY A 1 648 ? 16.753 -14.753 -12.429 1.00 89.44 648 GLY A CA 1
ATOM 4797 C C . GLY A 1 648 ? 16.464 -16.249 -12.261 1.00 89.44 648 GLY A C 1
ATOM 4798 O O . GLY A 1 648 ? 15.304 -16.642 -12.148 1.00 89.44 648 GLY A O 1
ATOM 4799 N N . GLU A 1 649 ? 17.492 -17.101 -12.260 1.00 90.44 649 GLU A N 1
ATOM 4800 C CA . GLU A 1 649 ? 17.347 -18.542 -12.061 1.00 90.44 649 GLU A CA 1
ATOM 4801 C C . GLU A 1 649 ? 17.229 -18.862 -10.568 1.00 90.44 649 GLU A C 1
ATOM 4803 O O . GLU A 1 649 ? 17.957 -18.308 -9.741 1.00 90.44 649 GLU A O 1
ATOM 4808 N N . THR A 1 650 ? 16.351 -19.805 -10.222 1.00 91.38 650 THR A N 1
ATOM 4809 C CA . THR A 1 650 ? 16.064 -20.156 -8.824 1.00 91.38 650 THR A CA 1
ATOM 4810 C C . THR A 1 650 ? 16.352 -21.619 -8.511 1.00 91.38 650 THR A C 1
ATOM 4812 O O . THR A 1 650 ? 16.117 -22.486 -9.356 1.00 91.38 650 THR A O 1
ATOM 4815 N N . ALA A 1 651 ? 16.747 -21.917 -7.274 1.00 94.12 651 ALA A N 1
ATOM 4816 C CA . ALA A 1 651 ? 16.829 -23.278 -6.740 1.00 94.12 651 ALA A CA 1
ATOM 4817 C C . ALA A 1 651 ? 16.366 -23.324 -5.283 1.00 94.12 651 ALA A C 1
ATOM 4819 O O . ALA A 1 651 ? 16.358 -22.297 -4.611 1.00 94.12 651 ALA A O 1
ATOM 4820 N N . SER A 1 652 ? 16.000 -24.509 -4.791 1.00 91.81 652 SER A N 1
ATOM 4821 C CA . SER A 1 652 ? 15.551 -24.683 -3.408 1.00 91.81 652 SER A CA 1
ATOM 4822 C C . SER A 1 652 ? 16.153 -25.916 -2.746 1.00 91.81 652 SER A C 1
ATOM 4824 O O . SER A 1 652 ? 16.368 -26.930 -3.411 1.00 91.81 652 SER A O 1
ATOM 4826 N N . ASP A 1 653 ? 16.368 -25.830 -1.437 1.00 96.81 653 ASP A N 1
ATOM 4827 C CA . ASP A 1 653 ? 16.784 -26.927 -0.557 1.00 96.81 653 ASP A CA 1
ATOM 4828 C C . ASP A 1 653 ? 16.085 -26.800 0.808 1.00 96.81 653 ASP A C 1
ATOM 4830 O O . ASP A 1 653 ? 15.371 -25.829 1.051 1.00 96.81 653 ASP A O 1
ATOM 4834 N N . SER A 1 654 ? 16.204 -27.785 1.699 1.00 93.31 654 SER A N 1
ATOM 4835 C CA . SER A 1 654 ? 15.563 -27.708 3.016 1.00 93.31 654 SER A CA 1
ATOM 4836 C C . SER A 1 654 ? 16.300 -28.455 4.121 1.00 93.31 654 SER A C 1
ATOM 4838 O O . SER A 1 654 ? 16.897 -29.503 3.882 1.00 93.31 654 SER A O 1
ATOM 4840 N N . VAL A 1 655 ? 16.161 -27.971 5.356 1.00 94.62 655 VAL A N 1
ATOM 4841 C CA . VAL A 1 655 ? 16.747 -28.563 6.566 1.00 94.62 655 VAL A CA 1
ATOM 4842 C C . VAL A 1 655 ? 15.690 -28.758 7.653 1.00 94.62 655 VAL A C 1
ATOM 4844 O O . VAL A 1 655 ? 14.812 -27.923 7.848 1.00 94.62 655 VAL A O 1
ATOM 4847 N N . THR A 1 656 ? 15.751 -29.881 8.375 1.00 91.69 656 THR A N 1
ATOM 4848 C CA . THR A 1 656 ? 14.829 -30.174 9.485 1.00 91.69 656 THR A CA 1
ATOM 4849 C C . THR A 1 656 ? 15.447 -29.803 10.832 1.00 91.69 656 THR A C 1
ATOM 4851 O O . THR A 1 656 ? 16.567 -30.215 11.136 1.00 91.69 656 THR A O 1
ATOM 4854 N N . ILE A 1 657 ? 14.682 -29.095 11.661 1.00 92.69 657 ILE A N 1
ATOM 4855 C CA . ILE A 1 657 ? 15.016 -28.709 13.034 1.00 92.69 657 ILE A CA 1
ATOM 4856 C C . ILE A 1 657 ? 14.078 -29.438 13.996 1.00 92.69 657 ILE A C 1
ATOM 4858 O O . ILE A 1 657 ? 12.863 -29.464 13.799 1.00 92.69 657 ILE A O 1
ATOM 4862 N N . THR A 1 658 ? 14.638 -30.039 15.043 1.00 87.12 658 THR A N 1
ATOM 4863 C CA . THR A 1 658 ? 13.882 -30.713 16.105 1.00 87.12 658 THR A CA 1
ATOM 4864 C C . THR A 1 658 ? 13.833 -29.833 17.347 1.00 87.12 658 THR A C 1
ATOM 4866 O O . THR A 1 658 ? 14.872 -29.467 17.888 1.00 87.12 658 THR A O 1
ATOM 4869 N N . VAL A 1 659 ? 12.632 -29.533 17.823 1.00 88.31 659 VAL A N 1
ATOM 4870 C CA . VAL A 1 659 ? 12.397 -28.714 19.013 1.00 88.31 659 VAL A CA 1
ATOM 4871 C C . VAL A 1 659 ? 11.913 -29.613 20.144 1.00 88.31 659 VAL A C 1
ATOM 4873 O O . VAL A 1 659 ? 10.869 -30.261 20.044 1.00 88.31 659 VAL A O 1
ATOM 4876 N N . GLU A 1 660 ? 12.697 -29.694 21.213 1.00 76.62 660 GLU A N 1
ATOM 4877 C CA . GLU A 1 660 ? 12.395 -30.461 22.418 1.00 76.62 660 GLU A CA 1
ATOM 4878 C C . GLU A 1 660 ? 11.656 -29.590 23.447 1.00 76.62 660 GLU A C 1
ATOM 4880 O O . GLU A 1 660 ? 11.821 -28.375 23.507 1.00 76.62 660 GLU A O 1
ATOM 4885 N N . GLN A 1 661 ? 10.804 -30.205 24.267 1.00 71.75 661 GLN A N 1
ATOM 4886 C CA . GLN A 1 661 ? 10.044 -29.484 25.288 1.00 71.75 661 GLN A CA 1
ATOM 4887 C C . GLN A 1 661 ? 10.966 -29.046 26.437 1.00 71.75 661 GLN A C 1
ATOM 4889 O O . GLN A 1 661 ? 11.688 -29.876 26.993 1.00 71.75 661 GLN A O 1
ATOM 4894 N N . ASN A 1 662 ? 10.907 -27.768 26.823 1.00 64.62 662 ASN A N 1
ATOM 4895 C CA . ASN A 1 662 ? 11.684 -27.236 27.940 1.00 64.62 662 ASN A CA 1
ATOM 4896 C C . ASN A 1 662 ? 11.209 -27.873 29.265 1.00 64.62 662 ASN A C 1
ATOM 4898 O O . ASN A 1 662 ? 10.029 -27.820 29.610 1.00 64.62 662 ASN A O 1
ATOM 4902 N N . SER A 1 663 ? 12.110 -28.555 29.979 1.00 44.12 663 SER A N 1
ATOM 4903 C CA . SER A 1 663 ? 11.751 -29.426 31.113 1.00 44.12 663 SER A CA 1
ATOM 4904 C C . SER A 1 663 ? 11.812 -28.761 32.497 1.00 44.12 663 SER A C 1
ATOM 4906 O O . SER A 1 663 ? 11.536 -29.430 33.497 1.00 44.12 663 SER A O 1
ATOM 4908 N N . ASP A 1 664 ? 12.116 -27.459 32.563 1.00 43.53 664 ASP A N 1
ATOM 4909 C CA . ASP A 1 664 ? 12.367 -26.739 33.820 1.00 43.53 664 ASP A CA 1
ATOM 4910 C C . ASP A 1 664 ? 11.178 -25.926 34.386 1.00 43.53 664 ASP A C 1
ATOM 4912 O O . ASP A 1 664 ? 11.307 -25.349 35.467 1.00 43.53 664 ASP A O 1
ATOM 4916 N N . GLU A 1 665 ? 9.983 -25.971 33.784 1.00 42.03 665 GLU A N 1
ATOM 4917 C CA . GLU A 1 665 ? 8.780 -25.320 34.339 1.00 42.03 665 GLU A CA 1
ATOM 4918 C C . GLU A 1 665 ? 7.681 -26.315 34.762 1.00 42.03 665 GLU A C 1
ATOM 4920 O O . GLU A 1 665 ? 6.750 -26.646 34.032 1.00 42.03 665 GLU A O 1
ATOM 4925 N N . ILE A 1 666 ? 7.761 -26.778 36.017 1.00 36.12 666 ILE A N 1
ATOM 4926 C CA . ILE A 1 666 ? 6.578 -27.145 36.813 1.00 36.12 666 ILE A CA 1
ATOM 4927 C C . ILE A 1 666 ? 6.600 -26.296 38.088 1.00 36.12 666 ILE A C 1
ATOM 4929 O O . ILE A 1 666 ? 7.284 -26.642 39.056 1.00 36.12 666 ILE A O 1
ATOM 4933 N N . GLY A 1 667 ? 5.817 -25.215 38.111 1.00 30.33 667 GLY A N 1
ATOM 4934 C CA . GLY A 1 667 ? 5.541 -24.448 39.326 1.00 30.33 667 GLY A CA 1
ATOM 4935 C C . GLY A 1 667 ? 4.824 -23.120 39.082 1.00 30.33 667 GLY A C 1
ATOM 4936 O O . GLY A 1 667 ? 5.490 -22.151 38.768 1.00 30.33 667 GLY A O 1
ATOM 4937 N N . ASP A 1 668 ? 3.506 -23.123 39.321 1.00 31.94 668 ASP A N 1
ATOM 4938 C CA . ASP A 1 668 ? 2.592 -21.994 39.581 1.00 31.94 668 ASP A CA 1
ATOM 4939 C C . ASP A 1 668 ? 2.734 -20.704 38.747 1.00 31.94 668 ASP A C 1
ATOM 4941 O O . ASP A 1 668 ? 3.594 -19.873 39.022 1.00 31.94 668 ASP A O 1
ATOM 4945 N N . GLY A 1 669 ? 1.712 -20.446 37.924 1.00 30.53 669 GLY A N 1
ATOM 4946 C CA . GLY A 1 669 ? 1.251 -19.091 37.619 1.00 30.53 669 GLY A CA 1
ATOM 4947 C C . GLY A 1 669 ? 1.413 -18.657 36.168 1.00 30.53 669 GLY A C 1
ATOM 4948 O O . GLY A 1 669 ? 2.526 -18.534 35.687 1.00 30.53 669 GLY A O 1
ATOM 4949 N N . ASP A 1 670 ? 0.258 -18.331 35.593 1.00 29.69 670 ASP A N 1
ATOM 4950 C CA . ASP A 1 670 ? 0.038 -17.392 34.492 1.00 29.69 670 ASP A CA 1
ATOM 4951 C C . ASP A 1 670 ? 0.331 -17.836 33.055 1.00 29.69 670 ASP A C 1
ATOM 4953 O O . ASP A 1 670 ? 1.335 -18.474 32.752 1.00 29.69 670 ASP A O 1
ATOM 4957 N N . GLY A 1 671 ? -0.644 -17.566 32.190 1.00 28.70 671 GLY A N 1
ATOM 4958 C CA . GLY A 1 671 ? -0.745 -18.092 30.838 1.00 28.70 671 GLY A CA 1
ATOM 4959 C C . GLY A 1 671 ? -0.272 -17.091 29.794 1.00 28.70 671 GLY A C 1
ATOM 4960 O O . GLY A 1 671 ? -0.901 -16.063 29.618 1.00 28.70 671 GLY A O 1
ATOM 4961 N N . SER A 1 672 ? 0.790 -17.490 29.091 1.00 30.33 672 SER A N 1
ATOM 4962 C CA . SER A 1 672 ? 1.095 -17.263 27.668 1.00 30.33 672 SER A CA 1
ATOM 4963 C C . SER A 1 672 ? 0.822 -15.882 27.054 1.00 30.33 672 SER A C 1
ATOM 4965 O O . SER A 1 672 ? -0.291 -15.606 26.609 1.00 30.33 672 SER A O 1
ATOM 4967 N N . ASP A 1 673 ? 1.917 -15.138 26.874 1.00 26.61 673 ASP A N 1
ATOM 4968 C CA . ASP A 1 673 ? 2.051 -13.976 25.994 1.00 26.61 673 ASP A CA 1
ATOM 4969 C C . ASP A 1 673 ? 2.026 -14.372 24.502 1.00 26.61 673 ASP A C 1
ATOM 4971 O O . ASP A 1 673 ? 2.951 -14.986 23.963 1.00 26.61 673 ASP A O 1
ATOM 4975 N N . THR A 1 674 ? 0.921 -13.981 23.874 1.00 26.92 674 THR A N 1
ATOM 4976 C CA . THR A 1 674 ? 0.705 -13.549 22.486 1.00 26.92 674 THR A CA 1
ATOM 4977 C C . THR A 1 674 ? 1.400 -12.262 22.027 1.00 26.92 674 THR A C 1
ATOM 4979 O O . THR A 1 674 ? 0.928 -11.223 22.459 1.00 26.92 674 THR A O 1
ATOM 4982 N N . ASP A 1 675 ? 2.422 -12.229 21.165 1.00 30.39 675 ASP A N 1
ATOM 4983 C CA . ASP A 1 675 ? 2.872 -10.950 20.562 1.00 30.39 675 ASP A CA 1
ATOM 4984 C C . ASP A 1 675 ? 3.407 -11.219 19.133 1.00 30.39 675 ASP A C 1
ATOM 4986 O O . ASP A 1 675 ? 4.493 -11.771 18.988 1.00 30.39 675 ASP A O 1
ATOM 4990 N N . ASP A 1 676 ? 2.839 -10.882 17.966 1.00 33.03 676 ASP A N 1
ATOM 4991 C CA . ASP A 1 676 ? 1.660 -10.165 17.418 1.00 33.03 676 ASP A CA 1
ATOM 4992 C C . ASP A 1 676 ? 2.062 -9.828 15.933 1.00 33.03 676 ASP A C 1
ATOM 4994 O O . ASP A 1 676 ? 3.165 -10.207 15.506 1.00 33.03 676 ASP A O 1
ATOM 4998 N N . GLY A 1 677 ? 1.333 -9.032 15.123 1.00 24.75 677 GLY A N 1
ATOM 4999 C CA . GLY A 1 677 ? 1.774 -8.751 13.727 1.00 24.75 677 GLY A CA 1
ATOM 5000 C C . GLY A 1 677 ? 1.216 -7.586 12.896 1.00 24.75 677 GLY A C 1
ATOM 5001 O O . GLY A 1 677 ? 1.960 -7.169 12.020 1.00 24.75 677 GLY A O 1
ATOM 5002 N N . LEU A 1 678 ? 0.031 -7.047 13.234 1.00 26.28 678 LEU A N 1
ATOM 5003 C CA . LEU A 1 678 ? -0.558 -5.717 12.907 1.00 26.28 678 LEU A CA 1
ATOM 5004 C C . LEU A 1 678 ? -1.312 -5.422 11.576 1.00 26.28 678 LEU A C 1
ATOM 5006 O O . LEU A 1 678 ? -0.789 -4.677 10.753 1.00 26.28 678 LEU A O 1
ATOM 5010 N N . LEU A 1 679 ? -2.589 -5.871 11.569 1.00 27.53 679 LEU A N 1
ATOM 5011 C CA . LEU A 1 679 ? -3.852 -5.580 10.826 1.00 27.53 679 LEU A CA 1
ATOM 5012 C C . LEU A 1 679 ? -4.060 -4.305 9.952 1.00 27.53 679 LEU A C 1
ATOM 5014 O O . LEU A 1 679 ? -3.636 -3.198 10.288 1.00 27.53 679 LEU A O 1
ATOM 5018 N N . PRO A 1 680 ? -5.099 -4.389 9.083 1.00 26.19 680 PRO A N 1
ATOM 5019 C CA . PRO A 1 680 ? -6.247 -3.493 9.159 1.00 26.19 680 PRO A CA 1
ATOM 5020 C C . PRO A 1 680 ? -7.568 -4.259 9.339 1.00 26.19 680 PRO A C 1
ATOM 5022 O O . PRO A 1 680 ? -8.141 -4.857 8.435 1.00 26.19 680 PRO A O 1
ATOM 5025 N N . VAL A 1 681 ? -8.064 -4.127 10.561 1.00 24.95 681 VAL A N 1
ATOM 5026 C CA . VAL A 1 681 ? -9.382 -4.449 11.119 1.00 24.95 681 VAL A CA 1
ATOM 5027 C C . VAL A 1 681 ? -10.563 -4.388 10.118 1.00 24.95 681 VAL A C 1
ATOM 5029 O O . VAL A 1 681 ? -10.853 -3.318 9.567 1.00 24.95 681 VAL A O 1
ATOM 5032 N N . PRO A 1 682 ? -11.395 -5.442 10.002 1.00 23.62 682 PRO A N 1
ATOM 5033 C CA . PRO A 1 682 ? -12.816 -5.265 9.755 1.00 23.62 682 PRO A CA 1
ATOM 5034 C C . PRO A 1 682 ? -13.403 -4.630 11.027 1.00 23.62 682 PRO A C 1
ATOM 5036 O O . PRO A 1 682 ? -13.392 -5.219 12.106 1.00 23.62 682 PRO A O 1
ATOM 5039 N N . GLY A 1 683 ? -13.879 -3.386 10.912 1.00 25.55 683 GLY A N 1
ATOM 5040 C CA . GLY A 1 683 ? -14.477 -2.641 12.025 1.00 25.55 683 GLY A CA 1
ATOM 5041 C C . GLY A 1 683 ? -14.442 -1.116 11.889 1.00 25.55 683 GLY A C 1
ATOM 5042 O O . GLY A 1 683 ? -15.215 -0.410 12.527 1.00 25.55 683 GLY A O 1
ATOM 5043 N N . PHE A 1 684 ? -13.617 -0.546 11.023 1.00 28.92 684 PHE A N 1
ATOM 5044 C CA . PHE A 1 684 ? -13.610 0.905 10.851 1.00 28.92 684 PHE A CA 1
ATOM 5045 C C . PHE A 1 684 ? -14.851 1.379 10.091 1.00 28.92 684 PHE A C 1
ATOM 5047 O O . PHE A 1 684 ? -15.186 0.867 9.021 1.00 28.92 684 PHE A O 1
ATOM 5054 N N . GLY A 1 685 ? -15.569 2.358 10.651 1.00 28.66 685 GLY A N 1
ATOM 5055 C CA . GLY A 1 685 ? -16.640 3.028 9.919 1.00 28.66 685 GLY A CA 1
ATOM 5056 C C . GLY A 1 685 ? -16.097 3.616 8.602 1.00 28.66 685 GLY A C 1
ATOM 5057 O O . GLY A 1 685 ? -14.931 4.013 8.563 1.00 28.66 685 GLY A O 1
ATOM 5058 N N . PRO A 1 686 ? -16.927 3.742 7.546 1.00 28.06 686 PRO A N 1
ATOM 5059 C CA . PRO A 1 686 ? -16.488 4.031 6.175 1.00 28.06 686 PRO A CA 1
ATOM 5060 C C . PRO A 1 686 ? -15.571 5.250 6.002 1.00 28.06 686 PRO A C 1
ATOM 5062 O O . PRO A 1 686 ? -14.920 5.364 4.967 1.00 28.06 686 PRO A O 1
ATOM 5065 N N . ILE A 1 687 ? -15.537 6.178 6.978 1.00 27.64 687 ILE A N 1
ATOM 5066 C CA . ILE A 1 687 ? -14.729 7.392 6.865 1.00 27.64 687 ILE A CA 1
ATOM 5067 C C . ILE A 1 687 ? -13.231 7.135 7.047 1.00 27.64 687 ILE A C 1
ATOM 5069 O O . ILE A 1 687 ? -12.402 7.705 6.346 1.00 27.64 687 ILE A O 1
ATOM 5073 N N . ILE A 1 688 ? -12.866 6.320 8.030 1.00 30.23 688 ILE A N 1
ATOM 5074 C CA . ILE A 1 688 ? -11.456 6.122 8.379 1.00 30.23 688 ILE A CA 1
ATOM 5075 C C . ILE A 1 688 ? -10.862 5.040 7.478 1.00 30.23 688 ILE A C 1
ATOM 5077 O O . ILE A 1 688 ? -9.718 5.168 7.058 1.00 30.23 688 ILE A O 1
ATOM 5081 N N . THR A 1 689 ? -11.670 4.056 7.076 1.00 33.97 689 THR A N 1
ATOM 5082 C CA . THR A 1 689 ? -11.273 2.923 6.233 1.00 33.97 689 THR A CA 1
ATOM 5083 C C . THR A 1 689 ? -10.683 3.344 4.905 1.00 33.97 689 THR A C 1
ATOM 5085 O O . THR A 1 689 ? -9.747 2.705 4.468 1.00 33.97 689 THR A O 1
ATOM 5088 N N . VAL A 1 690 ? -11.182 4.405 4.268 1.00 33.84 690 VAL A N 1
ATOM 5089 C CA . VAL A 1 690 ? -10.745 4.790 2.919 1.00 33.84 690 VAL A CA 1
ATOM 5090 C C . VAL A 1 690 ? -9.516 5.713 2.937 1.00 33.84 690 VAL A C 1
ATOM 5092 O O . VAL A 1 690 ? -8.634 5.581 2.092 1.00 33.84 690 VAL A O 1
ATOM 5095 N N . LEU A 1 691 ? -9.389 6.575 3.954 1.00 35.47 691 LEU A N 1
ATOM 5096 C CA . LEU A 1 691 ? -8.181 7.377 4.193 1.00 35.47 691 LEU A CA 1
ATOM 5097 C C . LEU A 1 691 ? -7.030 6.489 4.683 1.00 35.47 691 LEU A C 1
ATOM 5099 O O . LEU A 1 691 ? -5.894 6.646 4.249 1.00 35.47 691 LEU A O 1
ATOM 5103 N N . ALA A 1 692 ? -7.346 5.540 5.569 1.00 37.03 692 ALA A N 1
ATOM 5104 C CA . ALA A 1 692 ? -6.437 4.505 6.026 1.00 37.03 692 ALA A CA 1
ATOM 5105 C C . ALA A 1 692 ? -6.175 3.469 4.933 1.00 37.03 692 ALA A C 1
ATOM 5107 O O . ALA A 1 692 ? -5.050 3.016 4.875 1.00 37.03 692 ALA A O 1
ATOM 5108 N N . LEU A 1 693 ? -7.112 3.159 4.019 1.00 39.09 693 LEU A N 1
ATOM 5109 C CA . LEU A 1 693 ? -6.812 2.401 2.796 1.00 39.09 693 LEU A CA 1
ATOM 5110 C C . LEU A 1 693 ? -5.804 3.196 1.990 1.00 39.09 693 LEU A C 1
ATOM 5112 O O . LEU A 1 693 ? -4.766 2.662 1.685 1.00 39.09 693 LEU A O 1
ATOM 5116 N N . MET A 1 694 ? -6.033 4.476 1.694 1.00 41.12 694 MET A N 1
ATOM 5117 C CA . MET A 1 694 ? -5.072 5.274 0.925 1.00 41.12 694 MET A CA 1
ATOM 5118 C C . MET A 1 694 ? -3.718 5.427 1.608 1.00 41.12 694 MET A C 1
ATOM 5120 O O . MET A 1 694 ? -2.722 5.550 0.916 1.00 41.12 694 MET A O 1
ATOM 5124 N N . VAL A 1 695 ? -3.647 5.382 2.937 1.00 38.22 695 VAL A N 1
ATOM 5125 C CA . VAL A 1 695 ? -2.379 5.344 3.674 1.00 38.22 695 VAL A CA 1
ATOM 5126 C C . VAL A 1 695 ? -1.817 3.917 3.768 1.00 38.22 695 VAL A C 1
ATOM 5128 O O . VAL A 1 695 ? -0.611 3.766 3.723 1.00 38.22 695 VAL A O 1
ATOM 5131 N N . ALA A 1 696 ? -2.623 2.855 3.816 1.00 36.97 696 ALA A N 1
ATOM 5132 C CA . ALA A 1 696 ? -2.200 1.453 3.955 1.00 36.97 696 ALA A CA 1
ATOM 5133 C C . ALA A 1 696 ? -1.865 0.783 2.614 1.00 36.97 696 ALA A C 1
ATOM 5135 O O . ALA A 1 696 ? -0.801 0.182 2.514 1.00 36.97 696 ALA A O 1
ATOM 5136 N N . LEU A 1 697 ? -2.668 1.024 1.565 1.00 35.69 697 LEU A N 1
ATOM 5137 C CA . LEU A 1 697 ? -2.402 0.803 0.125 1.00 35.69 697 LEU A CA 1
ATOM 5138 C C . LEU A 1 697 ? -0.974 1.200 -0.264 1.00 35.69 697 LEU A C 1
ATOM 5140 O O . LEU A 1 697 ? -0.407 0.691 -1.223 1.00 35.69 697 LEU A O 1
ATOM 5144 N N . LEU A 1 698 ? -0.433 2.157 0.483 1.00 36.81 698 LEU A N 1
ATOM 5145 C CA . LEU A 1 698 ? 0.712 2.962 0.147 1.00 36.81 698 LEU A CA 1
ATOM 5146 C C . LEU A 1 698 ? 1.735 3.058 1.293 1.00 36.81 698 LEU A C 1
ATOM 5148 O O . LEU A 1 698 ? 2.849 3.503 1.063 1.00 36.81 698 LEU A O 1
ATOM 5152 N N . VAL A 1 699 ? 1.497 2.535 2.501 1.00 34.38 699 VAL A N 1
ATOM 5153 C CA . VAL A 1 699 ? 2.503 2.456 3.598 1.00 34.38 699 VAL A CA 1
ATOM 5154 C C . VAL A 1 699 ? 2.590 1.062 4.235 1.00 34.38 699 VAL A C 1
ATOM 5156 O O . VAL A 1 699 ? 3.483 0.798 5.023 1.00 34.38 699 VAL A O 1
ATOM 5159 N N . PHE A 1 700 ? 1.735 0.104 3.901 1.00 38.00 700 PHE A N 1
ATOM 5160 C CA . PHE A 1 700 ? 1.796 -1.208 4.540 1.00 38.00 700 PHE A CA 1
ATOM 5161 C C . PHE A 1 700 ? 1.497 -2.285 3.502 1.00 38.00 700 PHE A C 1
ATOM 5163 O O . PHE A 1 700 ? 0.359 -2.656 3.274 1.00 38.00 700 PHE A O 1
ATOM 5170 N N . ARG A 1 701 ? 2.538 -2.762 2.815 1.00 34.97 701 ARG A N 1
ATOM 5171 C CA . ARG A 1 701 ? 2.480 -3.993 2.014 1.00 34.97 701 ARG A CA 1
ATOM 5172 C C . ARG A 1 701 ? 3.070 -5.118 2.863 1.00 34.97 701 ARG A C 1
ATOM 5174 O O . ARG A 1 701 ? 4.181 -4.948 3.346 1.00 34.97 701 ARG A O 1
ATOM 5181 N N . HIS A 1 702 ? 2.404 -6.251 3.093 1.00 35.78 702 HIS A N 1
ATOM 5182 C CA . HIS A 1 702 ? 3.100 -7.403 3.688 1.00 35.78 702 HIS A CA 1
ATOM 5183 C C . HIS A 1 702 ? 3.985 -8.091 2.653 1.00 35.78 702 HIS A C 1
ATOM 5185 O O . HIS A 1 702 ? 3.724 -8.070 1.447 1.00 35.78 702 HIS A O 1
ATOM 5191 N N . ARG A 1 703 ? 5.021 -8.724 3.201 1.00 38.28 703 ARG A N 1
ATOM 5192 C CA . ARG A 1 703 ? 5.877 -9.725 2.577 1.00 38.28 703 ARG A CA 1
ATOM 5193 C C . ARG A 1 703 ? 5.046 -10.659 1.695 1.00 38.28 703 ARG A C 1
ATOM 5195 O O . ARG A 1 703 ? 3.950 -11.084 2.053 1.00 38.28 703 ARG A O 1
ATOM 5202 N N . SER A 1 704 ? 5.556 -10.975 0.522 1.00 26.08 704 SER A N 1
ATOM 5203 C CA . SER A 1 704 ? 5.052 -12.075 -0.289 1.00 26.08 704 SER A CA 1
ATOM 5204 C C . SER A 1 704 ? 6.251 -12.689 -0.990 1.00 26.08 704 SER A C 1
ATOM 5206 O O . SER A 1 704 ? 7.080 -11.943 -1.504 1.00 26.08 704 SER A O 1
ATOM 5208 N N . PRO A 1 705 ? 6.243 -13.999 -1.205 1.00 33.06 705 PRO A N 1
ATOM 5209 C CA . PRO A 1 705 ? 6.210 -15.080 -0.226 1.00 33.06 705 PRO A CA 1
ATOM 5210 C C . PRO A 1 705 ? 7.549 -15.826 -0.155 1.00 33.06 705 PRO A C 1
ATOM 5212 O O . PRO A 1 705 ? 8.309 -15.802 -1.151 1.00 33.06 705 PRO A O 1
#